Protein AF-A0A2V7F5B3-F1 (afdb_monomer_lite)

Sequence (467 aa):
MLRGHQITIKGLVNELYLDDLRDKTHRGLTGRALKGLSTGGRLFGYRTTRGDEGAQWIVFPSEAEIVRRIFSMYAEGLSVKAIAVRLNMEGVPFPAKVTRRGPMRRAWAISTIYTILMNEKYVGRWVWNKAMFVKDPETGKRTAVLRPKDDWVIEDRPDLTIVAGDLWKRVQEQLRIVRAAYGAAGKQKRPRGKAPELHSRHLLSGLIRCGICGARITIQASQRKKNGRVYRYGRYRCSFHMTKGSSVCWNSMSIRQQDLETKLVGKFRDALTPEMIDYLVTATNQTLSVLHGATPHEVEILAEERRHIEGELSNLVAFVAKGDVSSPRLREEIGIREQRLAELGLQLERLRGAATPAPLQINRTWVQEQVLQLNELLSKNPAGARREIQKHIEDLRIAPAPEMGERVIQVTGRAKVDGLLRGEEAVRLQLVAGAGFEPATFGLRLVLARRHSTILIQARLVLDARL

Foldseek 3Di:
DVVVVVVVVVVVVVVVVVVVVVVVLVVVLVVCLLVQADSDDDDFQWDWDADPVGTHIDGDVLRLVLLQVLLVCVLVPDQLLNSQQVCLVVVPDDDFDQDPVGTPDDGRFSVRSVCSLPDCVQQQKDKPQQWDWDQDPPPRDTDIDGDDPVRIRIDGGNNRHSYHPVSSVSSVVSVVVVCVVVVVPPDPPDDPPDPVQLVDLAQCRPAEAAPFQRAHFHWDWDWDDDPNDIDIWIWTFGPCCVRNHCSNPVGGDTATRCQCLVQVLVLVLVVCDLVNLVVLQVVVLVVLCVVVVPADVVLVVLVVVLVVLVVVLVVLVVVVVVPDDDDPVSVVVNVVSVVSNVVSVVVNVVSVVVDPDDPNGDDSVVSNVCSVCVSVVCSVCSSVSNVLCVQFKHDWHKYDDPVVDPQKIKTKIKTDQPHPDDDDDDPQQPDDDDDDDDDDDDDDDDDDDPPDDIHMHIDMRRGDDPD

pLDDT: mean 75.55, std 19.74, range [20.61, 98.31]

Radius of gyration: 34.98 Å; chains: 1; bounding box: 109×57×84 Å

Structure (mmCIF, N/CA/C/O backbone):
data_AF-A0A2V7F5B3-F1
#
_entry.id   AF-A0A2V7F5B3-F1
#
loop_
_atom_site.group_PDB
_atom_site.id
_atom_site.type_symbol
_atom_site.label_atom_id
_atom_site.label_alt_id
_atom_site.label_comp_id
_atom_site.label_asym_id
_atom_site.label_entity_id
_atom_site.label_seq_id
_atom_site.pdbx_PDB_ins_code
_atom_site.Cartn_x
_atom_site.Cartn_y
_atom_site.Cartn_z
_atom_site.occupancy
_atom_site.B_iso_or_equiv
_atom_site.auth_seq_id
_atom_site.auth_comp_id
_atom_site.auth_asym_id
_atom_site.auth_atom_id
_atom_site.pdbx_PDB_model_num
ATOM 1 N N . MET A 1 1 ? -41.658 21.835 -13.912 1.00 46.53 1 MET A N 1
ATOM 2 C CA . MET A 1 1 ? -41.175 20.740 -14.791 1.00 46.53 1 MET A CA 1
ATOM 3 C C . MET A 1 1 ? -40.021 21.137 -15.725 1.00 46.53 1 MET A C 1
ATOM 5 O O . MET A 1 1 ? -39.073 20.373 -15.825 1.00 46.53 1 MET A O 1
ATOM 9 N N . LEU A 1 2 ? -40.003 22.330 -16.340 1.00 49.59 2 LEU A N 1
ATOM 10 C CA . LEU A 1 2 ? -38.983 22.733 -17.338 1.00 49.59 2 LEU A CA 1
ATOM 11 C C . LEU A 1 2 ? -37.511 22.786 -16.853 1.00 49.59 2 LEU A C 1
ATOM 13 O O . LEU A 1 2 ? -36.603 22.518 -17.637 1.00 49.59 2 LEU A O 1
ATOM 17 N N . ARG A 1 3 ? -37.244 23.069 -15.566 1.00 44.12 3 ARG A N 1
ATOM 18 C CA . ARG A 1 3 ? -35.867 23.081 -15.017 1.00 44.12 3 ARG A CA 1
ATOM 19 C C . ARG A 1 3 ? -35.243 21.685 -14.881 1.00 44.12 3 ARG A C 1
ATOM 21 O O . ARG A 1 3 ? -34.030 21.567 -14.995 1.00 44.12 3 ARG A O 1
ATOM 28 N N . GLY A 1 4 ? -36.050 20.638 -14.679 1.00 51.28 4 GLY A N 1
ATOM 29 C CA . GLY A 1 4 ? -35.560 19.257 -14.582 1.00 51.28 4 GLY A CA 1
ATOM 30 C C . GLY A 1 4 ? -35.028 18.747 -15.922 1.00 51.28 4 GLY A C 1
ATOM 31 O O . GLY A 1 4 ? -33.898 18.275 -15.997 1.00 51.28 4 GLY A O 1
ATOM 32 N N . HIS A 1 5 ? -35.785 18.961 -17.003 1.00 55.41 5 HIS A N 1
ATOM 33 C CA . HIS A 1 5 ? -35.392 18.549 -18.356 1.00 55.41 5 HIS A CA 1
ATOM 34 C C . HIS A 1 5 ? -34.136 19.272 -18.871 1.00 55.41 5 HIS A C 1
ATOM 36 O O . HIS A 1 5 ? -33.297 18.650 -19.517 1.00 55.41 5 HIS A O 1
ATOM 42 N N . GLN A 1 6 ? -33.945 20.557 -18.537 1.00 54.38 6 GLN A N 1
ATOM 43 C CA . GLN A 1 6 ? -32.718 21.287 -18.894 1.00 54.38 6 GLN A CA 1
ATOM 44 C C . GLN A 1 6 ? -31.462 20.731 -18.203 1.00 54.38 6 GLN A C 1
ATOM 46 O O . GLN A 1 6 ? -30.387 20.736 -18.804 1.00 54.38 6 GLN A O 1
ATOM 51 N N . ILE A 1 7 ? -31.578 20.248 -16.961 1.00 62.59 7 ILE A N 1
ATOM 52 C CA . ILE A 1 7 ? -30.462 19.626 -16.234 1.00 62.59 7 ILE A CA 1
ATOM 53 C C . ILE A 1 7 ? -30.130 18.261 -16.849 1.00 62.59 7 ILE A C 1
ATOM 55 O O . ILE A 1 7 ? -28.957 17.968 -17.071 1.00 62.59 7 ILE A O 1
ATOM 59 N N . THR A 1 8 ? -31.143 17.466 -17.205 1.00 67.94 8 THR A N 1
ATOM 60 C CA . THR A 1 8 ? -30.959 16.158 -17.852 1.00 67.94 8 THR A CA 1
ATOM 61 C C . THR A 1 8 ? -30.300 16.278 -19.231 1.00 67.94 8 THR A C 1
ATOM 63 O O . THR A 1 8 ? -29.357 15.545 -19.518 1.00 67.94 8 THR A O 1
ATOM 66 N N . ILE A 1 9 ? -30.718 17.244 -20.059 1.00 72.81 9 ILE A N 1
ATOM 67 C CA . ILE A 1 9 ? -30.126 17.474 -21.390 1.00 72.81 9 ILE A CA 1
ATOM 68 C C . ILE A 1 9 ? -28.676 17.963 -21.273 1.00 72.81 9 ILE A C 1
ATOM 70 O O . ILE A 1 9 ? -27.800 17.454 -21.969 1.00 72.81 9 ILE A O 1
ATOM 74 N N . LYS A 1 10 ? -28.381 18.897 -20.356 1.00 69.62 10 LYS A N 1
ATOM 75 C CA . LYS A 1 10 ? -26.995 19.336 -20.096 1.00 69.62 10 LYS A CA 1
ATOM 76 C C . LYS A 1 10 ? -26.116 18.196 -19.577 1.00 69.62 10 LYS A C 1
ATOM 78 O O . LYS A 1 10 ? -24.942 18.131 -19.933 1.00 69.62 10 LYS A O 1
ATOM 83 N N . GLY A 1 11 ? -26.676 17.303 -18.760 1.00 73.44 11 GLY A N 1
ATOM 84 C CA . GLY A 1 11 ? -26.005 16.086 -18.304 1.00 73.44 11 GLY A CA 1
ATOM 85 C C . GLY A 1 11 ? -25.605 15.181 -19.469 1.00 73.44 11 GLY A C 1
ATOM 86 O O . GLY A 1 11 ? -24.431 14.846 -19.598 1.00 73.44 11 GLY A O 1
ATOM 87 N N . LEU A 1 12 ? -26.551 14.878 -20.362 1.00 76.00 12 LEU A N 1
ATOM 88 C CA . LEU A 1 12 ? -26.317 14.035 -21.537 1.00 76.00 12 LEU A CA 1
ATOM 89 C C . LEU A 1 12 ? -25.287 14.641 -22.503 1.00 76.00 12 LEU A C 1
ATOM 91 O O . LEU A 1 12 ? -24.373 13.952 -22.949 1.00 76.00 12 LEU A O 1
ATOM 95 N N . VAL A 1 13 ? -25.393 15.941 -22.798 1.00 77.69 13 VAL A N 1
ATOM 96 C CA . VAL A 1 13 ? -24.438 16.643 -23.676 1.00 77.69 13 VAL A CA 1
ATOM 97 C C . VAL A 1 13 ? -23.026 16.616 -23.086 1.00 77.69 13 VAL A C 1
ATOM 99 O O . VAL A 1 13 ? -22.060 16.395 -23.814 1.00 77.69 13 VAL A O 1
ATOM 102 N N . ASN A 1 14 ? -22.894 16.782 -21.767 1.00 76.25 14 ASN A N 1
ATOM 103 C CA . ASN A 1 14 ? -21.601 16.678 -21.098 1.00 76.25 14 ASN A CA 1
ATOM 104 C C . ASN A 1 14 ? -21.023 15.258 -21.165 1.00 76.25 14 ASN A C 1
ATOM 106 O O . ASN A 1 14 ? -19.820 15.117 -21.367 1.00 76.25 14 ASN A O 1
ATOM 110 N N . GLU A 1 15 ? -21.837 14.211 -21.012 1.00 78.38 15 GLU A N 1
ATOM 111 C CA . GLU A 1 15 ? -21.362 12.826 -21.141 1.00 78.38 15 GLU A CA 1
ATOM 112 C C . GLU A 1 15 ? -20.893 12.507 -22.564 1.00 78.38 15 GLU A C 1
ATOM 114 O O . GLU A 1 15 ? -19.776 12.016 -22.734 1.00 78.38 15 GLU A O 1
ATOM 119 N N . LEU A 1 16 ? -21.672 12.886 -23.582 1.00 80.38 16 LEU A N 1
ATOM 120 C CA . LEU A 1 16 ? -21.283 12.733 -24.989 1.00 80.38 16 LEU A CA 1
ATOM 121 C C . LEU A 1 16 ? -19.985 13.490 -25.307 1.00 80.38 16 LEU A C 1
ATOM 123 O O . LEU A 1 16 ? -19.106 12.965 -25.990 1.00 80.38 16 LEU A O 1
ATOM 127 N N . TYR A 1 17 ? -19.827 14.703 -24.768 1.00 82.75 17 TYR A N 1
ATOM 128 C CA . TYR A 1 17 ? -18.601 15.484 -24.926 1.00 82.75 17 TYR A CA 1
ATOM 129 C C . TYR A 1 17 ? -17.391 14.820 -24.252 1.00 82.75 17 TYR A C 1
ATOM 131 O O . TYR A 1 17 ? -16.288 14.829 -24.800 1.00 82.75 17 TYR A O 1
ATOM 139 N N . LEU A 1 18 ? -17.573 14.228 -23.067 1.00 82.38 18 LEU A N 1
ATOM 140 C CA . LEU A 1 18 ? -16.506 13.508 -22.370 1.00 82.38 18 LEU A CA 1
ATOM 141 C C . LEU A 1 18 ? -16.057 12.259 -23.135 1.00 82.38 18 LEU A C 1
ATOM 143 O O . LEU A 1 18 ? -14.855 11.977 -23.161 1.00 82.38 18 LEU A O 1
ATOM 147 N N . ASP A 1 19 ? -16.985 11.534 -23.759 1.00 82.12 19 ASP A N 1
ATOM 148 C CA . ASP A 1 19 ? -16.657 10.364 -24.574 1.00 82.12 19 ASP A CA 1
ATOM 149 C C . ASP A 1 19 ? -15.962 10.749 -25.888 1.00 82.12 19 ASP A C 1
ATOM 151 O O . ASP A 1 19 ? -14.902 10.198 -26.192 1.00 82.12 19 ASP A O 1
ATOM 155 N N . ASP A 1 20 ? -16.439 11.772 -26.603 1.00 86.25 20 ASP A N 1
ATOM 156 C CA . ASP A 1 20 ? -15.746 12.281 -27.796 1.00 86.25 20 ASP A CA 1
ATOM 157 C C . ASP A 1 20 ? -14.338 12.808 -27.461 1.00 86.25 20 ASP A C 1
ATOM 159 O O . ASP A 1 20 ? -13.359 12.506 -28.152 1.00 86.25 20 ASP A O 1
ATOM 163 N N . LEU A 1 21 ? -14.184 13.528 -26.343 1.00 85.50 21 LEU A N 1
ATOM 164 C CA . LEU A 1 21 ? -12.878 13.987 -25.870 1.00 85.50 21 LEU A CA 1
ATOM 165 C C . LEU A 1 21 ? -11.947 12.812 -25.546 1.00 85.50 21 LEU A C 1
ATOM 167 O O . LEU A 1 21 ? -10.749 12.863 -25.858 1.00 85.50 21 LEU A O 1
ATOM 171 N N . ARG A 1 22 ? -12.471 11.751 -24.922 1.00 85.19 22 ARG A N 1
ATOM 172 C CA . ARG A 1 22 ? -11.716 10.531 -24.618 1.00 85.19 22 ARG A CA 1
ATOM 173 C C . ARG A 1 22 ? -11.209 9.884 -25.900 1.00 85.19 22 ARG A C 1
ATOM 175 O O . ARG A 1 22 ? -10.025 9.546 -25.968 1.00 85.19 22 ARG A O 1
ATOM 182 N N . ASP A 1 23 ? -12.063 9.763 -26.906 1.00 86.56 23 ASP A N 1
ATOM 183 C CA . ASP A 1 23 ? -11.738 9.085 -28.157 1.00 86.56 23 ASP A CA 1
ATOM 184 C C . ASP A 1 23 ? -10.787 9.927 -29.020 1.00 86.56 23 ASP A C 1
ATOM 186 O O . ASP A 1 23 ? -9.811 9.404 -29.557 1.00 86.56 23 ASP A O 1
ATOM 190 N N . LYS A 1 24 ? -10.968 11.254 -29.080 1.00 89.69 24 LYS A N 1
ATOM 191 C CA . LYS A 1 24 ? -10.001 12.187 -29.693 1.00 89.69 24 LYS A CA 1
ATOM 192 C C . LYS A 1 24 ? -8.633 12.119 -29.016 1.00 89.69 24 LYS A C 1
ATOM 194 O O . LYS A 1 24 ? -7.609 12.028 -29.693 1.00 89.69 24 LYS A O 1
ATOM 199 N N . THR A 1 25 ? -8.604 12.110 -27.683 1.00 88.38 25 THR A N 1
ATOM 200 C CA . THR A 1 25 ? -7.354 11.999 -26.915 1.00 88.38 25 THR A CA 1
ATOM 201 C C . THR A 1 25 ? -6.675 10.655 -27.167 1.00 88.38 25 THR A C 1
ATOM 203 O O . THR A 1 25 ? -5.466 10.609 -27.393 1.00 88.38 25 THR A O 1
ATOM 206 N N . HIS A 1 26 ? -7.433 9.554 -27.154 1.00 88.81 26 HIS A N 1
ATOM 207 C CA . HIS A 1 26 ? -6.897 8.217 -27.411 1.00 88.81 26 HIS A CA 1
ATOM 208 C C . HIS A 1 26 ? -6.354 8.093 -28.837 1.00 88.81 26 HIS A C 1
ATOM 210 O O . HIS A 1 26 ? -5.228 7.626 -29.001 1.00 88.81 26 HIS A O 1
ATOM 216 N N . ARG A 1 27 ? -7.061 8.617 -29.847 1.00 90.81 27 ARG A N 1
ATOM 217 C CA . ARG A 1 27 ? -6.564 8.698 -31.231 1.00 90.81 27 ARG A CA 1
ATOM 218 C C . ARG A 1 27 ? -5.267 9.500 -31.335 1.00 90.81 27 ARG A C 1
ATOM 220 O O . ARG A 1 27 ? -4.306 9.021 -31.931 1.00 90.81 27 ARG A O 1
ATOM 227 N N . GLY A 1 28 ? -5.193 10.672 -30.700 1.00 91.31 28 GLY A N 1
ATOM 228 C CA . GLY A 1 28 ? -3.972 11.485 -30.678 1.00 91.31 28 GLY A CA 1
ATOM 229 C C . GLY A 1 28 ? -2.785 10.771 -30.016 1.00 91.31 28 GLY A C 1
ATOM 230 O O . GLY A 1 28 ? -1.664 10.813 -30.524 1.00 91.31 28 GLY A O 1
ATOM 231 N N . LEU A 1 29 ? -3.021 10.064 -28.906 1.00 91.44 29 LEU A N 1
ATOM 232 C CA . LEU A 1 29 ? -1.994 9.250 -28.247 1.00 91.44 29 LEU A CA 1
ATOM 233 C C . LEU A 1 29 ? -1.590 8.029 -29.082 1.00 91.44 29 LEU A C 1
ATOM 235 O O . LEU A 1 29 ? -0.411 7.688 -29.094 1.00 91.44 29 LEU A O 1
ATOM 239 N N . THR A 1 30 ? -2.534 7.419 -29.800 1.00 90.88 30 THR A N 1
ATOM 240 C CA . THR A 1 30 ? -2.273 6.310 -30.728 1.00 90.88 30 THR A CA 1
ATOM 241 C C . THR A 1 30 ? -1.368 6.772 -31.865 1.00 90.88 30 THR A C 1
ATOM 243 O O . THR A 1 30 ? -0.346 6.142 -32.113 1.00 90.88 30 THR A O 1
ATOM 246 N N . GLY A 1 31 ? -1.661 7.922 -32.484 1.00 90.75 31 GLY A N 1
ATOM 247 C CA . GLY A 1 31 ? -0.807 8.502 -33.525 1.00 90.75 31 GLY A CA 1
ATOM 248 C C . GLY A 1 31 ? 0.617 8.781 -33.035 1.00 90.75 31 GLY A C 1
ATOM 249 O O . GLY A 1 31 ? 1.580 8.494 -33.737 1.00 90.75 31 GLY A O 1
ATOM 250 N N . ARG A 1 32 ? 0.775 9.265 -31.795 1.00 91.56 32 ARG A N 1
ATOM 251 C CA . ARG A 1 32 ? 2.103 9.439 -31.177 1.00 91.56 32 ARG A CA 1
ATOM 252 C C . ARG A 1 32 ? 2.810 8.107 -30.932 1.00 91.56 32 ARG A C 1
ATOM 254 O O . ARG A 1 32 ? 4.006 8.029 -31.179 1.00 91.56 32 ARG A O 1
ATOM 261 N N . ALA A 1 33 ? 2.092 7.08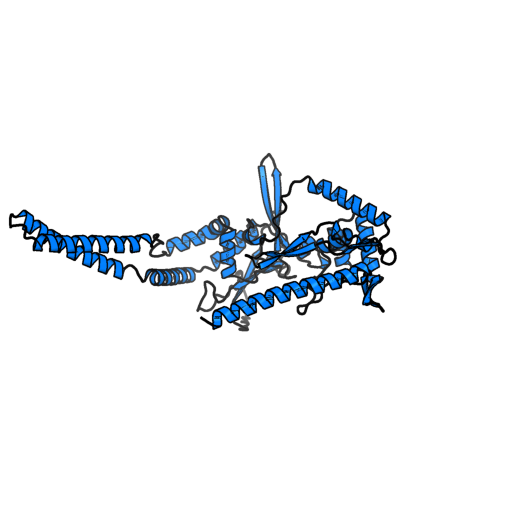7 -30.461 1.00 90.44 33 ALA A N 1
ATOM 262 C CA . ALA A 1 33 ? 2.652 5.757 -30.225 1.00 90.44 33 ALA A CA 1
ATOM 263 C C . ALA A 1 33 ? 3.134 5.099 -31.525 1.00 90.44 33 ALA A C 1
ATOM 265 O O . ALA A 1 33 ? 4.216 4.533 -31.537 1.00 90.44 33 ALA A O 1
ATOM 266 N N . LEU A 1 34 ? 2.364 5.216 -32.612 1.00 90.19 34 LEU A N 1
ATOM 267 C CA . LEU A 1 34 ? 2.727 4.670 -33.926 1.00 90.19 34 LEU A CA 1
ATOM 268 C C . LEU A 1 34 ? 3.961 5.350 -34.534 1.00 90.19 34 LEU A C 1
ATOM 270 O O . LEU A 1 34 ? 4.714 4.710 -35.254 1.00 90.19 34 LEU A O 1
ATOM 274 N N . LYS A 1 35 ? 4.186 6.632 -34.221 1.00 89.56 35 LYS A N 1
ATOM 275 C CA . LYS A 1 35 ? 5.401 7.376 -34.598 1.00 89.56 35 LYS A CA 1
ATOM 276 C C . LYS A 1 35 ? 6.571 7.180 -33.621 1.00 89.56 35 LYS A C 1
ATOM 278 O O . LYS A 1 35 ? 7.564 7.898 -33.705 1.00 89.56 35 LYS A O 1
ATOM 283 N N . GLY A 1 36 ? 6.423 6.321 -32.613 1.00 87.12 36 GLY A N 1
ATOM 284 C CA . GLY A 1 36 ? 7.440 6.114 -31.583 1.00 87.12 36 GLY A CA 1
ATOM 285 C C . GLY A 1 36 ? 7.754 7.330 -30.715 1.00 87.12 36 GLY A C 1
ATOM 286 O O . GLY A 1 36 ? 8.824 7.423 -30.102 1.00 87.12 36 GLY A O 1
ATOM 287 N N . LEU A 1 37 ? 6.818 8.277 -30.642 1.00 90.56 37 LEU A N 1
ATOM 288 C CA . LEU A 1 37 ? 6.902 9.459 -29.798 1.00 90.56 37 LEU A CA 1
ATOM 289 C C . LEU A 1 37 ? 6.382 9.150 -28.391 1.00 90.56 37 LEU A C 1
ATOM 291 O O . LEU A 1 37 ? 5.610 8.223 -28.133 1.00 90.56 37 LEU A O 1
ATOM 295 N N . 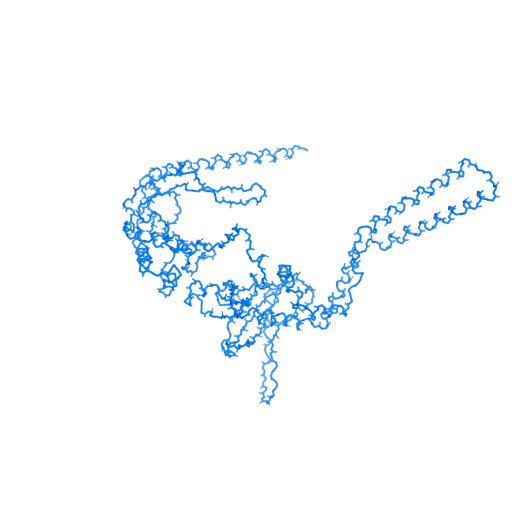SER A 1 38 ? 6.758 9.987 -27.431 1.00 90.19 38 SER A N 1
ATOM 296 C CA . SER A 1 38 ? 6.260 9.879 -26.069 1.00 90.19 38 SER A CA 1
ATOM 297 C C . SER A 1 38 ? 4.761 10.117 -26.007 1.00 90.19 38 SER A C 1
ATOM 299 O O . SER A 1 38 ? 4.273 11.192 -26.345 1.00 90.19 38 SER A O 1
ATOM 301 N N . THR A 1 39 ? 4.029 9.141 -25.476 1.00 88.56 39 THR A N 1
ATOM 302 C CA . THR A 1 39 ? 2.609 9.256 -25.117 1.00 88.56 39 THR A CA 1
ATOM 303 C C . THR A 1 39 ? 2.414 9.850 -23.714 1.00 88.56 39 THR A C 1
ATOM 305 O O . THR A 1 39 ? 1.361 9.676 -23.101 1.00 88.56 39 THR A O 1
ATOM 308 N N . GLY A 1 40 ? 3.448 10.490 -23.157 1.00 85.19 40 GLY A N 1
ATOM 309 C CA . GLY A 1 40 ? 3.476 11.012 -21.795 1.00 85.19 40 GLY A CA 1
ATOM 310 C C . GLY A 1 40 ? 3.862 9.973 -20.736 1.00 85.19 40 GLY A C 1
ATOM 311 O O . GLY A 1 40 ? 4.310 8.864 -21.027 1.00 85.19 40 GLY A O 1
ATOM 312 N N . GLY A 1 41 ? 3.688 10.349 -19.468 1.00 83.12 41 GLY A N 1
ATOM 313 C CA . GLY A 1 41 ? 4.129 9.549 -18.323 1.00 83.12 41 GLY A CA 1
ATOM 314 C C . GLY A 1 41 ? 5.626 9.693 -18.023 1.00 83.12 41 GLY A C 1
ATOM 315 O O . GLY A 1 41 ? 6.359 10.389 -18.714 1.00 83.12 41 GLY A O 1
ATOM 316 N N . ARG A 1 42 ? 6.079 9.057 -16.938 1.00 85.38 42 ARG A N 1
ATOM 317 C CA . ARG A 1 42 ? 7.496 9.007 -16.541 1.00 85.38 42 ARG A CA 1
ATOM 318 C C . ARG A 1 42 ? 7.912 7.552 -16.398 1.00 85.38 42 ARG A C 1
ATOM 320 O O . ARG A 1 42 ? 7.175 6.774 -15.791 1.00 85.38 42 ARG A O 1
ATOM 327 N N . LEU A 1 43 ? 9.090 7.215 -16.906 1.00 91.12 43 LEU A N 1
ATOM 328 C CA . LEU A 1 43 ? 9.694 5.897 -16.769 1.00 91.12 43 LEU A CA 1
ATOM 329 C C . LEU A 1 43 ? 11.118 6.067 -16.239 1.00 91.12 43 LEU A C 1
ATOM 331 O O . LEU A 1 43 ? 11.888 6.831 -16.801 1.00 91.12 43 LEU A O 1
ATOM 335 N N . PHE A 1 44 ? 11.445 5.390 -15.140 1.00 93.75 44 PHE A N 1
ATOM 336 C CA . PHE A 1 44 ? 12.773 5.478 -14.526 1.00 93.75 44 PHE A CA 1
ATOM 337 C C . PHE A 1 44 ? 13.838 4.937 -15.484 1.00 93.75 44 PHE A C 1
ATOM 339 O O . PHE A 1 44 ? 13.616 3.881 -16.073 1.00 93.75 44 PHE A O 1
ATOM 346 N N . GLY A 1 45 ? 14.955 5.637 -15.647 1.00 94.25 45 GLY A N 1
ATOM 347 C CA . GLY A 1 45 ? 15.972 5.322 -16.659 1.00 94.25 45 GLY A CA 1
ATOM 348 C C . GLY A 1 45 ? 15.777 6.056 -17.986 1.00 94.25 45 GLY A C 1
ATOM 349 O O . GLY A 1 45 ? 16.672 6.026 -18.825 1.00 94.25 45 GLY A O 1
ATOM 350 N N . TYR A 1 46 ? 14.650 6.753 -18.167 1.00 94.88 46 TYR A N 1
ATOM 351 C CA . TYR A 1 46 ? 14.326 7.478 -19.393 1.00 94.88 46 TYR A CA 1
ATOM 352 C C . TYR A 1 46 ? 13.811 8.886 -19.102 1.00 94.88 46 TYR A C 1
ATOM 354 O O . TYR A 1 46 ? 13.179 9.157 -18.077 1.00 94.88 46 TYR A O 1
ATOM 362 N N . ARG A 1 47 ? 14.019 9.793 -20.053 1.00 92.44 47 ARG A N 1
ATOM 363 C CA . ARG A 1 47 ? 13.422 11.132 -20.056 1.00 92.44 47 ARG A CA 1
ATOM 364 C C . ARG A 1 47 ? 12.793 11.433 -21.402 1.00 92.44 47 ARG A C 1
ATOM 366 O O . ARG A 1 47 ? 13.023 10.732 -22.379 1.00 92.44 47 ARG A O 1
ATOM 373 N N . THR A 1 48 ? 11.961 12.464 -21.419 1.00 92.38 48 THR A N 1
ATOM 374 C CA . THR A 1 48 ? 11.391 12.999 -22.650 1.00 92.38 48 THR A CA 1
ATOM 375 C C . THR A 1 48 ? 12.101 14.292 -23.010 1.00 92.38 48 THR A C 1
ATOM 377 O O . THR A 1 48 ? 12.174 15.183 -22.163 1.00 92.38 48 THR A O 1
ATOM 380 N N . THR A 1 49 ? 12.578 14.401 -24.243 1.00 91.94 49 THR A N 1
ATOM 381 C CA . THR A 1 49 ? 13.087 15.651 -24.820 1.00 91.94 49 THR A CA 1
ATOM 382 C C . THR A 1 49 ? 12.115 16.177 -25.875 1.00 91.94 49 THR A C 1
ATOM 384 O O . THR A 1 49 ? 11.263 15.427 -26.353 1.00 91.94 49 THR A O 1
ATOM 387 N N . ARG A 1 50 ? 12.199 17.463 -26.220 1.00 90.88 50 ARG A N 1
ATOM 388 C CA . ARG A 1 50 ? 11.428 18.042 -27.327 1.00 90.88 50 ARG A CA 1
ATOM 389 C C . ARG A 1 50 ? 12.153 17.712 -28.634 1.00 90.88 50 ARG A C 1
ATOM 391 O O . ARG A 1 50 ? 13.302 18.102 -28.780 1.00 90.88 50 ARG A O 1
ATOM 398 N N . GLY A 1 51 ? 11.490 16.989 -29.530 1.00 86.62 51 GLY A N 1
ATOM 399 C CA . GLY A 1 51 ? 11.919 16.793 -30.914 1.00 86.62 51 GLY A CA 1
ATOM 400 C C . GLY A 1 51 ? 10.988 17.518 -31.884 1.00 86.62 51 GLY A C 1
ATOM 401 O O . GLY A 1 51 ? 9.965 18.075 -31.466 1.00 86.62 51 GLY A O 1
ATOM 402 N N . ASP A 1 52 ? 11.332 17.475 -33.168 1.00 82.12 52 ASP A N 1
ATOM 403 C CA . ASP A 1 52 ? 10.653 18.226 -34.233 1.00 82.12 52 ASP A CA 1
ATOM 404 C C . ASP A 1 52 ? 9.194 17.791 -34.413 1.00 82.12 52 ASP A C 1
ATOM 406 O O . ASP A 1 52 ? 8.285 18.617 -34.464 1.00 82.12 52 ASP A O 1
ATOM 410 N N . GLU A 1 53 ? 8.943 16.480 -34.392 1.00 81.75 53 GLU A N 1
ATOM 411 C CA . GLU A 1 53 ? 7.591 15.915 -34.505 1.00 81.75 53 GLU A CA 1
ATOM 412 C C . GLU A 1 53 ? 6.856 15.782 -33.159 1.00 81.75 53 GLU A C 1
ATOM 414 O O . GLU A 1 53 ? 5.697 15.359 -33.099 1.00 81.75 53 GLU A O 1
ATOM 419 N N . GLY A 1 54 ? 7.519 16.120 -32.050 1.00 86.69 54 GLY A N 1
ATOM 420 C CA . GLY A 1 54 ? 6.968 16.014 -30.704 1.00 86.69 54 GLY A CA 1
ATOM 421 C C . GLY A 1 54 ? 7.957 15.468 -29.679 1.00 86.69 54 GLY A C 1
ATOM 422 O O . GLY A 1 54 ? 9.152 15.331 -29.918 1.00 86.69 54 GLY A O 1
ATOM 423 N N . ALA A 1 55 ? 7.460 15.172 -28.476 1.00 91.25 55 ALA A N 1
ATOM 424 C CA . ALA A 1 55 ? 8.324 14.716 -27.391 1.00 91.25 55 ALA A CA 1
ATOM 425 C C . ALA A 1 55 ? 8.857 13.298 -27.659 1.00 91.25 55 ALA A C 1
ATOM 427 O O . ALA A 1 55 ? 8.058 12.375 -27.798 1.00 91.25 55 ALA A O 1
ATOM 428 N N . GLN A 1 56 ? 10.174 13.116 -27.658 1.00 92.12 56 GLN A N 1
ATOM 429 C CA . GLN A 1 56 ? 10.859 11.841 -27.900 1.00 92.12 56 GLN A CA 1
ATOM 430 C C . GLN A 1 56 ? 11.437 11.270 -26.605 1.00 92.12 56 GLN A C 1
ATOM 432 O O . GLN A 1 56 ? 11.760 12.018 -25.680 1.00 92.12 56 GLN A O 1
ATOM 437 N N . TRP A 1 57 ? 11.557 9.945 -26.522 1.00 93.44 57 TRP A N 1
ATOM 438 C CA . TRP A 1 57 ? 12.222 9.281 -25.401 1.00 93.44 57 TRP A CA 1
ATOM 439 C C . TRP A 1 57 ? 13.734 9.279 -25.593 1.00 93.44 57 TRP A C 1
ATOM 441 O O . TRP A 1 57 ? 14.217 9.032 -26.688 1.00 93.44 57 TRP A O 1
ATOM 451 N N . ILE A 1 58 ? 14.466 9.507 -24.506 1.00 94.50 58 ILE A N 1
ATOM 452 C CA . ILE A 1 58 ? 15.921 9.372 -24.441 1.00 94.50 58 ILE A CA 1
ATOM 453 C C . ILE A 1 58 ? 16.306 8.578 -23.195 1.00 94.50 58 ILE A C 1
ATOM 455 O O . ILE A 1 58 ? 15.634 8.661 -22.158 1.00 94.50 58 ILE A O 1
ATOM 459 N N . VAL A 1 59 ? 17.392 7.813 -23.281 1.00 96.56 59 VAL A N 1
ATOM 460 C CA . VAL A 1 59 ? 17.990 7.147 -22.117 1.00 96.56 59 VAL A CA 1
ATOM 461 C C . VAL A 1 59 ? 18.597 8.209 -21.205 1.00 96.56 59 VAL A C 1
ATOM 463 O O . VAL A 1 59 ? 19.287 9.115 -21.663 1.00 96.56 59 VAL A O 1
ATOM 466 N N . PHE A 1 60 ? 18.342 8.109 -19.902 1.00 95.44 60 PHE A N 1
ATOM 467 C CA . PHE A 1 60 ? 18.949 8.984 -18.905 1.00 95.44 60 PHE A CA 1
ATOM 468 C C . PHE A 1 60 ? 20.050 8.217 -18.157 1.00 95.44 60 PHE A C 1
ATOM 470 O O . PHE A 1 60 ? 19.716 7.379 -17.315 1.00 95.44 60 PHE A O 1
ATOM 477 N N . PRO A 1 61 ? 21.345 8.472 -18.446 1.00 95.25 61 PRO A N 1
ATOM 478 C CA . PRO A 1 61 ? 22.436 7.567 -18.072 1.00 95.25 61 PRO A CA 1
ATOM 479 C C . PRO A 1 61 ? 22.510 7.214 -16.583 1.00 95.25 61 PRO A C 1
ATOM 481 O O . PRO A 1 61 ? 22.665 6.044 -16.242 1.00 95.25 61 PRO A O 1
ATOM 484 N N . SER A 1 62 ? 22.333 8.190 -15.689 1.00 94.06 62 SER A N 1
ATOM 485 C CA . SER A 1 62 ? 22.450 7.963 -14.242 1.00 94.06 62 SER A CA 1
ATOM 486 C C . SER A 1 62 ? 21.348 7.061 -13.676 1.00 94.06 62 SER A C 1
ATOM 488 O O . SER A 1 62 ? 21.619 6.204 -12.840 1.00 94.06 62 SER A O 1
ATOM 490 N N . GLU A 1 63 ? 20.104 7.198 -14.147 1.00 95.19 63 GLU A N 1
ATOM 491 C CA . GLU A 1 63 ? 19.022 6.283 -13.759 1.00 95.19 63 GLU A CA 1
ATOM 492 C C . GLU A 1 63 ? 19.124 4.940 -14.495 1.00 95.19 63 GLU A C 1
ATOM 494 O O . GLU A 1 63 ? 18.796 3.901 -13.920 1.00 95.19 63 GLU A O 1
ATOM 499 N N . ALA A 1 64 ? 19.591 4.942 -15.748 1.00 96.56 64 ALA A N 1
ATOM 500 C CA . ALA A 1 64 ? 19.798 3.731 -16.536 1.00 96.56 64 ALA A CA 1
ATOM 501 C C . ALA A 1 64 ? 20.822 2.798 -15.878 1.00 96.56 64 ALA A C 1
ATOM 503 O O . ALA A 1 64 ? 20.609 1.588 -15.839 1.00 96.56 64 ALA A O 1
ATOM 504 N N . GLU A 1 65 ? 21.875 3.353 -15.280 1.00 97.06 65 GLU A N 1
ATOM 505 C CA . GLU A 1 65 ? 22.868 2.564 -14.555 1.00 97.06 65 GLU A CA 1
ATOM 506 C C . GLU A 1 65 ? 22.278 1.882 -13.316 1.00 97.06 65 GLU A C 1
ATOM 508 O O . GLU A 1 65 ? 22.498 0.695 -13.075 1.00 97.06 65 GLU A O 1
ATOM 513 N N . ILE A 1 66 ? 21.407 2.580 -12.583 1.00 97.62 66 ILE A N 1
ATOM 514 C CA . ILE A 1 66 ? 20.670 1.985 -11.461 1.00 97.62 66 ILE A CA 1
ATOM 515 C C . ILE A 1 66 ? 19.773 0.840 -11.952 1.00 97.62 66 ILE A C 1
ATOM 517 O O . ILE A 1 66 ? 19.670 -0.192 -11.285 1.00 97.62 66 ILE A O 1
ATOM 521 N N . VAL A 1 67 ? 19.135 0.987 -13.118 1.00 97.75 67 VAL A N 1
ATOM 522 C CA . VAL A 1 67 ? 18.341 -0.090 -13.725 1.00 97.75 67 VAL A CA 1
ATOM 523 C C . VAL A 1 67 ? 19.223 -1.292 -14.058 1.00 97.75 67 VAL A C 1
ATOM 525 O O . VAL A 1 67 ? 18.892 -2.394 -13.625 1.00 97.75 67 VAL A O 1
ATOM 528 N N . ARG A 1 68 ? 20.354 -1.111 -14.752 1.00 97.88 68 ARG A N 1
ATOM 529 C CA . ARG A 1 68 ? 21.286 -2.215 -15.057 1.00 97.88 68 ARG A CA 1
ATOM 530 C C . ARG A 1 68 ? 21.717 -2.934 -13.790 1.00 97.88 68 ARG A C 1
ATOM 532 O O . ARG A 1 68 ? 21.587 -4.151 -13.701 1.00 97.88 68 ARG A O 1
ATOM 539 N N . ARG A 1 69 ? 22.102 -2.170 -12.770 1.00 97.69 69 ARG A N 1
ATOM 540 C CA . ARG A 1 69 ? 22.485 -2.690 -11.459 1.00 97.69 69 ARG A CA 1
ATOM 541 C C . ARG A 1 69 ? 21.370 -3.505 -10.795 1.00 97.69 69 ARG A C 1
ATOM 543 O O . ARG A 1 69 ? 21.649 -4.545 -10.208 1.00 97.69 69 ARG A O 1
ATOM 550 N N . ILE A 1 70 ? 20.107 -3.079 -10.899 1.00 98.06 70 ILE A N 1
ATOM 551 C CA . ILE A 1 70 ? 18.949 -3.848 -10.407 1.00 98.06 70 ILE A CA 1
ATOM 552 C C . ILE A 1 70 ? 18.838 -5.203 -11.116 1.00 98.06 70 ILE A C 1
ATOM 554 O O . ILE A 1 70 ? 18.615 -6.214 -10.446 1.00 98.06 70 ILE A O 1
ATOM 558 N N . PHE A 1 71 ? 18.989 -5.232 -12.443 1.00 98.31 71 PHE A N 1
ATOM 559 C CA . PHE A 1 71 ? 18.950 -6.474 -13.217 1.00 98.31 71 PHE A CA 1
ATOM 560 C C . PHE A 1 71 ? 20.120 -7.398 -12.864 1.00 98.31 71 PHE A C 1
ATOM 562 O O . PHE A 1 71 ? 19.884 -8.581 -12.622 1.00 98.31 71 PHE A O 1
ATOM 569 N N . SER A 1 72 ? 21.342 -6.868 -12.761 1.00 97.69 72 SER A N 1
ATOM 570 C CA . SER A 1 72 ? 22.532 -7.640 -12.376 1.00 97.69 72 SER A CA 1
ATOM 571 C C . SER A 1 72 ? 22.391 -8.246 -10.981 1.00 97.69 72 SER A C 1
ATOM 573 O O . SER A 1 72 ? 22.483 -9.462 -10.844 1.00 97.69 72 SER A O 1
ATOM 575 N N . MET A 1 73 ? 22.022 -7.449 -9.969 1.00 97.62 73 MET A N 1
ATOM 576 C CA . MET A 1 73 ? 21.813 -7.955 -8.605 1.00 97.62 73 MET A CA 1
ATOM 577 C C . MET A 1 73 ? 20.763 -9.073 -8.552 1.00 97.62 73 MET A C 1
ATOM 579 O O . MET A 1 73 ? 20.916 -10.036 -7.804 1.00 97.62 73 MET A O 1
ATOM 583 N N . TYR A 1 74 ? 19.677 -8.960 -9.325 1.00 96.69 74 TYR A N 1
ATOM 584 C CA . TYR A 1 74 ? 18.670 -10.020 -9.369 1.00 96.69 74 TYR A CA 1
ATOM 585 C C . TYR A 1 74 ? 19.195 -11.280 -10.066 1.00 96.69 74 TYR A C 1
ATOM 587 O O . TYR A 1 74 ? 18.947 -12.387 -9.592 1.00 96.69 74 TYR A O 1
ATOM 595 N N . ALA A 1 75 ? 19.946 -11.121 -11.159 1.00 94.06 75 ALA A N 1
ATOM 596 C CA . ALA A 1 75 ? 20.583 -12.228 -11.868 1.00 94.06 75 ALA A CA 1
ATOM 597 C C . ALA A 1 75 ? 21.658 -12.944 -11.026 1.00 94.06 75 ALA A C 1
ATOM 599 O O . ALA A 1 75 ? 21.870 -14.137 -11.212 1.00 94.06 75 ALA A O 1
ATOM 600 N N . GLU A 1 76 ? 22.284 -12.242 -10.079 1.00 94.00 76 GLU A N 1
ATOM 601 C CA . GLU A 1 76 ? 23.190 -12.789 -9.055 1.00 94.00 76 GLU A CA 1
ATOM 602 C C . GLU A 1 76 ? 22.452 -13.522 -7.914 1.00 94.00 76 GLU A C 1
ATOM 604 O O . GLU A 1 76 ? 23.077 -14.039 -6.991 1.00 94.00 76 GLU A O 1
ATOM 609 N N . GLY A 1 77 ? 21.116 -13.574 -7.946 1.00 91.00 77 GLY A N 1
ATOM 610 C CA . GLY A 1 77 ? 20.300 -14.322 -6.986 1.00 91.00 77 GLY A CA 1
ATOM 611 C C . GLY A 1 77 ? 19.756 -13.496 -5.818 1.00 91.00 77 GLY A C 1
ATOM 612 O O . GLY A 1 77 ? 19.096 -14.045 -4.929 1.00 91.00 77 GLY A O 1
ATOM 613 N N . LEU A 1 78 ? 19.957 -12.172 -5.791 1.00 93.31 78 LEU A N 1
ATOM 614 C CA . LEU A 1 78 ? 19.341 -11.351 -4.750 1.00 93.31 78 LEU A CA 1
ATOM 615 C C . LEU A 1 78 ? 17.825 -11.284 -4.934 1.00 93.31 78 LEU A C 1
ATOM 617 O O . LEU A 1 78 ? 17.300 -10.944 -5.992 1.00 93.31 78 LEU A O 1
ATOM 621 N N . SER A 1 79 ? 17.090 -11.494 -3.841 1.00 90.75 79 SER A N 1
ATOM 622 C CA . SER A 1 79 ? 15.642 -11.288 -3.854 1.00 90.75 79 SER A CA 1
ATOM 623 C C . SER A 1 79 ? 15.277 -9.820 -4.121 1.00 90.75 79 SER A C 1
ATOM 625 O O . SER A 1 79 ? 15.950 -8.894 -3.668 1.00 90.75 79 SER A O 1
ATOM 627 N N . VAL A 1 80 ? 14.114 -9.590 -4.738 1.00 92.62 80 VAL A N 1
ATOM 628 C CA . VAL A 1 80 ? 13.523 -8.252 -4.964 1.00 92.62 80 VAL A CA 1
ATOM 629 C C . VAL A 1 80 ? 13.488 -7.403 -3.680 1.00 92.62 80 VAL A C 1
ATOM 631 O O . VAL A 1 80 ? 13.665 -6.184 -3.715 1.00 92.62 80 VAL A O 1
ATOM 634 N N . LYS A 1 81 ? 13.275 -8.048 -2.522 1.00 91.94 81 LYS A N 1
ATOM 635 C CA . LYS A 1 81 ? 13.329 -7.394 -1.210 1.00 91.94 81 LYS A CA 1
ATOM 636 C C . LYS A 1 81 ? 14.754 -6.979 -0.845 1.00 91.94 81 LYS A C 1
ATOM 638 O O . LYS A 1 81 ? 14.940 -5.841 -0.427 1.00 91.94 81 LYS A O 1
ATOM 643 N N . ALA A 1 82 ? 15.722 -7.884 -0.975 1.00 92.12 82 ALA A N 1
ATOM 644 C CA . ALA A 1 82 ? 17.122 -7.603 -0.666 1.00 92.12 82 ALA A CA 1
ATOM 645 C C . ALA A 1 82 ? 17.651 -6.440 -1.514 1.00 92.12 82 ALA A C 1
ATOM 647 O O . ALA A 1 82 ? 18.259 -5.527 -0.967 1.00 92.12 82 ALA A O 1
ATOM 648 N N . ILE A 1 83 ? 17.308 -6.411 -2.806 1.00 96.38 83 ILE A N 1
ATOM 649 C CA . ILE A 1 83 ? 17.639 -5.307 -3.716 1.00 96.38 83 ILE A CA 1
ATOM 650 C C . ILE A 1 83 ? 17.063 -3.981 -3.206 1.00 96.38 83 ILE A C 1
ATOM 652 O O . ILE A 1 83 ? 17.793 -3.006 -3.063 1.00 96.38 83 ILE A O 1
ATOM 656 N N . ALA A 1 84 ? 15.765 -3.934 -2.880 1.00 94.88 84 ALA A N 1
ATOM 657 C CA . ALA A 1 84 ? 15.140 -2.709 -2.377 1.00 94.88 84 ALA A CA 1
ATOM 658 C C . ALA A 1 84 ? 15.787 -2.217 -1.070 1.00 94.88 84 ALA A C 1
ATOM 660 O O . ALA A 1 84 ? 15.999 -1.019 -0.909 1.00 94.88 84 ALA A O 1
ATOM 661 N N . VAL A 1 85 ? 16.098 -3.132 -0.146 1.00 93.56 85 VAL A N 1
ATOM 662 C CA . VAL A 1 85 ? 16.768 -2.808 1.123 1.00 93.56 85 VAL A CA 1
ATOM 663 C C . VAL A 1 85 ? 18.173 -2.267 0.872 1.00 93.56 85 VAL A C 1
ATOM 665 O O . VAL A 1 85 ? 18.505 -1.220 1.413 1.00 93.56 85 VAL A O 1
ATOM 668 N N . ARG A 1 86 ? 18.962 -2.928 0.019 1.00 96.56 86 ARG A N 1
ATOM 669 C CA . ARG A 1 86 ? 20.325 -2.506 -0.327 1.00 96.56 86 ARG A CA 1
ATOM 670 C C . ARG A 1 86 ? 20.341 -1.100 -0.930 1.00 96.56 86 ARG A C 1
ATOM 672 O O . ARG A 1 86 ? 21.027 -0.230 -0.411 1.00 96.56 86 ARG A O 1
ATOM 679 N N . LEU A 1 87 ? 19.497 -0.839 -1.930 1.00 96.25 87 LEU A N 1
ATOM 680 C CA . LEU A 1 87 ? 19.398 0.490 -2.547 1.00 96.25 87 LEU A CA 1
ATOM 681 C C . LEU A 1 87 ? 18.960 1.575 -1.551 1.00 96.25 87 LEU A C 1
ATOM 683 O O . LEU A 1 87 ? 19.416 2.711 -1.635 1.00 96.25 87 LEU A O 1
ATOM 687 N N . ASN A 1 88 ? 18.086 1.239 -0.596 1.00 94.88 88 ASN A N 1
ATOM 688 C CA . ASN A 1 88 ? 17.693 2.167 0.467 1.00 94.88 88 ASN A CA 1
ATOM 689 C C . ASN A 1 88 ? 18.794 2.394 1.505 1.00 94.88 88 ASN A C 1
ATOM 691 O O . ASN A 1 88 ? 18.810 3.447 2.132 1.00 94.88 88 ASN A O 1
ATOM 695 N N . MET A 1 89 ? 19.645 1.404 1.771 1.00 93.44 89 MET A N 1
ATOM 696 C CA . MET A 1 89 ? 20.786 1.555 2.680 1.00 93.44 89 MET A CA 1
ATOM 697 C C . MET A 1 89 ? 21.851 2.465 2.073 1.00 93.44 89 MET A C 1
ATOM 699 O O . MET A 1 89 ? 22.400 3.305 2.768 1.00 93.44 89 MET A O 1
ATOM 703 N N . GLU A 1 90 ? 22.072 2.347 0.768 1.00 94.81 90 GLU A N 1
ATOM 704 C CA . GLU A 1 90 ? 23.038 3.148 0.010 1.00 94.81 90 GLU A CA 1
ATOM 705 C C . GLU A 1 90 ? 22.524 4.547 -0.373 1.00 94.81 90 GLU A C 1
ATOM 707 O O . GLU A 1 90 ? 23.244 5.321 -0.993 1.00 94.81 90 GLU A O 1
ATOM 712 N N . GLY A 1 91 ? 21.265 4.879 -0.062 1.00 91.94 91 GLY A N 1
ATOM 713 C CA . GLY A 1 91 ? 20.685 6.185 -0.393 1.00 91.94 91 GLY A CA 1
ATOM 714 C C . GLY A 1 91 ? 20.454 6.420 -1.893 1.00 91.94 91 GLY A C 1
ATOM 715 O O . GLY A 1 91 ? 20.358 7.568 -2.323 1.00 91.94 91 GLY A O 1
ATOM 716 N N . VAL A 1 92 ? 20.337 5.359 -2.700 1.00 93.50 92 VAL A N 1
ATOM 717 C CA . VAL A 1 92 ? 20.193 5.471 -4.161 1.00 93.50 92 VAL A CA 1
ATOM 718 C C . VAL A 1 92 ? 18.884 6.190 -4.534 1.00 93.50 92 VAL A C 1
ATOM 720 O O . VAL A 1 92 ? 17.814 5.783 -4.055 1.00 93.50 92 VAL A O 1
ATOM 723 N N . PRO A 1 93 ? 18.912 7.194 -5.439 1.00 89.31 93 PRO A N 1
ATOM 724 C CA . PRO A 1 93 ? 17.710 7.881 -5.907 1.00 89.31 93 PRO A CA 1
ATOM 725 C C . PRO A 1 93 ? 16.654 6.908 -6.442 1.00 89.31 93 PRO A C 1
ATOM 727 O O . PRO A 1 93 ? 16.960 5.985 -7.191 1.00 89.31 93 PRO A O 1
ATOM 730 N N . PHE A 1 94 ? 15.392 7.114 -6.067 1.00 87.50 94 PHE A N 1
ATOM 731 C CA . PHE A 1 94 ? 14.276 6.240 -6.441 1.00 87.50 94 PHE A CA 1
ATOM 732 C C . PHE A 1 94 ? 13.235 6.979 -7.293 1.00 87.50 94 PHE A C 1
ATOM 734 O O . PHE A 1 94 ? 13.093 8.199 -7.179 1.00 87.50 94 PHE A O 1
ATOM 741 N N . PRO A 1 95 ? 12.426 6.262 -8.100 1.00 82.88 95 PRO A N 1
ATOM 742 C CA . PRO A 1 95 ? 11.368 6.871 -8.903 1.00 82.88 95 PRO A CA 1
ATOM 743 C C . PRO A 1 95 ? 10.236 7.415 -8.019 1.00 82.88 95 PRO A C 1
ATOM 745 O O . PRO A 1 95 ? 9.264 6.722 -7.690 1.00 82.88 95 PRO A O 1
ATOM 748 N N . ALA A 1 96 ? 10.363 8.678 -7.619 1.00 74.50 96 ALA A N 1
ATOM 749 C CA . ALA A 1 96 ? 9.374 9.404 -6.840 1.00 74.50 96 ALA A CA 1
ATOM 750 C C . ALA A 1 96 ? 8.529 10.309 -7.745 1.00 74.50 96 ALA A C 1
ATOM 752 O O . ALA A 1 96 ? 9.043 11.180 -8.447 1.00 74.50 96 ALA A O 1
ATOM 753 N N . LYS A 1 97 ? 7.201 10.164 -7.681 1.00 68.69 97 LYS A N 1
ATOM 754 C CA . LYS A 1 97 ? 6.303 11.223 -8.150 1.00 68.69 97 LYS A CA 1
ATOM 755 C C . LYS A 1 97 ? 6.243 12.289 -7.058 1.00 68.69 97 LYS A C 1
ATOM 757 O O . LYS A 1 97 ? 5.725 12.015 -5.972 1.00 68.69 97 LYS A O 1
ATOM 762 N N . VAL A 1 98 ? 6.778 13.472 -7.342 1.00 65.06 98 VAL A N 1
ATOM 763 C CA . VAL A 1 98 ? 6.597 14.646 -6.483 1.00 65.06 98 VAL A CA 1
ATOM 764 C C . VAL A 1 98 ? 5.151 15.106 -6.638 1.00 65.06 98 VAL A C 1
ATOM 766 O O . VAL A 1 98 ? 4.661 15.294 -7.751 1.00 65.06 98 VAL A O 1
ATOM 769 N N . THR A 1 99 ? 4.436 15.202 -5.525 1.00 68.06 99 THR A N 1
ATOM 770 C CA . THR A 1 99 ? 3.083 15.766 -5.465 1.00 68.06 99 THR A CA 1
ATOM 771 C C . THR A 1 99 ? 3.127 17.065 -4.663 1.00 68.06 99 THR A C 1
ATOM 773 O O . THR A 1 99 ? 4.102 17.301 -3.952 1.00 68.06 99 THR A O 1
ATOM 776 N N . ARG A 1 100 ? 2.058 17.877 -4.694 1.00 61.97 100 ARG A N 1
ATOM 777 C CA . ARG A 1 100 ? 1.937 19.067 -3.820 1.00 61.97 100 ARG A CA 1
ATOM 778 C C . ARG A 1 100 ? 2.109 18.750 -2.324 1.00 61.97 100 ARG A C 1
ATOM 780 O O . ARG A 1 100 ? 2.421 19.642 -1.554 1.00 61.97 100 ARG A O 1
ATOM 787 N N . ARG A 1 101 ? 1.923 17.489 -1.911 1.00 59.47 101 ARG A N 1
ATOM 788 C CA . ARG A 1 101 ? 2.098 17.008 -0.527 1.00 59.47 101 ARG A CA 1
ATOM 789 C C . ARG A 1 101 ? 3.459 16.327 -0.291 1.00 59.47 101 ARG A C 1
ATOM 791 O O . ARG A 1 101 ? 3.600 15.551 0.650 1.00 59.47 101 ARG A O 1
ATOM 798 N N . GLY A 1 102 ? 4.435 16.555 -1.172 1.00 57.50 102 GLY A N 1
ATOM 799 C CA . GLY A 1 102 ? 5.741 15.893 -1.160 1.00 57.50 102 GLY A CA 1
ATOM 800 C C . GLY A 1 102 ? 5.790 14.607 -2.000 1.00 57.50 102 GLY A C 1
ATOM 801 O O . GLY A 1 102 ? 4.846 14.293 -2.742 1.00 57.50 102 GLY A O 1
ATOM 802 N N . PRO A 1 103 ? 6.902 13.853 -1.948 1.00 60.66 103 PRO A N 1
ATOM 803 C CA . PRO A 1 103 ? 7.070 12.648 -2.746 1.00 60.66 103 PRO A CA 1
ATOM 804 C C . PRO A 1 103 ? 6.123 11.538 -2.269 1.00 60.66 103 PRO A C 1
ATOM 806 O O . PRO A 1 103 ? 6.095 11.158 -1.099 1.00 60.66 103 PRO A O 1
ATOM 809 N N . MET A 1 104 ? 5.351 10.971 -3.201 1.00 64.12 104 MET A N 1
ATOM 810 C CA . MET A 1 104 ? 4.374 9.908 -2.906 1.00 64.12 104 MET A CA 1
ATOM 811 C C . MET A 1 104 ? 5.038 8.611 -2.402 1.00 64.12 104 MET A C 1
ATOM 813 O O . MET A 1 104 ? 4.394 7.756 -1.794 1.00 64.12 104 MET A O 1
ATOM 817 N N . ARG A 1 105 ? 6.341 8.453 -2.661 1.00 71.12 105 ARG A N 1
ATOM 818 C CA . ARG A 1 105 ? 7.180 7.348 -2.190 1.00 71.12 105 ARG A CA 1
ATOM 819 C C . ARG A 1 105 ? 8.313 7.918 -1.349 1.00 71.12 105 ARG A C 1
ATOM 821 O O . ARG A 1 105 ? 8.815 8.988 -1.650 1.00 71.12 105 ARG A O 1
ATOM 828 N N . ARG A 1 106 ? 8.708 7.182 -0.311 1.00 79.75 106 ARG A N 1
ATOM 829 C CA . ARG A 1 106 ? 9.769 7.590 0.630 1.00 79.75 106 ARG A CA 1
ATOM 830 C C . ARG A 1 106 ? 11.064 6.775 0.506 1.00 79.75 106 ARG A C 1
ATOM 832 O O . ARG A 1 106 ? 11.987 7.024 1.255 1.00 79.75 106 ARG A O 1
ATOM 839 N N . ALA A 1 107 ? 11.066 5.738 -0.335 1.00 89.31 107 ALA A N 1
ATOM 840 C CA . ALA A 1 107 ? 12.167 4.784 -0.504 1.00 89.31 107 ALA A CA 1
ATOM 841 C C . ALA A 1 107 ? 11.824 3.772 -1.612 1.00 89.31 107 ALA A C 1
ATOM 843 O O . ALA A 1 107 ? 10.638 3.616 -1.956 1.00 89.31 107 ALA A O 1
ATOM 844 N N . TRP A 1 108 ? 12.824 3.028 -2.089 1.00 93.44 108 TRP A N 1
ATOM 845 C CA . TRP A 1 108 ? 12.642 1.831 -2.904 1.00 93.44 108 TRP A CA 1
ATOM 846 C C . TRP A 1 108 ? 11.696 0.850 -2.212 1.00 93.44 108 TRP A C 1
ATOM 848 O O . TRP A 1 108 ? 11.789 0.571 -1.014 1.00 93.44 108 TRP A O 1
ATOM 858 N N . ALA A 1 109 ? 10.738 0.342 -2.981 1.00 90.56 109 ALA A N 1
ATOM 859 C CA . ALA A 1 109 ? 9.760 -0.634 -2.522 1.00 90.56 109 ALA A CA 1
ATOM 860 C C . ALA A 1 109 ? 9.822 -1.881 -3.398 1.00 90.56 109 ALA A C 1
ATOM 862 O O . ALA A 1 109 ? 10.036 -1.762 -4.604 1.00 90.56 109 ALA A O 1
ATOM 863 N N . ILE A 1 110 ? 9.530 -3.041 -2.806 1.00 90.56 110 ILE A N 1
ATOM 864 C CA . ILE A 1 110 ? 9.524 -4.358 -3.467 1.00 90.56 110 ILE A CA 1
ATOM 865 C C . ILE A 1 110 ? 8.742 -4.322 -4.789 1.00 90.56 110 ILE A C 1
ATOM 867 O O . ILE A 1 110 ? 9.225 -4.787 -5.815 1.00 90.56 110 ILE A O 1
ATOM 871 N N . SER A 1 111 ? 7.557 -3.702 -4.796 1.00 89.00 111 SER A N 1
ATOM 872 C CA . SER A 1 111 ? 6.734 -3.574 -6.006 1.00 89.00 111 SER A CA 1
ATOM 873 C C . SER A 1 111 ? 7.404 -2.762 -7.115 1.00 89.00 111 SER A C 1
ATOM 875 O O . SER A 1 111 ? 7.187 -3.052 -8.280 1.00 89.00 111 SER A O 1
ATOM 877 N N . THR A 1 112 ? 8.226 -1.770 -6.768 1.00 91.56 112 THR A N 1
ATOM 878 C CA . THR A 1 112 ? 8.980 -0.947 -7.731 1.00 91.56 112 THR A CA 1
ATOM 879 C C . THR A 1 112 ? 10.018 -1.778 -8.453 1.00 91.56 112 THR A C 1
ATOM 881 O O . THR A 1 112 ? 10.054 -1.764 -9.675 1.00 91.56 112 THR A O 1
ATOM 884 N N . ILE A 1 113 ? 10.826 -2.515 -7.687 1.00 95.06 113 ILE A N 1
ATOM 885 C CA . ILE A 1 113 ? 11.871 -3.380 -8.231 1.00 95.06 113 ILE A CA 1
ATOM 886 C C . ILE A 1 113 ? 11.227 -4.441 -9.123 1.00 95.06 113 ILE A C 1
ATOM 888 O O . ILE A 1 113 ? 11.642 -4.618 -10.259 1.00 95.06 113 ILE A O 1
ATOM 892 N N . TYR A 1 114 ? 10.135 -5.060 -8.663 1.00 93.31 114 TYR A N 1
ATOM 893 C CA . TYR A 1 114 ? 9.391 -6.025 -9.471 1.00 93.31 114 TYR A CA 1
ATOM 894 C C . TYR A 1 114 ? 8.839 -5.418 -10.772 1.00 93.31 114 TYR A C 1
ATOM 896 O O . TYR A 1 114 ? 8.955 -6.026 -11.829 1.00 93.31 114 TYR A O 1
ATOM 904 N N . THR A 1 115 ? 8.262 -4.210 -10.728 1.00 92.81 115 THR A N 1
ATOM 905 C CA . THR A 1 115 ? 7.796 -3.517 -11.941 1.00 92.81 115 THR A CA 1
ATOM 906 C C . THR A 1 115 ? 8.940 -3.215 -12.905 1.00 92.81 115 THR A C 1
ATOM 908 O O . THR A 1 115 ? 8.732 -3.337 -14.106 1.00 92.81 115 THR A O 1
ATOM 911 N N . ILE A 1 116 ? 10.124 -2.844 -12.406 1.00 95.94 116 ILE A N 1
ATOM 912 C CA . ILE A 1 116 ? 11.302 -2.602 -13.250 1.00 95.94 116 ILE A CA 1
ATOM 913 C C . ILE A 1 116 ? 11.740 -3.894 -13.943 1.00 95.94 116 ILE A C 1
ATOM 915 O O . ILE A 1 116 ? 11.848 -3.911 -15.164 1.00 95.94 116 ILE A O 1
ATOM 919 N N . LEU A 1 117 ? 11.896 -4.985 -13.187 1.00 96.31 117 LEU A N 1
ATOM 920 C CA . LEU A 1 117 ? 12.330 -6.279 -13.726 1.00 96.31 117 LEU A CA 1
ATOM 921 C C . LEU A 1 117 ? 11.347 -6.864 -14.757 1.00 96.31 117 LEU A C 1
ATOM 923 O O . LEU A 1 117 ? 11.762 -7.607 -15.634 1.00 96.31 117 LEU A O 1
ATOM 927 N N . MET A 1 118 ? 10.053 -6.539 -14.672 1.00 94.38 118 MET A N 1
ATOM 928 C CA . MET A 1 118 ? 9.015 -7.026 -15.597 1.00 94.38 118 MET A CA 1
ATOM 929 C C . MET A 1 118 ? 8.796 -6.130 -16.827 1.00 94.38 118 MET A C 1
ATOM 931 O O . MET A 1 118 ? 7.980 -6.467 -17.685 1.00 94.38 118 MET A O 1
ATOM 935 N N . ASN A 1 119 ? 9.429 -4.958 -16.906 1.00 94.75 119 ASN A N 1
ATOM 936 C CA . ASN A 1 119 ? 9.120 -3.984 -17.949 1.00 94.75 119 ASN A CA 1
ATOM 937 C C . ASN A 1 119 ? 9.986 -4.181 -19.201 1.00 94.75 119 ASN A C 1
ATOM 939 O O . ASN A 1 119 ? 11.153 -3.802 -19.227 1.00 94.75 119 ASN A O 1
ATOM 943 N N . GLU A 1 120 ? 9.363 -4.706 -20.257 1.00 94.94 120 GLU A N 1
ATOM 944 C CA . GLU A 1 120 ? 9.981 -5.017 -21.557 1.00 94.94 120 GLU A CA 1
ATOM 945 C C . GLU A 1 120 ? 10.611 -3.797 -22.254 1.00 94.94 120 GLU A C 1
ATOM 947 O O . GLU A 1 120 ? 11.506 -3.951 -23.080 1.00 94.94 120 GLU A O 1
ATOM 952 N N . LYS A 1 121 ? 10.225 -2.573 -21.870 1.00 95.31 121 LYS A N 1
ATOM 953 C CA . LYS A 1 121 ? 10.831 -1.347 -22.412 1.00 95.31 121 LYS A CA 1
ATOM 954 C C . LYS A 1 121 ? 12.338 -1.270 -22.167 1.00 95.31 121 LYS A C 1
ATOM 956 O O . LYS A 1 121 ? 13.049 -0.706 -22.987 1.00 95.31 121 LYS A O 1
ATOM 961 N N . TYR A 1 122 ? 12.829 -1.867 -21.077 1.00 97.31 122 TYR A N 1
ATOM 962 C CA . TYR A 1 122 ? 14.257 -1.857 -20.747 1.00 97.31 122 TYR A CA 1
ATOM 963 C C . TYR A 1 122 ? 15.123 -2.687 -21.700 1.00 97.31 122 TYR A C 1
ATOM 965 O O . TYR A 1 122 ? 16.320 -2.419 -21.788 1.00 97.31 122 TYR A O 1
ATOM 973 N N . VAL A 1 123 ? 14.530 -3.640 -22.428 1.00 96.94 123 VAL A N 1
ATOM 974 C CA . VAL A 1 123 ? 15.194 -4.432 -23.479 1.00 96.94 123 VAL A CA 1
ATOM 975 C C . VAL A 1 123 ? 14.857 -3.907 -24.887 1.00 96.94 123 VAL A C 1
ATOM 977 O O . VAL A 1 123 ? 15.006 -4.615 -25.873 1.00 96.94 123 VAL A O 1
ATOM 980 N N . GLY A 1 124 ? 14.353 -2.672 -24.987 1.00 94.44 124 GLY A N 1
ATOM 981 C CA . GLY A 1 124 ? 14.035 -2.041 -26.268 1.00 94.44 124 GLY A CA 1
ATOM 982 C C . GLY A 1 124 ? 12.671 -2.418 -26.847 1.00 94.44 124 GLY A C 1
ATOM 983 O O . GLY A 1 124 ? 12.326 -1.923 -27.908 1.00 94.44 124 GLY A O 1
ATOM 984 N N . ARG A 1 125 ? 11.839 -3.216 -26.164 1.00 94.75 125 ARG A N 1
ATOM 985 C CA . ARG A 1 125 ? 10.496 -3.567 -26.659 1.00 94.75 125 ARG A CA 1
ATOM 986 C C . ARG A 1 125 ? 9.428 -2.638 -26.082 1.00 94.75 125 ARG A C 1
ATOM 988 O O . ARG A 1 125 ? 8.992 -2.782 -24.932 1.00 94.75 125 ARG A O 1
ATOM 995 N N . TRP A 1 126 ? 8.978 -1.673 -26.876 1.00 92.81 126 TRP A N 1
ATOM 996 C CA . TRP A 1 126 ? 8.039 -0.636 -26.460 1.00 92.81 126 TRP A CA 1
ATOM 997 C C . TRP A 1 126 ? 6.607 -1.022 -26.776 1.00 92.81 126 TRP A C 1
ATOM 999 O O . TRP A 1 126 ? 6.145 -0.945 -27.903 1.00 92.81 126 TRP A O 1
ATOM 1009 N N . VAL A 1 127 ? 5.878 -1.408 -25.731 1.00 91.31 127 VAL A N 1
ATOM 1010 C CA . VAL A 1 127 ? 4.467 -1.771 -25.858 1.00 91.31 127 VAL A CA 1
ATOM 1011 C C . VAL A 1 127 ? 3.574 -0.695 -25.240 1.00 91.31 127 VAL A C 1
ATOM 1013 O O . VAL A 1 127 ? 3.719 -0.350 -24.057 1.00 91.31 127 VAL A O 1
ATOM 1016 N N . TRP A 1 128 ? 2.631 -0.187 -26.029 1.00 92.38 128 TRP A N 1
ATOM 1017 C CA . TRP A 1 128 ? 1.593 0.764 -25.635 1.00 92.38 128 TRP A CA 1
ATOM 1018 C C . TRP A 1 128 ? 0.196 0.113 -25.700 1.00 92.38 128 TRP A C 1
ATOM 1020 O O . TRP A 1 128 ? 0.032 -0.996 -26.195 1.00 92.38 128 TRP A O 1
ATOM 1030 N N . ASN A 1 129 ? -0.813 0.773 -25.126 1.00 90.19 129 ASN A N 1
ATOM 1031 C CA . ASN A 1 129 ? -2.213 0.320 -25.114 1.00 90.19 129 ASN A CA 1
ATOM 1032 C C . ASN A 1 129 ? -2.500 -1.035 -24.422 1.00 90.19 129 ASN A C 1
ATOM 1034 O O . ASN A 1 129 ? -3.499 -1.677 -24.717 1.00 90.19 129 ASN A O 1
ATOM 1038 N N . LYS A 1 130 ? -1.690 -1.481 -23.447 1.00 88.19 130 LYS A N 1
ATOM 1039 C CA . LYS A 1 130 ? -1.939 -2.773 -22.757 1.00 88.19 130 LYS A CA 1
ATOM 1040 C C . LYS A 1 130 ? -3.247 -2.828 -21.952 1.00 88.19 130 LYS A C 1
ATOM 1042 O O . LYS A 1 130 ? -3.757 -3.914 -21.679 1.00 88.19 130 LYS A O 1
ATOM 1047 N N . ALA A 1 131 ? -3.751 -1.687 -21.482 1.00 88.44 131 ALA A N 1
ATOM 1048 C CA . ALA A 1 131 ? -4.908 -1.631 -20.593 1.00 88.44 131 ALA A CA 1
ATOM 1049 C C . ALA A 1 131 ? -5.733 -0.357 -20.791 1.00 88.44 131 ALA A C 1
ATOM 1051 O O . ALA A 1 131 ? -5.199 0.694 -21.146 1.00 88.44 131 ALA A O 1
ATOM 1052 N N . MET A 1 132 ? -7.021 -0.445 -20.471 1.00 86.94 132 MET A N 1
ATOM 1053 C CA . MET A 1 132 ? -7.948 0.681 -20.402 1.00 86.94 132 MET A CA 1
ATOM 1054 C C . MET A 1 132 ? -8.605 0.766 -19.027 1.00 86.94 132 MET A C 1
ATOM 1056 O O . MET A 1 132 ? -8.738 -0.233 -18.323 1.00 86.94 132 MET A O 1
ATOM 1060 N N . PHE A 1 133 ? -9.006 1.972 -18.629 1.00 86.12 133 PHE A N 1
ATOM 1061 C CA . PHE A 1 133 ? -9.751 2.173 -17.391 1.00 86.12 133 PHE A CA 1
ATOM 1062 C C . PHE A 1 133 ? -11.245 2.188 -17.676 1.00 86.12 133 PHE A C 1
ATOM 1064 O O . PHE A 1 133 ? -11.730 3.123 -18.307 1.00 86.12 133 PHE A O 1
ATOM 1071 N N . VAL A 1 134 ? -11.958 1.199 -17.149 1.00 85.50 134 VAL A N 1
ATOM 1072 C CA . VAL A 1 134 ? -13.418 1.121 -17.191 1.00 85.50 134 VAL A CA 1
ATOM 1073 C C . VAL A 1 134 ? -13.963 1.658 -15.873 1.00 85.50 134 VAL A C 1
ATOM 1075 O O . VAL A 1 134 ? -13.478 1.295 -14.796 1.00 85.50 134 VAL A O 1
ATOM 1078 N N . LYS A 1 135 ? -14.921 2.582 -15.950 1.00 82.50 135 LYS A N 1
ATOM 1079 C CA . LYS A 1 135 ? -15.634 3.098 -14.781 1.00 82.50 135 LYS A CA 1
ATOM 1080 C C . LYS A 1 135 ? -16.829 2.185 -14.522 1.00 82.50 135 LYS A C 1
ATOM 1082 O O . LYS A 1 135 ? -17.620 1.948 -15.423 1.00 82.50 135 LYS A O 1
ATOM 1087 N N . ASP A 1 136 ? -16.920 1.678 -13.305 1.00 79.38 136 ASP A N 1
ATOM 1088 C CA . ASP A 1 136 ? -18.090 0.959 -12.818 1.00 79.38 136 ASP A CA 1
ATOM 1089 C C . ASP A 1 136 ? -19.279 1.942 -12.717 1.00 79.38 136 ASP A C 1
ATOM 1091 O O . ASP A 1 136 ? -19.121 2.978 -12.055 1.00 79.38 136 ASP A O 1
ATOM 1095 N N . PRO A 1 137 ? -20.417 1.676 -13.387 1.00 77.25 137 PRO A N 1
ATOM 1096 C CA . PRO A 1 137 ? -21.576 2.569 -13.380 1.00 77.25 137 PRO A CA 1
ATOM 1097 C C . PRO A 1 137 ? -22.201 2.754 -11.994 1.00 77.25 137 PRO A C 1
ATOM 1099 O O . PRO A 1 137 ? -22.649 3.850 -11.672 1.00 77.25 137 PRO A O 1
ATOM 1102 N N . GLU A 1 138 ? -22.191 1.712 -11.163 1.00 76.12 138 GLU A N 1
ATOM 1103 C CA . GLU A 1 138 ? -22.873 1.683 -9.867 1.00 76.12 138 GLU A CA 1
ATOM 1104 C C . GLU A 1 138 ? -21.969 2.231 -8.757 1.00 76.12 138 GLU A C 1
ATOM 1106 O O . GLU A 1 138 ? -22.375 3.060 -7.944 1.00 76.12 138 GLU A O 1
ATOM 1111 N N . THR A 1 139 ? -20.696 1.822 -8.743 1.00 80.00 139 THR A N 1
ATOM 1112 C CA . THR A 1 139 ? -19.755 2.230 -7.684 1.00 80.00 139 THR A CA 1
ATOM 1113 C C . THR A 1 139 ? -18.927 3.466 -8.039 1.00 80.00 139 THR A C 1
ATOM 1115 O O . THR A 1 139 ? -18.177 3.982 -7.204 1.00 80.00 139 THR A O 1
ATOM 1118 N N . GLY A 1 140 ? -18.977 3.919 -9.297 1.00 80.25 140 GLY A N 1
ATOM 1119 C CA . GLY A 1 140 ? -18.142 4.998 -9.831 1.00 80.25 140 GLY A CA 1
ATOM 1120 C C . GLY A 1 140 ? -16.642 4.672 -9.873 1.00 80.25 140 GLY A C 1
ATOM 1121 O O . GLY A 1 140 ? -15.818 5.525 -10.224 1.00 80.25 140 GLY A O 1
ATOM 1122 N N . LYS A 1 141 ? -16.251 3.447 -9.502 1.00 80.06 141 LYS A N 1
ATOM 1123 C CA . LYS A 1 141 ? -14.858 3.039 -9.333 1.00 80.06 141 LYS A CA 1
ATOM 1124 C C . LYS A 1 141 ? -14.213 2.750 -10.681 1.00 80.06 141 LYS A C 1
ATOM 1126 O O . LYS A 1 141 ? -14.727 1.993 -11.493 1.00 80.06 141 LYS A O 1
ATOM 1131 N N . ARG A 1 142 ? -13.020 3.302 -10.907 1.00 84.19 142 ARG A N 1
ATOM 1132 C CA . ARG A 1 142 ? -12.235 3.027 -12.119 1.00 84.19 142 ARG A CA 1
ATOM 1133 C C . ARG A 1 142 ? -11.373 1.786 -11.921 1.00 84.19 142 ARG A C 1
ATOM 1135 O O . ARG A 1 142 ? -10.548 1.739 -11.006 1.00 84.19 142 ARG A O 1
ATOM 1142 N N . THR A 1 143 ? -11.537 0.801 -12.792 1.00 83.31 143 THR A N 1
ATOM 1143 C CA . THR A 1 143 ? -10.757 -0.439 -12.801 1.00 83.31 143 THR A CA 1
ATOM 1144 C C . THR A 1 143 ? -9.980 -0.562 -14.104 1.00 83.31 143 THR A C 1
ATOM 1146 O O . THR A 1 143 ? -10.447 -0.146 -15.158 1.00 83.31 143 THR A O 1
ATOM 1149 N N . ALA A 1 144 ? -8.749 -1.067 -14.027 1.00 86.88 144 ALA A N 1
ATOM 1150 C CA . ALA A 1 144 ? -7.935 -1.309 -15.211 1.00 86.88 144 ALA A CA 1
ATOM 1151 C C . ALA A 1 1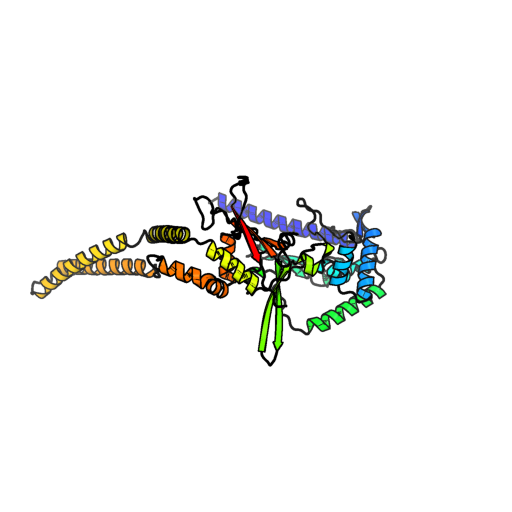44 ? -8.259 -2.698 -15.771 1.00 86.88 144 ALA A C 1
ATOM 1153 O O . ALA A 1 144 ? -8.080 -3.695 -15.069 1.00 86.88 144 ALA A O 1
ATOM 1154 N N . VAL A 1 145 ? -8.694 -2.745 -17.025 1.00 87.56 145 VAL A N 1
ATOM 1155 C CA . VAL A 1 145 ? -8.967 -3.963 -17.791 1.00 87.56 145 VAL A CA 1
ATOM 1156 C C . VAL A 1 145 ? -7.912 -4.081 -18.888 1.00 87.56 145 VAL A C 1
ATOM 1158 O O . VAL A 1 145 ? -7.536 -3.078 -19.496 1.00 87.56 145 VAL A O 1
ATOM 1161 N N . LEU A 1 146 ? -7.378 -5.286 -19.098 1.00 88.75 146 LEU A N 1
ATOM 1162 C CA . LEU A 1 146 ? -6.414 -5.540 -20.171 1.00 88.75 146 LEU A CA 1
ATOM 1163 C C . LEU A 1 146 ? -7.122 -5.472 -21.523 1.00 88.75 146 LEU A C 1
ATOM 1165 O O . LEU A 1 146 ? -8.208 -6.025 -21.668 1.00 88.75 146 LEU A O 1
ATOM 1169 N N . ARG A 1 147 ? -6.492 -4.817 -22.498 1.00 90.50 147 ARG A N 1
ATOM 1170 C CA . ARG A 1 147 ? -6.978 -4.822 -23.880 1.00 90.50 147 ARG A CA 1
ATOM 1171 C C . ARG A 1 147 ? -6.562 -6.112 -24.595 1.00 90.50 147 ARG A C 1
ATOM 1173 O O . ARG A 1 147 ? -5.521 -6.673 -24.220 1.00 90.50 147 ARG A O 1
ATOM 1180 N N . PRO A 1 148 ? -7.320 -6.556 -25.617 1.00 91.31 148 PRO A N 1
ATOM 1181 C CA . PRO A 1 148 ? -6.871 -7.591 -26.546 1.00 91.31 148 PRO A CA 1
ATOM 1182 C C . PRO A 1 148 ? -5.470 -7.280 -27.075 1.00 91.31 148 PRO A C 1
ATOM 1184 O O . PRO A 1 148 ? -5.097 -6.114 -27.186 1.00 91.31 148 PRO A O 1
ATOM 1187 N N . LYS A 1 149 ? -4.673 -8.311 -27.367 1.00 89.75 149 LYS A N 1
ATOM 1188 C CA . LYS A 1 149 ? -3.292 -8.109 -27.835 1.00 89.75 149 LYS A CA 1
ATOM 1189 C C . LYS A 1 149 ? -3.226 -7.416 -29.196 1.00 89.75 149 LYS A C 1
ATOM 1191 O O . LYS A 1 149 ? -2.252 -6.717 -29.438 1.00 89.75 149 LYS A O 1
ATOM 1196 N N . ASP A 1 150 ? -4.259 -7.560 -30.017 1.00 90.62 150 ASP A N 1
ATOM 1197 C CA . ASP A 1 150 ? -4.336 -6.948 -31.348 1.00 90.62 150 ASP A CA 1
ATOM 1198 C C . ASP A 1 150 ? -4.471 -5.416 -31.275 1.00 90.62 150 ASP A C 1
ATOM 1200 O O . ASP A 1 150 ? -4.039 -4.708 -32.176 1.00 90.62 150 ASP A O 1
ATOM 1204 N N . ASP A 1 151 ? -4.968 -4.886 -30.150 1.00 88.25 151 ASP A N 1
ATOM 1205 C CA . ASP A 1 151 ? -5.006 -3.443 -29.875 1.00 88.25 151 ASP A CA 1
ATOM 1206 C C . ASP A 1 151 ? -3.634 -2.882 -29.450 1.00 88.25 151 ASP A C 1
ATOM 1208 O O . ASP A 1 151 ? -3.491 -1.669 -29.237 1.00 88.25 151 ASP A O 1
ATOM 1212 N N . TRP A 1 152 ? -2.644 -3.743 -29.183 1.00 92.62 152 TRP A N 1
ATOM 1213 C CA . TRP A 1 152 ? -1.363 -3.312 -28.633 1.00 92.62 152 TRP A CA 1
ATOM 1214 C C . TRP A 1 152 ? -0.474 -2.783 -29.747 1.00 92.62 152 TRP A C 1
ATOM 1216 O O . TRP A 1 152 ? -0.142 -3.486 -30.693 1.00 92.62 152 TRP A O 1
ATOM 1226 N N . VAL A 1 153 ? 0.008 -1.557 -29.566 1.00 91.19 153 VAL A N 1
ATOM 1227 C CA . VAL A 1 153 ? 1.064 -1.013 -30.418 1.00 91.19 153 VAL A CA 1
ATOM 1228 C C . VAL A 1 153 ? 2.395 -1.483 -29.844 1.00 91.19 153 VAL A C 1
ATOM 1230 O O . VAL A 1 153 ? 2.735 -1.130 -28.709 1.00 91.19 153 VAL A O 1
ATOM 1233 N N . ILE A 1 154 ? 3.102 -2.326 -30.593 1.00 92.81 154 ILE A N 1
ATOM 1234 C CA . ILE A 1 154 ? 4.414 -2.874 -30.239 1.00 92.81 154 ILE A CA 1
ATOM 1235 C C . ILE A 1 154 ? 5.434 -2.308 -31.222 1.00 92.81 154 ILE A C 1
ATOM 1237 O O . ILE A 1 154 ? 5.277 -2.466 -32.426 1.00 92.81 154 ILE A O 1
ATOM 1241 N N . GLU A 1 155 ? 6.473 -1.678 -30.694 1.00 91.88 155 GLU A N 1
ATOM 1242 C CA . GLU A 1 155 ? 7.562 -1.086 -31.465 1.00 91.88 155 GLU A CA 1
ATOM 1243 C C . GLU A 1 155 ? 8.898 -1.537 -30.868 1.00 91.88 155 GLU A C 1
ATOM 1245 O O . GLU A 1 155 ? 9.105 -1.445 -29.653 1.00 91.88 155 GLU A O 1
ATOM 1250 N N . ASP A 1 156 ? 9.804 -2.026 -31.711 1.00 93.38 156 ASP A N 1
ATOM 1251 C CA . ASP A 1 156 ? 11.155 -2.392 -31.297 1.00 93.38 156 ASP A CA 1
ATOM 1252 C C . ASP A 1 156 ? 12.096 -1.192 -31.475 1.00 93.38 156 ASP A C 1
ATOM 1254 O O . ASP A 1 156 ? 12.219 -0.611 -32.550 1.00 93.38 156 ASP A O 1
ATOM 1258 N N . ARG A 1 157 ? 12.741 -0.802 -30.376 1.00 92.19 157 ARG A N 1
ATOM 1259 C CA . ARG A 1 157 ? 13.555 0.409 -30.213 1.00 92.19 157 ARG A CA 1
ATOM 1260 C C . ARG A 1 157 ? 14.911 0.065 -29.615 1.00 92.19 157 ARG A C 1
ATOM 1262 O O . ARG A 1 157 ? 15.129 0.275 -28.413 1.00 92.19 157 ARG A O 1
ATOM 1269 N N . PRO A 1 158 ? 15.826 -0.499 -30.424 1.00 92.69 158 PRO A N 1
ATOM 1270 C CA . PRO A 1 158 ? 17.162 -0.851 -29.961 1.00 92.69 158 PRO A CA 1
ATOM 1271 C C . PRO A 1 158 ? 17.934 0.375 -29.449 1.00 92.69 158 PRO A C 1
ATOM 1273 O O . PRO A 1 158 ? 18.671 0.244 -28.472 1.00 92.69 158 PRO A O 1
ATOM 1276 N N . ASP A 1 159 ? 17.676 1.564 -30.011 1.00 92.69 159 ASP A N 1
ATOM 1277 C CA . ASP A 1 159 ? 18.210 2.873 -29.597 1.00 92.69 159 ASP A CA 1
ATOM 1278 C C . ASP A 1 159 ? 17.917 3.226 -28.127 1.00 92.69 159 ASP A C 1
ATOM 1280 O O . ASP A 1 159 ? 18.666 3.969 -27.493 1.00 92.69 159 ASP A O 1
ATOM 1284 N N . LEU A 1 160 ? 16.850 2.662 -27.554 1.00 94.94 160 LEU A N 1
ATOM 1285 C CA . LEU A 1 160 ? 16.406 2.913 -26.180 1.00 94.94 160 LEU A CA 1
ATOM 1286 C C . LEU A 1 160 ? 16.691 1.740 -25.231 1.00 94.94 160 LEU A C 1
ATOM 1288 O O . LEU A 1 160 ? 16.134 1.673 -24.129 1.00 94.94 160 LEU A O 1
ATOM 1292 N N . THR A 1 161 ? 17.542 0.797 -25.626 1.00 97.12 161 THR A N 1
ATOM 1293 C CA . THR A 1 161 ? 17.862 -0.377 -24.806 1.00 97.12 161 THR A CA 1
ATOM 1294 C C . THR A 1 161 ? 18.756 -0.001 -23.624 1.00 97.12 161 THR A C 1
ATOM 1296 O O . THR A 1 161 ? 19.826 0.579 -23.788 1.00 97.12 161 THR A O 1
ATOM 1299 N N . ILE A 1 162 ? 18.340 -0.364 -22.407 1.00 97.69 162 ILE A N 1
ATOM 1300 C CA . ILE A 1 162 ? 19.147 -0.188 -21.186 1.00 97.69 162 ILE A CA 1
ATOM 1301 C C . ILE A 1 162 ? 19.778 -1.514 -20.750 1.00 97.69 162 ILE A C 1
ATOM 1303 O O . ILE A 1 162 ? 20.907 -1.524 -20.256 1.00 97.69 162 ILE A O 1
ATOM 1307 N N . VAL A 1 163 ? 19.058 -2.622 -20.930 1.00 97.25 163 VAL A N 1
ATOM 1308 C CA . VAL A 1 163 ? 19.422 -3.963 -20.463 1.00 97.25 163 VAL A CA 1
ATOM 1309 C C . VAL A 1 163 ? 19.655 -4.874 -21.662 1.00 97.25 163 VAL A C 1
ATOM 1311 O O . VAL A 1 163 ? 18.786 -5.004 -22.520 1.00 97.25 163 VAL A O 1
ATOM 1314 N N . ALA A 1 164 ? 20.808 -5.546 -21.692 1.00 96.00 164 ALA A N 1
ATOM 1315 C CA . ALA A 1 164 ? 21.137 -6.512 -22.735 1.00 96.00 164 ALA A CA 1
ATOM 1316 C C . ALA A 1 164 ? 20.148 -7.693 -22.761 1.00 96.00 164 ALA A C 1
ATOM 1318 O O . ALA A 1 164 ? 19.697 -8.167 -21.712 1.00 96.00 164 ALA A O 1
ATOM 1319 N N . GLY A 1 165 ? 19.864 -8.207 -23.961 1.00 94.56 165 GLY A N 1
ATOM 1320 C CA . GLY A 1 165 ? 18.896 -9.287 -24.177 1.00 94.56 165 GLY A CA 1
ATOM 1321 C C . GLY A 1 165 ? 19.170 -10.543 -23.344 1.00 94.56 165 GLY A C 1
ATOM 1322 O O . GLY A 1 165 ? 18.238 -11.122 -22.786 1.00 94.56 165 GLY A O 1
ATOM 1323 N N . ASP A 1 166 ? 20.434 -10.930 -23.174 1.00 96.25 166 ASP A N 1
ATOM 1324 C CA . ASP A 1 166 ? 20.791 -12.134 -22.411 1.00 96.25 166 ASP A CA 1
ATOM 1325 C C . ASP A 1 166 ? 20.599 -11.955 -20.904 1.00 96.25 166 ASP A C 1
ATOM 1327 O O . ASP A 1 166 ? 20.090 -12.849 -20.224 1.00 96.25 166 ASP A O 1
ATOM 1331 N N . LEU A 1 167 ? 20.932 -10.774 -20.368 1.00 96.56 167 LEU A N 1
ATOM 1332 C CA . LEU A 1 167 ? 20.646 -10.434 -18.973 1.00 96.56 167 LEU A CA 1
ATOM 1333 C C . LEU A 1 167 ? 19.132 -10.418 -18.723 1.00 96.56 167 LEU A C 1
ATOM 1335 O O . LEU A 1 167 ? 18.668 -10.984 -17.733 1.00 96.56 167 LEU A O 1
ATOM 1339 N N . TRP A 1 168 ? 18.356 -9.843 -19.645 1.00 97.06 168 TRP A N 1
ATOM 1340 C CA . TRP A 1 168 ? 16.896 -9.867 -19.585 1.00 97.06 168 TRP A CA 1
ATOM 1341 C C . TRP A 1 168 ? 16.350 -11.300 -19.553 1.00 97.06 168 TRP A C 1
ATOM 1343 O O . TRP A 1 168 ? 15.581 -11.634 -18.651 1.00 97.06 168 TRP A O 1
ATOM 1353 N N . LYS A 1 169 ? 16.777 -12.163 -20.486 1.00 96.38 169 LYS A N 1
ATOM 1354 C CA . LYS A 1 169 ? 16.345 -13.570 -20.558 1.00 96.38 169 LYS A CA 1
ATOM 1355 C C . LYS A 1 169 ? 16.635 -14.318 -19.256 1.00 96.38 169 LYS A C 1
ATOM 1357 O O . LYS A 1 169 ? 15.728 -14.946 -18.713 1.00 96.38 169 LYS A O 1
ATOM 1362 N N . ARG A 1 170 ? 17.852 -14.189 -18.707 1.00 95.31 170 ARG A N 1
ATOM 1363 C CA . ARG A 1 170 ? 18.223 -14.804 -17.416 1.00 95.31 170 ARG A CA 1
ATOM 1364 C C . ARG A 1 170 ? 17.310 -14.347 -16.278 1.00 95.31 170 ARG A C 1
ATOM 1366 O O . ARG A 1 170 ? 16.830 -15.173 -15.506 1.00 95.31 170 ARG A O 1
ATOM 1373 N N . VAL A 1 171 ? 17.034 -13.045 -16.191 1.00 96.12 171 VAL A N 1
ATOM 1374 C CA . VAL A 1 171 ? 16.144 -12.476 -15.168 1.00 96.12 171 VAL A CA 1
ATOM 1375 C C . VAL A 1 171 ? 14.706 -12.978 -15.318 1.00 96.12 171 VAL A C 1
ATOM 1377 O O . VAL A 1 171 ? 14.096 -13.360 -14.318 1.00 96.12 171 VAL A O 1
ATOM 1380 N N . GLN A 1 172 ? 14.158 -13.013 -16.538 1.00 96.00 172 GLN A N 1
ATOM 1381 C CA . GLN A 1 172 ? 12.798 -13.516 -16.764 1.00 96.00 172 GLN A CA 1
ATOM 1382 C C . GLN A 1 172 ? 12.676 -15.002 -16.422 1.00 96.00 172 GLN A C 1
ATOM 1384 O O . GLN A 1 172 ? 11.676 -15.409 -15.828 1.00 96.00 172 GLN A O 1
ATOM 1389 N N . GLU A 1 173 ? 13.698 -15.799 -16.734 1.00 93.62 173 GLU A N 1
ATOM 1390 C CA . GLU A 1 173 ? 13.718 -17.218 -16.388 1.00 93.62 173 GLU A CA 1
ATOM 1391 C C . GLU A 1 173 ? 13.762 -17.430 -14.870 1.00 93.62 173 GLU A C 1
ATOM 1393 O O . GLU A 1 173 ? 12.941 -18.164 -14.319 1.00 93.62 173 GLU A O 1
ATOM 1398 N N . GLN A 1 174 ? 14.622 -16.699 -14.157 1.00 89.94 174 GLN A N 1
ATOM 1399 C CA . GLN A 1 174 ? 14.649 -16.705 -12.690 1.00 89.94 174 GLN A CA 1
ATOM 1400 C C . GLN A 1 174 ? 13.290 -16.302 -12.090 1.00 89.94 174 GLN A C 1
ATOM 1402 O O . GLN A 1 174 ? 12.771 -16.976 -11.195 1.00 89.94 174 GLN A O 1
ATOM 1407 N N . LEU A 1 175 ? 12.651 -15.251 -12.618 1.00 90.44 175 LEU A N 1
ATOM 1408 C CA . LEU A 1 175 ? 11.307 -14.839 -12.198 1.00 90.44 175 LEU A CA 1
ATOM 1409 C C . LEU A 1 175 ? 10.264 -15.936 -12.446 1.00 90.44 175 LEU A C 1
ATOM 1411 O O . LEU A 1 175 ? 9.375 -16.127 -11.610 1.00 90.44 175 LEU A O 1
ATOM 1415 N N . ARG A 1 176 ? 10.358 -16.655 -13.571 1.00 90.50 176 ARG A N 1
ATOM 1416 C CA . ARG A 1 176 ? 9.473 -17.773 -13.919 1.00 90.50 176 ARG A CA 1
ATOM 1417 C C . ARG A 1 176 ? 9.638 -18.934 -12.942 1.00 90.50 176 ARG A C 1
ATOM 1419 O O . ARG A 1 176 ? 8.628 -19.400 -12.415 1.00 90.50 176 ARG A O 1
ATOM 1426 N N . ILE A 1 177 ? 10.874 -19.335 -12.643 1.00 87.38 177 ILE A N 1
ATOM 1427 C CA . ILE A 1 177 ? 11.202 -20.398 -11.677 1.00 87.38 177 ILE A CA 1
ATOM 1428 C C . ILE A 1 177 ? 10.653 -20.047 -10.291 1.00 87.38 177 ILE A C 1
ATOM 1430 O O . ILE A 1 177 ? 9.888 -20.813 -9.704 1.00 87.38 177 ILE A O 1
ATOM 1434 N N . VAL A 1 178 ? 10.965 -18.846 -9.792 1.00 83.94 178 VAL A N 1
ATOM 1435 C CA . VAL A 1 178 ? 10.466 -18.350 -8.500 1.00 83.94 178 VAL A CA 1
ATOM 1436 C C . VAL A 1 178 ? 8.936 -18.343 -8.492 1.00 83.94 178 VAL A C 1
ATOM 1438 O O . VAL A 1 178 ? 8.304 -18.815 -7.547 1.00 83.94 178 VAL A O 1
ATOM 1441 N N . ARG A 1 179 ? 8.300 -17.848 -9.558 1.00 82.94 179 ARG A N 1
ATOM 1442 C CA . ARG A 1 179 ? 6.838 -17.824 -9.659 1.00 82.94 179 ARG A CA 1
ATOM 1443 C C . ARG A 1 179 ? 6.231 -19.225 -9.686 1.00 82.94 179 ARG A C 1
ATOM 1445 O O . ARG A 1 179 ? 5.167 -19.387 -9.101 1.00 82.94 179 ARG A O 1
ATOM 1452 N N . ALA A 1 180 ? 6.862 -20.207 -10.322 1.00 83.19 180 ALA A N 1
ATOM 1453 C CA . ALA A 1 180 ? 6.398 -21.593 -10.311 1.00 83.19 180 ALA A CA 1
ATOM 1454 C C . ALA A 1 180 ? 6.499 -22.195 -8.898 1.00 83.19 180 ALA A C 1
ATOM 1456 O O . ALA A 1 180 ? 5.504 -22.699 -8.375 1.00 83.19 180 ALA A O 1
ATOM 1457 N N . ALA A 1 181 ? 7.645 -22.020 -8.232 1.00 77.50 181 ALA A N 1
ATOM 1458 C CA . ALA A 1 181 ? 7.885 -22.515 -6.876 1.00 77.50 181 ALA A CA 1
ATOM 1459 C C . ALA A 1 181 ? 6.910 -21.924 -5.839 1.00 77.50 181 ALA A C 1
ATOM 1461 O O . ALA A 1 181 ? 6.373 -22.639 -4.995 1.00 77.50 181 ALA A O 1
ATOM 1462 N N . TYR A 1 182 ? 6.630 -20.617 -5.912 1.00 66.19 182 TYR A N 1
ATOM 1463 C CA . TYR A 1 182 ? 5.706 -19.945 -4.986 1.00 66.19 182 TYR A CA 1
ATOM 1464 C C . TYR A 1 182 ? 4.242 -19.929 -5.456 1.00 66.19 182 TYR A C 1
ATOM 1466 O O . TYR A 1 182 ? 3.354 -19.642 -4.651 1.00 66.19 182 TYR A O 1
ATOM 1474 N N . GLY A 1 183 ? 3.979 -20.195 -6.738 1.00 55.34 183 GLY A N 1
ATOM 1475 C CA . GLY A 1 183 ? 2.654 -20.171 -7.365 1.00 55.34 183 GLY A CA 1
ATOM 1476 C C . GLY A 1 183 ? 1.894 -21.493 -7.272 1.00 55.34 183 GLY A C 1
ATOM 1477 O O . GLY A 1 183 ? 0.666 -21.460 -7.245 1.00 55.34 183 GLY A O 1
ATOM 1478 N N . ALA A 1 184 ? 2.596 -22.626 -7.144 1.00 46.53 184 ALA A N 1
ATOM 1479 C CA . ALA A 1 184 ? 1.993 -23.933 -6.858 1.00 46.53 184 ALA A CA 1
ATOM 1480 C C . ALA A 1 184 ? 1.387 -24.009 -5.440 1.00 46.53 184 ALA A C 1
ATOM 1482 O O . ALA A 1 184 ? 0.434 -24.744 -5.190 1.00 46.53 184 ALA A O 1
ATOM 1483 N N . ALA A 1 185 ? 1.876 -23.185 -4.507 1.00 43.75 185 ALA A N 1
ATOM 1484 C CA . ALA A 1 185 ? 1.255 -23.006 -3.203 1.00 43.75 185 ALA A CA 1
ATOM 1485 C C . ALA A 1 185 ? 0.039 -22.078 -3.343 1.00 43.75 185 ALA A C 1
ATOM 1487 O O . ALA A 1 185 ? 0.181 -20.860 -3.230 1.00 43.75 185 ALA A O 1
ATOM 1488 N N . GLY A 1 186 ? -1.141 -22.659 -3.592 1.00 39.69 186 GLY A N 1
ATOM 1489 C CA . GLY A 1 186 ? -2.451 -22.017 -3.766 1.00 39.69 186 GLY A CA 1
ATOM 1490 C C . GLY A 1 186 ? -2.861 -21.014 -2.680 1.00 39.69 186 GLY A C 1
ATOM 1491 O O . GLY A 1 186 ? -3.820 -21.207 -1.936 1.00 39.69 186 GLY A O 1
ATOM 1492 N N . LYS A 1 187 ? -2.175 -19.876 -2.598 1.00 43.69 187 LYS A N 1
ATOM 1493 C CA . LYS A 1 187 ? -2.649 -18.709 -1.869 1.00 43.69 187 LYS A CA 1
ATOM 1494 C C . LYS A 1 187 ? -3.692 -18.064 -2.758 1.00 43.69 187 LYS A C 1
ATOM 1496 O O . LYS A 1 187 ? -3.340 -17.428 -3.751 1.00 43.69 187 LYS A O 1
ATOM 1501 N N . GLN A 1 188 ? -4.962 -18.228 -2.383 1.00 39.81 188 GLN A N 1
ATOM 1502 C CA . GLN A 1 188 ? -6.067 -17.437 -2.920 1.00 39.81 188 GLN A CA 1
ATOM 1503 C C . GLN A 1 188 ? -5.577 -16.004 -3.153 1.00 39.81 188 GLN A C 1
ATOM 1505 O O . GLN A 1 188 ? -5.071 -15.352 -2.228 1.00 39.81 188 GLN A O 1
ATOM 1510 N N . LYS A 1 189 ? -5.674 -15.527 -4.401 1.00 39.97 189 LYS A N 1
ATOM 1511 C CA . LYS A 1 189 ? -5.429 -14.120 -4.722 1.00 39.97 189 LYS A CA 1
ATOM 1512 C C . LYS A 1 189 ? -6.336 -13.316 -3.795 1.00 39.97 189 LYS A C 1
ATOM 1514 O O . LYS A 1 189 ? -7.550 -13.330 -3.966 1.00 39.97 189 LYS A O 1
ATOM 1519 N N . ARG A 1 190 ? -5.757 -12.654 -2.785 1.00 43.25 190 ARG A N 1
ATOM 1520 C CA . ARG A 1 190 ? -6.520 -11.761 -1.903 1.00 43.25 190 ARG A CA 1
ATOM 1521 C C . ARG A 1 190 ? -7.290 -10.794 -2.808 1.00 43.25 190 ARG A C 1
ATOM 1523 O O . ARG A 1 190 ? -6.636 -10.181 -3.660 1.00 43.25 190 ARG A O 1
ATOM 1530 N N . PRO A 1 191 ? -8.620 -10.664 -2.663 1.00 36.69 191 PRO A N 1
ATOM 1531 C CA . PRO A 1 191 ? -9.413 -9.803 -3.526 1.00 36.69 191 PRO A CA 1
ATOM 1532 C C . PRO A 1 191 ? -8.795 -8.405 -3.578 1.00 36.69 191 PRO A C 1
ATOM 1534 O O . PRO A 1 191 ? -8.648 -7.734 -2.551 1.00 36.69 191 PRO A O 1
ATOM 1537 N N . ARG A 1 192 ? -8.367 -7.974 -4.768 1.00 37.94 192 ARG A N 1
ATOM 1538 C CA . ARG A 1 192 ? -7.874 -6.610 -4.967 1.00 37.94 192 ARG A CA 1
ATOM 1539 C C . ARG A 1 192 ? -9.066 -5.669 -4.825 1.00 37.94 192 ARG A C 1
ATOM 1541 O O . ARG A 1 192 ? -10.018 -5.769 -5.585 1.00 37.94 192 ARG A O 1
ATOM 1548 N N . GLY A 1 193 ? -9.004 -4.740 -3.872 1.00 37.91 193 GLY A N 1
ATOM 1549 C CA . GLY A 1 193 ? -9.950 -3.625 -3.796 1.00 37.91 193 GLY A CA 1
ATOM 1550 C C . GLY A 1 193 ? -10.936 -3.627 -2.629 1.00 37.91 193 GLY A C 1
ATOM 1551 O O . GLY A 1 193 ? -11.663 -2.645 -2.520 1.00 37.91 193 GLY A O 1
ATOM 1552 N N . LYS A 1 194 ? -10.930 -4.635 -1.747 1.00 40.16 194 LYS A N 1
ATOM 1553 C CA . LYS A 1 194 ? -11.505 -4.514 -0.394 1.00 40.16 194 LYS A CA 1
ATOM 1554 C C . LYS A 1 194 ? -10.393 -4.071 0.550 1.00 40.16 194 LYS A C 1
ATOM 1556 O O . LYS A 1 194 ? -9.278 -4.571 0.414 1.00 40.16 194 LYS A O 1
ATOM 1561 N N . ALA A 1 195 ? -10.654 -3.141 1.469 1.00 45.47 195 ALA A N 1
ATOM 1562 C CA . ALA A 1 195 ? -9.685 -2.771 2.499 1.00 45.47 195 ALA A CA 1
ATOM 1563 C C . ALA A 1 195 ? -9.381 -4.031 3.332 1.00 45.47 195 ALA A C 1
ATOM 1565 O O . ALA A 1 195 ? -10.225 -4.439 4.129 1.00 45.47 195 ALA A O 1
ATOM 1566 N N . PRO A 1 196 ? -8.219 -4.697 3.153 1.00 47.28 196 PRO A N 1
ATOM 1567 C CA . PRO A 1 196 ? -7.956 -5.998 3.781 1.00 47.28 196 PRO A CA 1
ATOM 1568 C C . PRO A 1 196 ? -7.960 -5.884 5.303 1.00 47.28 196 PRO A C 1
ATOM 1570 O O . PRO A 1 196 ? -8.224 -6.841 6.019 1.00 47.28 196 PRO A O 1
ATOM 1573 N N . GLU A 1 197 ? -7.680 -4.669 5.766 1.00 49.97 197 GLU A N 1
ATOM 1574 C CA . GLU A 1 197 ? -7.815 -4.218 7.130 1.00 49.97 197 GLU A CA 1
ATOM 1575 C C . GLU A 1 197 ? -9.256 -4.444 7.600 1.00 49.97 197 GLU A C 1
ATOM 1577 O O . GLU A 1 197 ? -9.417 -5.251 8.499 1.00 49.97 197 GLU A O 1
ATOM 1582 N N . LEU A 1 198 ? -10.310 -3.915 6.967 1.00 45.62 198 LEU A N 1
ATOM 1583 C CA . LEU A 1 198 ? -11.714 -4.119 7.391 1.00 45.62 198 LEU A CA 1
ATOM 1584 C C . LEU A 1 198 ? -12.153 -5.595 7.524 1.00 45.62 198 LEU A C 1
ATOM 1586 O O . LEU A 1 198 ? -13.009 -5.883 8.351 1.00 45.62 198 LEU A O 1
ATOM 1590 N N . HIS A 1 199 ? -11.506 -6.535 6.828 1.00 50.66 199 HIS A N 1
ATOM 1591 C CA . HIS A 1 199 ? -11.789 -7.981 6.919 1.00 50.66 199 HIS A CA 1
ATOM 1592 C C . HIS A 1 199 ? -10.725 -8.793 7.682 1.00 50.66 199 HIS A C 1
ATOM 1594 O O . HIS A 1 199 ? -10.752 -10.022 7.688 1.00 50.66 199 HIS A O 1
ATOM 1600 N N . SER A 1 200 ? -9.754 -8.127 8.307 1.00 64.50 200 SER A N 1
ATOM 1601 C CA . SER A 1 200 ? -8.741 -8.778 9.133 1.00 64.50 200 SER A CA 1
ATOM 1602 C C . SER A 1 200 ? -9.362 -9.354 10.408 1.00 64.50 200 SER A C 1
ATOM 1604 O O . SER A 1 200 ? -10.151 -8.692 11.080 1.00 64.50 200 SER A O 1
ATOM 1606 N N . ARG A 1 201 ? -8.939 -10.564 10.781 1.00 69.31 201 ARG A N 1
ATOM 1607 C CA . ARG A 1 201 ? -9.307 -11.239 12.041 1.00 69.31 201 ARG A CA 1
ATOM 1608 C C . ARG A 1 201 ? -8.633 -10.653 13.292 1.00 69.31 201 ARG A C 1
ATOM 1610 O O . ARG A 1 201 ? -8.729 -11.243 14.356 1.00 69.31 201 ARG A O 1
ATOM 1617 N N . HIS A 1 202 ? -7.875 -9.568 13.149 1.00 80.69 202 HIS A N 1
ATOM 1618 C CA . HIS A 1 202 ? -7.017 -9.020 14.201 1.00 80.69 202 HIS A CA 1
ATOM 1619 C C . HIS A 1 202 ? -7.500 -7.630 14.626 1.00 80.69 202 HIS A C 1
ATOM 1621 O O . HIS A 1 202 ? -7.717 -6.775 13.760 1.00 80.69 202 HIS A O 1
ATOM 1627 N N . LEU A 1 203 ? -7.622 -7.406 15.939 1.00 82.88 203 LEU A N 1
ATOM 1628 C CA . LEU A 1 203 ? -8.274 -6.241 16.550 1.00 82.88 203 LEU A CA 1
ATOM 1629 C C . LEU A 1 203 ? -7.576 -4.913 16.249 1.00 82.88 203 LEU A C 1
ATOM 1631 O O . LEU A 1 203 ? -8.234 -3.889 16.161 1.00 82.88 203 LEU A O 1
ATOM 1635 N N . LEU A 1 204 ? -6.261 -4.889 16.044 1.00 84.06 204 LEU A N 1
ATOM 1636 C CA . LEU A 1 204 ? -5.540 -3.623 15.834 1.00 84.06 204 LEU A CA 1
ATOM 1637 C C . LEU A 1 204 ? -5.089 -3.420 14.380 1.00 84.06 204 LEU A C 1
ATOM 1639 O O . LEU A 1 204 ? -4.407 -2.449 14.037 1.00 84.06 204 LEU A O 1
ATOM 1643 N N . SER A 1 205 ? -5.504 -4.323 13.487 1.00 83.19 205 SER A N 1
ATOM 1644 C CA . SER A 1 205 ? -5.165 -4.275 12.067 1.00 83.19 205 SER A CA 1
ATOM 1645 C C . SER A 1 205 ? -5.722 -3.018 11.397 1.00 83.19 205 SER A C 1
ATOM 1647 O O . SER A 1 205 ? -6.937 -2.844 11.289 1.00 83.19 205 SER A O 1
ATOM 1649 N N . GLY A 1 206 ? -4.818 -2.186 10.877 1.00 78.69 206 GLY A N 1
ATOM 1650 C CA . GLY A 1 206 ? -5.144 -0.939 10.179 1.00 78.69 206 GLY A CA 1
ATOM 1651 C C . GLY A 1 206 ? -5.387 0.266 11.091 1.00 78.69 206 GLY A C 1
ATOM 1652 O O . GLY A 1 206 ? -5.559 1.367 10.575 1.00 78.69 206 GLY A O 1
ATOM 1653 N N . LEU A 1 207 ? -5.360 0.080 12.416 1.00 83.94 207 LEU A N 1
ATOM 1654 C CA . LEU A 1 207 ? -5.483 1.164 13.398 1.00 83.94 207 LEU A CA 1
ATOM 1655 C C . LEU A 1 207 ? -4.125 1.751 13.769 1.00 83.94 207 LEU A C 1
ATOM 1657 O O . LEU A 1 207 ? -3.970 2.967 13.834 1.00 83.94 207 LEU A O 1
ATOM 1661 N N . ILE A 1 208 ? -3.134 0.882 13.974 1.00 89.00 208 ILE A N 1
ATOM 1662 C CA . ILE A 1 208 ? -1.848 1.291 14.529 1.00 89.00 208 ILE A CA 1
ATOM 1663 C C . ILE A 1 208 ? -0.878 1.792 13.454 1.00 89.00 208 ILE A C 1
ATOM 1665 O O . ILE A 1 208 ? -0.662 1.161 12.408 1.00 89.00 208 ILE A O 1
ATOM 1669 N N . ARG A 1 209 ? -0.190 2.887 13.772 1.00 91.88 209 ARG A N 1
ATOM 1670 C CA . ARG A 1 209 ? 0.929 3.459 13.021 1.00 91.88 209 ARG A CA 1
ATOM 1671 C C . ARG A 1 209 ? 2.231 3.395 13.816 1.00 91.88 209 ARG A C 1
ATOM 1673 O O . ARG A 1 209 ? 2.249 3.290 15.032 1.00 91.88 209 ARG A O 1
ATOM 1680 N N . CYS A 1 210 ? 3.350 3.431 13.115 1.00 90.94 210 CYS A N 1
ATOM 1681 C CA . CYS A 1 210 ? 4.673 3.537 13.708 1.00 90.94 210 CYS A CA 1
ATOM 1682 C C . CYS A 1 210 ? 4.911 4.992 14.125 1.00 90.94 210 CYS A C 1
ATOM 1684 O O . CYS A 1 210 ? 4.806 5.880 13.279 1.00 90.94 210 CYS A O 1
ATOM 1686 N N . GLY A 1 211 ? 5.268 5.232 15.387 1.00 87.56 211 GLY A N 1
ATOM 1687 C CA . GLY A 1 211 ? 5.561 6.573 15.904 1.00 87.56 211 GLY A CA 1
ATOM 1688 C C . GLY A 1 211 ? 6.814 7.219 15.298 1.00 87.56 211 GLY A C 1
ATOM 1689 O O . GLY A 1 211 ? 6.926 8.435 15.319 1.00 87.56 211 GLY A O 1
ATOM 1690 N N . ILE A 1 212 ? 7.705 6.426 14.686 1.00 89.31 212 ILE A N 1
ATOM 1691 C CA . ILE A 1 212 ? 8.957 6.906 14.073 1.00 89.31 212 ILE A CA 1
ATOM 1692 C C . ILE A 1 212 ? 8.752 7.303 12.605 1.00 89.31 212 ILE A C 1
ATOM 1694 O O . ILE A 1 212 ? 9.007 8.435 12.217 1.00 89.31 212 ILE A O 1
ATOM 1698 N N . CYS A 1 213 ? 8.284 6.381 11.754 1.00 88.69 213 CYS A N 1
ATOM 1699 C CA . CYS A 1 213 ? 8.165 6.645 10.308 1.00 88.69 213 CYS A CA 1
ATOM 1700 C C . CYS A 1 213 ? 6.739 6.978 9.835 1.00 88.69 213 CYS A C 1
ATOM 1702 O O . CYS A 1 213 ? 6.538 7.287 8.656 1.00 88.69 213 CYS A O 1
ATOM 1704 N N . GLY A 1 214 ? 5.728 6.854 10.702 1.00 88.88 214 GLY A N 1
ATOM 1705 C CA . GLY A 1 214 ? 4.310 7.054 10.370 1.00 88.88 214 GLY A CA 1
ATOM 1706 C C . GLY A 1 214 ? 3.678 5.955 9.501 1.00 88.88 214 GLY A C 1
ATOM 1707 O O . GLY A 1 214 ? 2.487 6.023 9.176 1.00 88.88 214 GLY A O 1
ATOM 1708 N N . ALA A 1 215 ? 4.448 4.937 9.098 1.00 88.88 215 ALA A N 1
ATOM 1709 C CA . ALA A 1 215 ? 3.933 3.797 8.344 1.00 88.88 215 ALA A CA 1
ATOM 1710 C C . ALA A 1 215 ? 2.994 2.943 9.205 1.00 88.88 215 ALA A C 1
ATOM 1712 O O . ALA A 1 215 ? 3.082 2.947 10.428 1.00 88.88 215 ALA A O 1
ATOM 1713 N N . ARG A 1 216 ? 2.117 2.158 8.574 1.00 89.56 216 ARG A N 1
ATOM 1714 C CA . ARG A 1 216 ? 1.251 1.221 9.305 1.00 89.56 216 ARG A CA 1
ATOM 1715 C C . ARG A 1 216 ? 2.085 0.163 10.033 1.00 89.56 216 ARG A C 1
ATOM 1717 O O . ARG A 1 216 ? 3.070 -0.337 9.472 1.00 89.56 216 ARG A O 1
ATOM 1724 N N . ILE A 1 217 ? 1.652 -0.225 11.228 1.00 90.19 217 ILE A N 1
ATOM 1725 C CA . ILE A 1 217 ? 2.103 -1.461 11.868 1.00 90.19 217 ILE A CA 1
ATOM 1726 C C . ILE A 1 217 ? 1.232 -2.600 11.337 1.00 90.19 217 ILE A C 1
ATOM 1728 O O . ILE A 1 217 ? 0.006 -2.548 11.377 1.00 90.19 217 ILE A O 1
ATOM 1732 N N . THR A 1 218 ? 1.875 -3.616 10.771 1.00 89.25 218 THR A N 1
ATOM 1733 C CA . THR A 1 218 ? 1.206 -4.764 10.152 1.00 89.25 218 THR A CA 1
ATOM 1734 C C . THR A 1 218 ? 1.402 -6.008 10.997 1.00 89.25 218 THR A C 1
ATOM 1736 O O . THR A 1 218 ? 2.467 -6.196 11.585 1.00 89.25 218 THR A O 1
ATOM 1739 N N . ILE A 1 219 ? 0.397 -6.879 11.013 1.00 87.31 219 ILE A N 1
ATOM 1740 C CA . ILE A 1 219 ? 0.482 -8.175 11.678 1.00 87.31 219 ILE A CA 1
ATOM 1741 C C . ILE A 1 219 ? 1.030 -9.245 10.731 1.00 87.31 219 ILE A C 1
ATOM 1743 O O . ILE A 1 219 ? 0.495 -9.485 9.646 1.00 87.31 219 ILE A O 1
ATOM 1747 N N . GLN A 1 220 ? 2.102 -9.907 11.153 1.00 83.19 220 GLN A N 1
ATOM 1748 C CA . GLN A 1 220 ? 2.607 -11.117 10.524 1.00 83.19 220 GLN A CA 1
ATOM 1749 C C . GLN A 1 220 ? 1.995 -12.315 11.248 1.00 83.19 220 GLN A C 1
ATOM 1751 O O . GLN A 1 220 ? 2.387 -12.641 12.368 1.00 83.19 220 GLN A O 1
ATOM 1756 N N . ALA A 1 221 ? 1.014 -12.954 10.613 1.00 80.38 221 ALA A N 1
ATOM 1757 C CA . ALA A 1 221 ? 0.479 -14.221 11.089 1.00 80.38 221 ALA A CA 1
ATOM 1758 C C . ALA A 1 221 ? 1.441 -15.351 10.705 1.00 80.38 221 ALA A C 1
ATOM 1760 O O . ALA A 1 221 ? 1.794 -15.499 9.534 1.00 80.38 221 ALA A O 1
ATOM 1761 N N . SER A 1 222 ? 1.836 -16.146 11.689 1.00 77.25 222 SER A N 1
ATOM 1762 C CA . SER A 1 222 ? 2.643 -17.346 11.521 1.00 77.25 222 SER A CA 1
ATOM 1763 C C . SER A 1 222 ? 1.896 -18.554 12.073 1.00 77.25 222 SER A C 1
ATOM 1765 O O . SER A 1 222 ? 1.003 -18.426 12.916 1.00 77.25 222 SER A O 1
ATOM 1767 N N . GLN A 1 223 ? 2.249 -19.731 11.569 1.00 78.38 223 GLN A N 1
ATOM 1768 C CA . GLN A 1 223 ? 1.704 -21.003 12.019 1.00 78.38 223 GLN A CA 1
ATOM 1769 C C . GLN A 1 223 ? 2.859 -21.970 12.259 1.00 78.38 223 GLN A C 1
ATOM 1771 O O . GLN A 1 223 ? 3.725 -22.118 11.400 1.00 78.38 223 GLN A O 1
ATOM 1776 N N . ARG A 1 224 ? 2.868 -22.624 13.419 1.00 78.50 224 ARG A N 1
ATOM 1777 C CA . ARG A 1 224 ? 3.813 -23.690 13.755 1.00 78.50 224 ARG A CA 1
ATOM 1778 C C . ARG A 1 224 ? 3.027 -24.965 14.015 1.00 78.50 224 ARG A C 1
ATOM 1780 O O . ARG A 1 224 ? 2.082 -24.949 14.798 1.00 78.50 224 ARG A O 1
ATOM 1787 N N . LYS A 1 225 ? 3.418 -26.060 13.369 1.00 83.12 225 LYS A N 1
ATOM 1788 C CA . LYS A 1 225 ? 2.906 -27.397 13.678 1.00 83.12 225 LYS A CA 1
ATOM 1789 C C . LYS A 1 225 ? 3.856 -28.058 14.676 1.00 83.12 225 LYS A C 1
ATOM 1791 O O . LYS A 1 225 ? 5.062 -28.061 14.443 1.00 83.12 225 LYS A O 1
ATOM 1796 N N . LYS A 1 226 ? 3.332 -28.568 15.788 1.00 83.50 226 LYS A N 1
ATOM 1797 C CA . LYS A 1 226 ? 4.079 -29.391 16.753 1.00 83.50 226 LYS A CA 1
ATOM 1798 C C . LYS A 1 226 ? 3.142 -30.485 17.255 1.00 83.50 226 LYS A C 1
ATOM 1800 O O . LYS A 1 226 ? 2.042 -30.165 17.695 1.00 83.50 226 LYS A O 1
ATOM 1805 N N . ASN A 1 227 ? 3.566 -31.745 17.161 1.00 81.12 227 ASN A N 1
ATOM 1806 C CA . ASN A 1 227 ? 2.810 -32.922 17.613 1.00 81.12 227 ASN A CA 1
ATOM 1807 C C . ASN A 1 227 ? 1.361 -32.942 17.081 1.00 81.12 227 ASN A C 1
ATOM 1809 O O . ASN A 1 227 ? 0.409 -33.017 17.850 1.00 81.12 227 ASN A O 1
ATOM 1813 N N . GLY A 1 228 ? 1.175 -32.731 15.772 1.00 82.56 228 GLY A N 1
ATOM 1814 C CA . GLY A 1 228 ? -0.153 -32.674 15.139 1.00 82.56 228 GLY A CA 1
ATOM 1815 C C . GLY A 1 228 ? -0.987 -31.416 15.440 1.00 82.56 228 GLY A C 1
ATOM 1816 O O . GLY A 1 228 ? -1.916 -31.111 14.697 1.00 82.56 228 GLY A O 1
ATOM 1817 N N . ARG A 1 229 ? -0.635 -30.616 16.458 1.00 80.44 229 ARG A N 1
ATOM 1818 C CA . ARG A 1 229 ? -1.336 -29.370 16.811 1.00 80.44 229 ARG A CA 1
ATOM 1819 C C . ARG A 1 229 ? -0.800 -28.172 16.026 1.00 80.44 229 ARG A C 1
ATOM 1821 O O . ARG A 1 229 ? 0.411 -27.987 15.874 1.00 80.44 229 ARG A O 1
ATOM 1828 N N . VAL A 1 230 ? -1.714 -27.331 15.533 1.00 78.56 230 VAL A N 1
ATOM 1829 C CA . VAL A 1 230 ? -1.403 -26.103 14.782 1.00 78.56 230 VAL A CA 1
ATOM 1830 C C . VAL A 1 230 ? -1.481 -24.891 15.708 1.00 78.56 230 VAL A C 1
ATOM 1832 O O . VAL A 1 230 ? -2.564 -24.423 16.049 1.00 78.56 230 VAL A O 1
ATOM 1835 N N . TYR A 1 231 ? -0.330 -24.324 16.050 1.00 76.00 231 TYR A N 1
ATOM 1836 C CA . TYR A 1 231 ? -0.220 -23.097 16.833 1.00 76.00 231 TYR A CA 1
ATOM 1837 C C . TYR A 1 231 ? -0.181 -21.893 15.900 1.00 76.00 231 TYR A C 1
ATOM 1839 O O . TYR A 1 231 ? 0.701 -21.790 15.045 1.00 76.00 231 TYR A O 1
ATOM 1847 N N . ARG A 1 232 ? -1.125 -20.964 16.056 1.00 77.75 232 ARG A N 1
ATOM 1848 C CA . ARG A 1 232 ? -1.169 -19.717 15.282 1.00 77.75 232 ARG A CA 1
ATOM 1849 C C . ARG A 1 232 ? -0.743 -18.566 16.178 1.00 77.75 232 ARG A C 1
ATOM 1851 O O . ARG A 1 232 ? -1.312 -18.390 17.245 1.00 77.75 232 ARG A O 1
ATOM 1858 N N . TYR A 1 233 ? 0.228 -17.777 15.736 1.00 78.81 233 TYR A N 1
ATOM 1859 C CA . TYR A 1 233 ? 0.676 -16.594 16.467 1.00 78.81 233 TYR A CA 1
ATOM 1860 C C . TYR A 1 233 ? 0.834 -15.410 15.519 1.00 78.81 233 TYR A C 1
ATOM 1862 O O . TYR A 1 233 ? 1.328 -15.542 14.397 1.00 78.81 233 TYR A O 1
ATOM 1870 N N . GLY A 1 234 ? 0.377 -14.246 15.969 1.00 84.69 234 GLY A N 1
ATOM 1871 C CA . GLY A 1 234 ? 0.524 -12.978 15.270 1.00 84.69 234 GLY A CA 1
ATOM 1872 C C . GLY A 1 234 ? 1.606 -12.129 15.920 1.00 84.69 234 GLY A C 1
ATOM 1873 O O . GLY A 1 234 ? 1.719 -12.104 17.147 1.00 84.69 234 GLY A O 1
ATOM 1874 N N . ARG A 1 235 ? 2.397 -11.421 15.110 1.00 88.31 235 ARG A N 1
ATOM 1875 C CA . ARG A 1 235 ? 3.304 -10.378 15.606 1.00 88.31 235 ARG A CA 1
ATOM 1876 C C . ARG A 1 235 ? 3.091 -9.056 14.885 1.00 88.31 235 ARG A C 1
ATOM 1878 O O . ARG A 1 235 ? 3.085 -9.028 13.656 1.00 88.31 235 ARG A O 1
ATOM 1885 N N . TYR A 1 236 ? 2.949 -7.976 15.643 1.00 89.56 236 TYR A N 1
ATOM 1886 C CA . TYR A 1 236 ? 2.862 -6.610 15.141 1.00 89.56 236 TYR A CA 1
ATOM 1887 C C . TYR A 1 236 ? 4.264 -6.050 14.887 1.00 89.56 236 TYR A C 1
ATOM 1889 O O . TYR A 1 236 ? 5.124 -6.081 15.769 1.00 89.56 236 TYR A O 1
ATOM 1897 N N . ARG A 1 237 ? 4.499 -5.572 13.659 1.00 90.88 237 ARG A N 1
ATOM 1898 C CA . ARG A 1 237 ? 5.794 -5.054 13.191 1.00 90.88 237 ARG A CA 1
ATOM 1899 C C . ARG A 1 237 ? 5.618 -3.832 12.294 1.00 90.88 237 ARG A C 1
ATOM 1901 O O . ARG A 1 237 ? 4.644 -3.740 11.540 1.00 90.88 237 ARG A O 1
ATOM 1908 N N . CYS A 1 238 ? 6.580 -2.910 12.326 1.00 92.06 238 CYS A N 1
ATOM 1909 C CA . CYS A 1 238 ? 6.616 -1.771 11.409 1.00 92.06 238 CYS A CA 1
ATOM 1910 C C . CYS A 1 238 ? 6.741 -2.251 9.950 1.00 92.06 238 CYS A C 1
ATOM 1912 O O . CYS A 1 238 ? 7.701 -2.933 9.582 1.00 92.06 238 CYS A O 1
ATOM 1914 N N . SER A 1 239 ? 5.785 -1.874 9.093 1.00 91.12 239 SER A N 1
ATOM 1915 C CA . SER A 1 239 ? 5.772 -2.315 7.689 1.00 91.12 239 SER A CA 1
ATOM 1916 C C . SER A 1 239 ? 6.965 -1.801 6.883 1.00 91.12 239 SER A C 1
ATOM 1918 O O . SER A 1 239 ? 7.492 -2.530 6.042 1.00 91.12 239 SER A O 1
ATOM 1920 N N . PHE A 1 240 ? 7.421 -0.569 7.133 1.00 91.56 240 PHE A N 1
ATOM 1921 C CA . PHE A 1 240 ? 8.569 0.002 6.425 1.00 91.56 240 PHE A CA 1
ATOM 1922 C C . PHE A 1 240 ? 9.875 -0.655 6.847 1.00 91.56 240 PHE A C 1
ATOM 1924 O O . PHE A 1 240 ? 10.607 -1.085 5.965 1.00 91.56 240 PHE A O 1
ATOM 1931 N N . HIS A 1 241 ? 10.114 -0.844 8.146 1.00 91.19 241 HIS A N 1
ATOM 1932 C CA . HIS A 1 241 ? 11.281 -1.595 8.613 1.00 91.19 241 HIS A CA 1
ATOM 1933 C C . HIS A 1 241 ? 11.332 -2.989 7.966 1.00 91.19 241 HIS A C 1
ATOM 1935 O O . HIS A 1 241 ? 12.331 -3.380 7.367 1.00 91.19 241 HIS A O 1
ATOM 1941 N N . MET A 1 242 ? 10.200 -3.706 7.972 1.00 90.25 242 MET A N 1
ATOM 1942 C CA . MET A 1 242 ? 10.120 -5.062 7.425 1.00 90.25 242 MET A CA 1
ATOM 1943 C C . MET A 1 242 ? 10.352 -5.130 5.908 1.00 90.25 242 MET A C 1
ATOM 1945 O O . MET A 1 242 ? 10.958 -6.090 5.431 1.00 90.25 242 MET A O 1
ATOM 1949 N N . THR A 1 243 ? 9.811 -4.182 5.136 1.00 87.94 243 THR A N 1
ATOM 1950 C CA . THR A 1 243 ? 9.797 -4.256 3.659 1.00 87.94 243 THR A CA 1
ATOM 1951 C C . THR A 1 243 ? 10.880 -3.433 2.979 1.00 87.94 243 THR A C 1
ATOM 1953 O O . THR A 1 243 ? 11.223 -3.742 1.841 1.00 87.94 243 THR A O 1
ATOM 1956 N N . LYS A 1 244 ? 11.396 -2.401 3.649 1.00 89.62 244 LYS A N 1
ATOM 1957 C CA . LYS A 1 244 ? 12.339 -1.424 3.097 1.00 89.62 244 LYS A CA 1
ATOM 1958 C C . LYS A 1 244 ? 13.670 -1.362 3.843 1.00 89.62 244 LYS A C 1
ATOM 1960 O O . LYS A 1 244 ? 14.611 -0.819 3.280 1.00 89.62 244 LYS A O 1
ATOM 1965 N N . GLY A 1 245 ? 13.756 -1.947 5.040 1.00 88.81 245 GLY A N 1
ATOM 1966 C CA . GLY A 1 245 ? 14.985 -2.047 5.827 1.00 88.81 245 GLY A CA 1
ATOM 1967 C C . GLY A 1 245 ? 15.085 -1.024 6.959 1.00 88.81 245 GLY A C 1
ATOM 1968 O O . GLY A 1 245 ? 14.268 -0.106 7.075 1.00 88.81 245 GLY A O 1
ATOM 1969 N N . SER A 1 246 ? 16.110 -1.204 7.796 1.00 90.62 246 SER A N 1
ATOM 1970 C CA . SER A 1 246 ? 16.410 -0.356 8.955 1.00 90.62 246 SER A CA 1
ATOM 1971 C C . SER A 1 246 ? 16.781 1.077 8.577 1.00 90.62 246 SER A C 1
ATOM 1973 O O . SER A 1 246 ? 16.410 1.987 9.311 1.00 90.62 246 SER A O 1
ATOM 1975 N N . SER A 1 247 ? 17.406 1.294 7.412 1.00 88.88 247 SER A N 1
ATOM 1976 C CA . SER A 1 247 ? 17.754 2.638 6.923 1.00 88.88 247 SER A CA 1
ATOM 1977 C C . SER A 1 247 ? 16.532 3.532 6.688 1.00 88.88 247 SER A C 1
ATOM 1979 O O . SER A 1 247 ? 16.619 4.747 6.803 1.00 88.88 247 SER A O 1
ATOM 1981 N N . VAL A 1 248 ? 15.363 2.944 6.404 1.00 90.56 248 VAL A N 1
ATOM 1982 C CA . VAL A 1 248 ? 14.106 3.692 6.222 1.00 90.56 248 VAL A CA 1
ATOM 1983 C C . VAL A 1 248 ? 13.354 3.875 7.539 1.00 90.56 248 VAL A C 1
ATOM 1985 O O . VAL A 1 248 ? 12.637 4.856 7.731 1.00 90.56 248 VAL A O 1
ATOM 1988 N N . CYS A 1 249 ? 13.445 2.898 8.436 1.00 91.75 249 CYS A N 1
ATOM 1989 C CA . CYS A 1 249 ? 12.895 2.998 9.778 1.00 91.75 249 CYS A CA 1
ATOM 1990 C C . CYS A 1 249 ? 13.624 2.017 10.687 1.00 91.75 249 CYS A C 1
ATOM 1992 O O . CYS A 1 249 ? 13.530 0.808 10.483 1.00 91.75 249 CYS A O 1
ATOM 1994 N N . TRP A 1 250 ? 14.272 2.521 11.732 1.00 90.00 250 TRP A N 1
ATOM 1995 C CA . TRP A 1 250 ? 14.990 1.705 12.710 1.00 90.00 250 TRP A CA 1
ATOM 1996 C C . TRP A 1 250 ? 14.065 0.955 13.681 1.00 90.00 250 TRP A C 1
ATOM 1998 O O . TRP A 1 250 ? 14.536 0.153 14.478 1.00 90.00 250 TRP A O 1
ATOM 2008 N N . ASN A 1 251 ? 12.743 1.154 13.587 1.00 89.19 251 ASN A N 1
ATOM 2009 C CA . ASN A 1 251 ? 11.768 0.448 14.410 1.00 89.19 251 ASN A CA 1
ATOM 2010 C C . ASN A 1 251 ? 11.711 -1.058 14.083 1.00 89.19 251 ASN A C 1
ATOM 2012 O O . ASN A 1 251 ? 10.891 -1.502 13.271 1.00 89.19 251 ASN A O 1
ATOM 2016 N N . SER A 1 252 ? 12.556 -1.828 14.760 1.00 87.56 252 SER A N 1
ATOM 2017 C CA . SER A 1 252 ? 12.677 -3.285 14.669 1.00 87.56 252 SER A CA 1
ATOM 2018 C C . SER A 1 252 ? 11.730 -4.043 15.602 1.00 87.56 252 SER A C 1
ATOM 2020 O O . SER A 1 252 ? 11.796 -5.271 15.694 1.00 87.56 252 SER A O 1
ATOM 2022 N N . MET A 1 253 ? 10.817 -3.334 16.277 1.00 86.12 253 MET A N 1
ATOM 2023 C CA . MET A 1 253 ? 9.928 -3.926 17.268 1.00 86.12 253 MET A CA 1
ATOM 2024 C C . MET A 1 253 ? 9.103 -5.080 16.689 1.00 86.12 253 MET A C 1
ATOM 2026 O O . MET A 1 253 ? 8.618 -5.045 15.552 1.00 86.12 253 MET A O 1
ATOM 2030 N N . SER A 1 254 ? 8.906 -6.103 17.514 1.00 87.81 254 SER A N 1
ATOM 2031 C CA . SER A 1 254 ? 8.199 -7.320 17.144 1.00 87.81 254 SER A CA 1
ATOM 2032 C C . SER A 1 254 ? 7.327 -7.798 18.298 1.00 87.81 254 SER A C 1
ATOM 2034 O O . SER A 1 254 ? 7.701 -8.714 19.027 1.00 87.81 254 SER A O 1
ATOM 2036 N N . ILE A 1 255 ? 6.149 -7.196 18.436 1.00 85.56 255 ILE A N 1
ATOM 2037 C CA . ILE A 1 255 ? 5.269 -7.421 19.587 1.00 85.56 255 ILE A CA 1
ATOM 2038 C C . ILE A 1 255 ? 4.334 -8.596 19.314 1.00 85.56 255 ILE A C 1
ATOM 2040 O O . ILE A 1 255 ? 3.780 -8.687 18.217 1.00 85.56 255 ILE A O 1
ATOM 2044 N N . ARG A 1 256 ? 4.127 -9.494 20.283 1.00 85.38 256 ARG A N 1
ATOM 2045 C CA . ARG A 1 256 ? 3.108 -10.548 20.158 1.00 85.38 256 ARG A CA 1
ATOM 2046 C C . ARG A 1 256 ? 1.717 -9.918 20.156 1.00 85.38 256 ARG A C 1
ATOM 2048 O O . ARG A 1 256 ? 1.463 -8.948 20.859 1.00 85.38 256 ARG A O 1
ATOM 2055 N N . GLN A 1 257 ? 0.822 -10.471 19.342 1.00 86.56 257 GLN A N 1
ATOM 2056 C CA . GLN A 1 257 ? -0.536 -9.950 19.200 1.00 86.56 257 GLN A CA 1
ATOM 2057 C C . GLN A 1 257 ? -1.260 -9.875 20.552 1.00 86.56 257 GLN A C 1
ATOM 2059 O O . GLN A 1 257 ? -1.782 -8.818 20.884 1.00 86.56 257 GLN A O 1
ATOM 2064 N N . GLN A 1 258 ? -1.256 -10.980 21.306 1.00 82.81 258 GLN A N 1
ATOM 2065 C CA . GLN A 1 258 ? -1.945 -11.091 22.595 1.00 82.81 258 GLN A CA 1
ATOM 2066 C C . GLN A 1 258 ? -1.412 -10.069 23.601 1.00 82.81 258 GLN A C 1
ATOM 2068 O O . GLN A 1 258 ? -2.199 -9.317 24.155 1.00 82.81 258 GLN A O 1
ATOM 2073 N N . ASP A 1 259 ? -0.090 -9.967 23.763 1.00 83.94 259 ASP A N 1
ATOM 2074 C CA . ASP A 1 259 ? 0.513 -9.028 24.716 1.00 83.94 259 ASP A CA 1
ATOM 2075 C C . ASP A 1 259 ? 0.105 -7.579 24.428 1.00 83.94 259 ASP A C 1
ATOM 2077 O O . ASP A 1 259 ? -0.231 -6.840 25.349 1.00 83.94 259 ASP A O 1
ATOM 2081 N N . LEU A 1 260 ? 0.109 -7.170 23.151 1.00 84.06 260 LEU A N 1
ATOM 2082 C CA . LEU A 1 260 ? -0.286 -5.813 22.780 1.00 84.06 260 LEU A CA 1
ATOM 2083 C C . LEU A 1 260 ? -1.783 -5.579 22.987 1.00 84.06 260 LEU A C 1
ATOM 2085 O O . LEU A 1 260 ? -2.157 -4.557 23.550 1.00 84.06 260 LEU A O 1
ATOM 2089 N N . GLU A 1 261 ? -2.627 -6.494 22.509 1.00 85.94 261 GLU A N 1
ATOM 2090 C CA . GLU A 1 261 ? -4.085 -6.354 22.580 1.00 85.94 261 GLU A CA 1
ATOM 2091 C C . GLU A 1 261 ? -4.561 -6.356 24.035 1.00 85.94 261 GLU A C 1
ATOM 2093 O O . GLU A 1 261 ? -5.233 -5.412 24.442 1.00 85.94 261 GLU A O 1
ATOM 2098 N N . THR A 1 262 ? -4.124 -7.323 24.844 1.00 83.00 262 THR A N 1
ATOM 2099 C CA . THR A 1 262 ? -4.495 -7.419 26.261 1.00 83.00 262 THR A CA 1
ATOM 2100 C C . THR A 1 262 ? -4.037 -6.200 27.052 1.00 83.00 262 THR A C 1
ATOM 2102 O O . THR A 1 262 ? -4.824 -5.643 27.813 1.00 83.00 262 THR A O 1
ATOM 2105 N N . LYS A 1 263 ? -2.785 -5.750 26.874 1.00 82.06 263 LYS A N 1
ATOM 2106 C CA . LYS A 1 263 ? -2.266 -4.589 27.614 1.00 82.06 263 LYS A CA 1
ATOM 2107 C C . LYS A 1 263 ? -2.943 -3.292 27.179 1.00 82.06 263 LYS A C 1
ATOM 2109 O O . LYS A 1 263 ? -3.264 -2.464 28.024 1.00 82.06 263 LYS A O 1
ATOM 2114 N N . LEU A 1 264 ? -3.202 -3.120 25.883 1.00 79.44 264 LEU A N 1
ATOM 2115 C CA . LEU A 1 264 ? -3.866 -1.926 25.368 1.00 79.44 264 LEU A CA 1
ATOM 2116 C C . LEU A 1 264 ? -5.338 -1.856 25.800 1.00 79.44 264 LEU A C 1
ATOM 2118 O O . LEU A 1 264 ? -5.783 -0.811 26.263 1.00 79.44 264 LEU A O 1
ATOM 2122 N N . VAL A 1 265 ? -6.086 -2.957 25.689 1.00 79.94 265 VAL A N 1
ATOM 2123 C CA . VAL A 1 265 ? -7.481 -3.019 26.153 1.00 79.94 265 VAL A CA 1
ATOM 2124 C C . VAL A 1 265 ? -7.561 -2.921 27.673 1.00 79.94 265 VAL A C 1
ATOM 2126 O O . VAL A 1 265 ? -8.457 -2.252 28.175 1.00 79.94 265 VAL A O 1
ATOM 2129 N N . GLY A 1 266 ? -6.605 -3.501 28.405 1.00 77.06 266 GLY A N 1
ATOM 2130 C CA . GLY A 1 266 ? -6.465 -3.288 29.846 1.00 77.06 266 GLY A CA 1
ATOM 2131 C C . GLY A 1 266 ? -6.355 -1.801 30.184 1.00 77.06 266 GLY A C 1
ATOM 2132 O O . GLY A 1 266 ? -7.120 -1.307 30.996 1.00 77.06 266 GLY A O 1
ATOM 2133 N N . LYS A 1 267 ? -5.520 -1.043 29.462 1.00 75.44 267 LYS A N 1
ATOM 2134 C CA . LYS A 1 267 ? -5.449 0.416 29.643 1.00 75.44 267 LYS A CA 1
ATOM 2135 C C . LYS A 1 267 ? -6.737 1.156 29.291 1.00 75.44 267 LYS A C 1
ATOM 2137 O O . LYS A 1 267 ? -7.038 2.148 29.943 1.00 75.44 267 LYS A O 1
ATOM 2142 N N . PHE A 1 268 ? -7.505 0.695 28.305 1.00 73.19 268 PHE A N 1
ATOM 2143 C CA . PHE A 1 268 ? -8.832 1.264 28.044 1.00 73.19 268 PHE A CA 1
ATOM 2144 C C . PHE A 1 268 ? -9.834 0.944 29.152 1.00 73.19 268 PHE A C 1
ATOM 2146 O O . PHE A 1 268 ? -10.635 1.804 29.490 1.00 73.19 268 PHE A O 1
ATOM 2153 N N . ARG A 1 269 ? -9.770 -0.256 29.737 1.00 74.69 269 ARG A N 1
ATOM 2154 C CA . ARG A 1 269 ? -10.572 -0.627 30.905 1.00 74.69 269 ARG A CA 1
ATOM 2155 C C . ARG A 1 269 ? -10.229 0.244 32.109 1.00 74.69 269 ARG A C 1
ATOM 2157 O O . ARG A 1 269 ? -11.140 0.786 32.712 1.00 74.69 269 ARG A O 1
ATOM 2164 N N . ASP A 1 270 ? -8.943 0.412 32.409 1.00 72.25 270 ASP A N 1
ATOM 2165 C CA . ASP A 1 270 ? -8.476 1.248 33.524 1.00 72.25 270 ASP A CA 1
ATOM 2166 C C . ASP A 1 270 ? -8.920 2.715 33.361 1.00 72.25 270 ASP A C 1
ATOM 2168 O O . ASP A 1 270 ? -9.102 3.427 34.342 1.00 72.25 270 ASP A O 1
ATOM 2172 N N . ALA A 1 271 ? -9.100 3.173 32.117 1.00 69.19 271 ALA A N 1
ATOM 2173 C CA . ALA A 1 271 ? -9.582 4.516 31.804 1.00 69.19 271 ALA A CA 1
ATOM 2174 C C . ALA A 1 271 ? -11.098 4.695 32.013 1.00 69.19 271 ALA A C 1
ATOM 2176 O O . ALA A 1 271 ? -11.567 5.829 32.093 1.00 69.19 271 ALA A O 1
ATOM 2177 N N . LEU A 1 272 ? -11.869 3.603 32.072 1.00 71.12 272 LEU A N 1
ATOM 2178 C CA . LEU A 1 272 ? -13.299 3.628 32.378 1.00 71.12 272 LEU A CA 1
ATOM 2179 C C . LEU A 1 272 ? -13.475 3.649 33.897 1.00 71.12 272 LEU A C 1
ATOM 2181 O O . LEU A 1 272 ? -13.745 2.620 34.518 1.00 71.12 272 LEU A O 1
ATOM 2185 N N . THR A 1 273 ? -13.282 4.825 34.494 1.00 75.81 273 THR A N 1
ATOM 2186 C CA . THR A 1 273 ? -13.469 4.999 35.937 1.00 75.81 273 THR A CA 1
ATOM 2187 C C . THR A 1 273 ? -14.928 4.740 36.334 1.00 75.81 273 THR A C 1
ATOM 2189 O O . THR A 1 273 ? -15.827 4.837 35.489 1.00 75.81 273 THR A O 1
ATOM 2192 N N . PRO A 1 274 ? -15.201 4.401 37.606 1.00 76.56 274 PRO A N 1
ATOM 2193 C CA . PRO A 1 274 ? -16.565 4.220 38.096 1.00 76.56 274 PRO A CA 1
ATOM 2194 C C . PRO A 1 274 ? -17.492 5.398 37.756 1.00 76.56 274 PRO A C 1
ATOM 2196 O O . PRO A 1 274 ? -18.625 5.166 37.343 1.00 76.56 274 PRO A O 1
ATOM 2199 N N . GLU A 1 275 ? -16.989 6.628 37.845 1.00 72.88 275 GLU A N 1
ATOM 2200 C CA . GLU A 1 275 ? -17.717 7.868 37.549 1.00 72.88 275 GLU A CA 1
ATOM 2201 C C . GLU A 1 275 ? -18.031 7.988 36.052 1.00 72.88 275 GLU A C 1
ATOM 2203 O O . GLU A 1 275 ? -19.137 8.359 35.664 1.00 72.88 275 GLU A O 1
ATOM 2208 N N . MET A 1 276 ? -17.082 7.604 35.191 1.00 69.75 276 MET A N 1
ATOM 2209 C CA . MET A 1 276 ? -17.299 7.548 33.744 1.00 69.75 276 MET A CA 1
ATOM 2210 C C . MET A 1 276 ? -18.360 6.504 33.384 1.00 69.75 276 MET A C 1
ATOM 2212 O O . MET A 1 276 ? -19.188 6.737 32.508 1.00 69.75 276 MET A O 1
ATOM 2216 N N . ILE A 1 277 ? -18.361 5.350 34.058 1.00 76.00 277 ILE A N 1
ATOM 2217 C CA . ILE A 1 277 ? -19.388 4.321 33.855 1.00 76.00 277 ILE A CA 1
ATOM 2218 C C . ILE A 1 277 ? -20.768 4.871 34.231 1.00 76.00 277 ILE A C 1
ATOM 2220 O O . ILE A 1 277 ? -21.710 4.691 33.461 1.00 76.00 277 ILE A O 1
ATOM 2224 N N . ASP A 1 278 ? -20.885 5.576 35.355 1.00 76.44 278 ASP A N 1
ATOM 2225 C CA . ASP A 1 278 ? -22.149 6.184 35.789 1.00 76.44 278 ASP A CA 1
ATOM 2226 C C . ASP A 1 278 ? -22.658 7.237 34.813 1.00 76.44 278 ASP A C 1
ATOM 2228 O O . ASP A 1 278 ? -23.841 7.246 34.456 1.00 76.44 278 ASP A O 1
ATOM 2232 N N . TYR A 1 279 ? -21.754 8.083 34.326 1.00 74.75 279 TYR A N 1
ATOM 2233 C CA . TYR A 1 279 ? -22.064 9.046 33.283 1.00 74.75 279 TYR A CA 1
ATOM 2234 C C . TYR A 1 279 ? -22.576 8.348 32.017 1.00 74.75 279 TYR A C 1
ATOM 2236 O O . TYR A 1 279 ? -23.638 8.699 31.505 1.00 74.75 279 TYR A O 1
ATOM 2244 N N . LEU A 1 280 ? -21.871 7.320 31.531 1.00 73.00 280 LEU A N 1
ATOM 2245 C CA . LEU A 1 280 ? -22.256 6.593 30.320 1.00 73.00 280 LEU A CA 1
ATOM 2246 C C . LEU A 1 280 ? -23.599 5.883 30.471 1.00 73.00 280 LEU A C 1
ATOM 2248 O O . LEU A 1 280 ? -24.401 5.911 29.538 1.00 73.00 280 LEU A O 1
ATOM 2252 N N . VAL A 1 281 ? -23.864 5.276 31.628 1.00 80.19 281 VAL A N 1
ATOM 2253 C CA . VAL A 1 281 ? -25.161 4.665 31.943 1.00 80.19 281 VAL A CA 1
ATOM 2254 C C . VAL A 1 281 ? -26.261 5.723 31.895 1.00 80.19 281 VAL A C 1
ATOM 2256 O O . VAL A 1 281 ? -27.262 5.534 31.205 1.00 80.19 281 VAL A O 1
ATOM 2259 N N . THR A 1 282 ? -26.050 6.863 32.553 1.00 77.06 282 THR A N 1
ATOM 2260 C CA . THR A 1 282 ? -27.025 7.959 32.613 1.00 77.06 282 THR A CA 1
ATOM 2261 C C . THR A 1 282 ? -27.301 8.539 31.228 1.00 77.06 282 THR A C 1
ATOM 2263 O O . THR A 1 282 ? -28.452 8.590 30.799 1.00 77.06 282 THR A O 1
ATOM 2266 N N . ALA A 1 283 ? -26.256 8.906 30.485 1.00 72.75 283 ALA A N 1
ATOM 2267 C CA . ALA A 1 283 ? -26.366 9.480 29.147 1.00 72.75 283 ALA A CA 1
ATOM 2268 C C . ALA A 1 283 ? -26.994 8.499 28.144 1.00 72.75 283 ALA A C 1
ATOM 2270 O O . ALA A 1 283 ? -27.807 8.891 27.301 1.00 72.75 283 ALA A O 1
ATOM 2271 N N . THR A 1 284 ? -26.660 7.207 28.244 1.00 73.12 284 THR A N 1
ATOM 2272 C CA . THR A 1 284 ? -27.261 6.185 27.379 1.00 73.12 284 THR A CA 1
ATOM 2273 C C . THR A 1 284 ? -28.731 5.987 27.719 1.00 73.12 284 THR A C 1
ATOM 2275 O O . THR A 1 284 ? -29.546 5.964 26.806 1.00 73.12 284 THR A O 1
ATOM 2278 N N . ASN A 1 285 ? -29.098 5.929 29.002 1.00 78.38 285 ASN A N 1
ATOM 2279 C CA . ASN A 1 285 ? -30.497 5.813 29.420 1.00 78.38 285 ASN A CA 1
ATOM 2280 C C . ASN A 1 285 ? -31.325 7.051 29.050 1.00 78.38 285 ASN A C 1
ATOM 2282 O O . ASN A 1 285 ? -32.472 6.896 28.646 1.00 78.38 285 ASN A O 1
ATOM 2286 N N . GLN A 1 286 ? -30.749 8.256 29.098 1.00 72.25 286 GLN A N 1
ATOM 2287 C CA . GLN A 1 286 ? -31.387 9.475 28.583 1.00 72.25 286 GLN A CA 1
ATOM 2288 C C . GLN A 1 286 ? -31.570 9.430 27.061 1.00 72.25 286 GLN A C 1
ATOM 2290 O O . GLN A 1 286 ? -32.608 9.813 26.533 1.00 72.25 286 GLN A O 1
ATOM 2295 N N . THR A 1 287 ? -30.575 8.936 26.326 1.00 69.19 287 THR A N 1
ATOM 2296 C CA . THR A 1 287 ? -30.694 8.793 24.868 1.00 69.19 287 THR A CA 1
ATOM 2297 C C . THR A 1 287 ? -31.737 7.734 24.510 1.00 69.19 287 THR A C 1
ATOM 2299 O O . THR A 1 287 ? -32.540 7.945 23.606 1.00 69.19 287 THR A O 1
ATOM 2302 N N . LEU A 1 288 ? -31.760 6.614 25.238 1.00 66.88 288 LEU A N 1
ATOM 2303 C CA . LEU A 1 288 ? -32.779 5.578 25.101 1.00 66.88 288 LEU A CA 1
ATOM 2304 C C . LEU A 1 288 ? -34.165 6.124 25.448 1.00 66.88 288 LEU A C 1
ATOM 2306 O O . LEU A 1 288 ? -35.100 5.834 24.716 1.00 66.88 288 LEU A O 1
ATOM 2310 N N . SER A 1 289 ? -34.320 6.943 26.491 1.00 65.81 289 SER A N 1
ATOM 2311 C CA . SER A 1 289 ? -35.625 7.521 26.833 1.00 65.81 289 SER A CA 1
ATOM 2312 C C . SER A 1 289 ? -36.130 8.501 25.772 1.00 65.81 289 SER A C 1
ATOM 2314 O O . SER A 1 289 ? -37.315 8.481 25.462 1.00 65.81 289 SER A O 1
ATOM 2316 N N . VAL A 1 290 ? -35.246 9.293 25.152 1.00 64.31 290 VAL A N 1
ATOM 2317 C CA . VAL A 1 290 ? -35.594 10.179 24.025 1.00 64.31 290 VAL A CA 1
ATOM 2318 C C . VAL A 1 290 ? -35.945 9.381 22.767 1.00 64.31 290 VAL A C 1
ATOM 2320 O O . VAL A 1 290 ? -36.945 9.675 22.118 1.00 64.31 290 VAL A O 1
ATOM 2323 N N . LEU A 1 291 ? -35.164 8.348 22.428 1.00 60.34 291 LEU A N 1
ATOM 2324 C CA . LEU A 1 291 ? -35.447 7.468 21.285 1.00 60.34 291 LEU A CA 1
ATOM 2325 C C . LEU A 1 291 ? -36.742 6.663 21.476 1.00 60.34 291 LEU A C 1
ATOM 2327 O O . LEU A 1 291 ? -37.436 6.389 20.501 1.00 60.34 291 LEU A O 1
ATOM 2331 N N . HIS A 1 292 ? -37.080 6.316 22.718 1.00 58.38 292 HIS A N 1
ATOM 2332 C CA . HIS A 1 292 ? -38.334 5.657 23.086 1.00 58.38 292 HIS A CA 1
ATOM 2333 C C . HIS A 1 292 ? -39.474 6.643 23.406 1.00 58.38 292 HIS A C 1
ATOM 2335 O O . HIS A 1 292 ? -40.585 6.210 23.712 1.00 58.38 292 HIS A O 1
ATOM 2341 N N . GLY A 1 293 ? -39.247 7.958 23.302 1.00 49.09 293 GLY A N 1
ATOM 2342 C CA . GLY A 1 293 ? -40.171 9.017 23.727 1.00 49.09 293 GLY A CA 1
ATOM 2343 C C . GLY A 1 293 ? -41.490 9.127 22.950 1.00 49.09 293 GLY A C 1
ATOM 2344 O O . GLY A 1 293 ? -42.284 10.006 23.260 1.00 49.09 293 GLY A O 1
ATOM 2345 N N . ALA A 1 294 ? -41.752 8.249 21.979 1.00 48.56 294 ALA A N 1
ATOM 2346 C CA . ALA A 1 294 ? -42.986 8.224 21.188 1.00 48.56 294 ALA A CA 1
ATOM 2347 C C . ALA A 1 294 ? -43.807 6.929 21.353 1.00 48.56 294 ALA A C 1
ATOM 2349 O O . ALA A 1 294 ? -44.478 6.516 20.420 1.00 48.56 294 ALA A O 1
ATOM 2350 N N . THR A 1 295 ? -43.739 6.225 22.492 1.00 57.22 295 THR A N 1
ATOM 2351 C CA . THR A 1 295 ? -44.532 4.981 22.656 1.00 57.22 295 THR A CA 1
ATOM 2352 C C . THR A 1 295 ? -45.232 4.770 24.004 1.00 57.22 295 THR A C 1
ATOM 2354 O O . THR A 1 295 ? -46.358 4.289 23.955 1.00 57.22 295 THR A O 1
ATOM 2357 N N . PRO A 1 296 ? -44.711 5.133 25.197 1.00 59.47 296 PRO A N 1
ATOM 2358 C CA . PRO A 1 296 ? -45.411 4.785 26.442 1.00 59.47 296 PRO A CA 1
ATOM 2359 C C . PRO A 1 2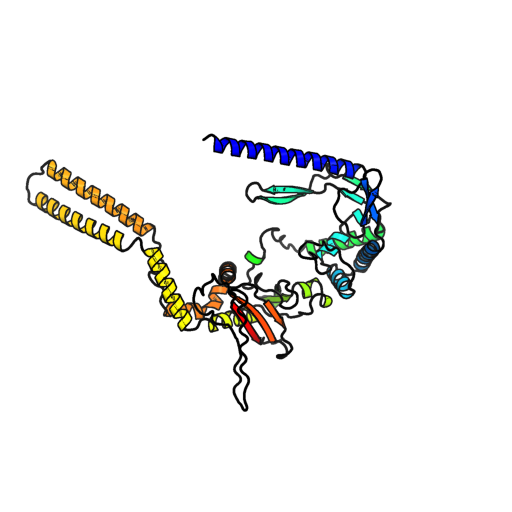96 ? -46.744 5.522 26.627 1.00 59.47 296 PRO A C 1
ATOM 2361 O O . PRO A 1 296 ? -47.753 4.888 26.908 1.00 59.47 296 PRO A O 1
ATOM 2364 N N . HIS A 1 297 ? -46.760 6.840 26.406 1.00 63.16 297 HIS A N 1
ATOM 2365 C CA . HIS A 1 297 ? -47.952 7.663 26.628 1.00 63.16 297 HIS A CA 1
ATOM 2366 C C . HIS A 1 297 ? -49.046 7.408 25.581 1.00 63.16 297 HIS A C 1
ATOM 2368 O O . HIS A 1 297 ? -50.210 7.268 25.932 1.00 63.16 297 HIS A O 1
ATOM 2374 N N . GLU A 1 298 ? -48.682 7.270 24.302 1.00 66.31 298 GLU A N 1
ATOM 2375 C CA . GLU A 1 298 ? -49.641 6.948 23.233 1.00 66.31 298 GLU A CA 1
ATOM 2376 C C . GLU A 1 298 ? -50.216 5.532 23.384 1.00 66.31 298 GLU A C 1
ATOM 2378 O O . GLU A 1 298 ? -51.414 5.335 23.200 1.00 66.31 298 GLU A O 1
ATOM 2383 N N . VAL A 1 299 ? -49.399 4.547 23.786 1.00 71.94 299 VAL A N 1
ATOM 2384 C CA . VAL A 1 299 ? -49.888 3.191 24.089 1.00 71.94 299 VAL A CA 1
ATOM 2385 C C . VAL A 1 299 ? -50.821 3.199 25.297 1.00 71.94 299 VAL A C 1
ATOM 2387 O O . VAL A 1 299 ? -51.814 2.477 25.286 1.00 71.94 299 VAL A O 1
ATOM 2390 N N . GLU A 1 300 ? -50.531 3.999 26.323 1.00 75.12 300 GLU A N 1
ATOM 2391 C CA . GLU A 1 300 ? -51.371 4.118 27.517 1.00 75.12 300 GLU A CA 1
ATOM 2392 C C . GLU A 1 300 ? -52.715 4.798 27.211 1.00 75.12 300 GLU A C 1
ATOM 2394 O O . GLU A 1 300 ? -53.753 4.276 27.613 1.00 75.12 300 GLU A O 1
ATOM 2399 N N . ILE A 1 301 ? -52.718 5.874 26.414 1.00 80.56 301 ILE A N 1
ATOM 2400 C CA . ILE A 1 301 ? -53.943 6.544 25.944 1.00 80.56 301 ILE A CA 1
ATOM 2401 C C . ILE A 1 301 ? -54.811 5.583 25.122 1.00 80.56 301 ILE A C 1
ATOM 2403 O O . ILE A 1 301 ? -55.998 5.429 25.406 1.00 80.56 301 ILE A O 1
ATOM 2407 N N . LEU A 1 302 ? -54.226 4.897 24.133 1.00 83.25 302 LEU A N 1
ATOM 2408 C CA . LEU A 1 302 ? -54.965 3.965 23.273 1.00 83.25 302 LEU A CA 1
ATOM 2409 C C . LEU A 1 302 ? -55.452 2.726 24.042 1.00 83.25 302 LEU A C 1
ATOM 2411 O O . LEU A 1 302 ? -56.511 2.179 23.735 1.00 83.25 302 LEU A O 1
ATOM 2415 N N . ALA A 1 303 ? -54.699 2.270 25.049 1.00 82.62 303 ALA A N 1
ATOM 2416 C CA . ALA A 1 303 ? -55.119 1.179 25.923 1.00 82.62 303 ALA A CA 1
ATOM 2417 C C . ALA A 1 303 ? -56.275 1.588 26.847 1.00 82.62 303 ALA A C 1
ATOM 2419 O O . ALA A 1 303 ? -57.166 0.774 27.088 1.00 82.62 303 ALA A O 1
ATOM 2420 N N . GLU A 1 304 ? -56.284 2.827 27.341 1.00 87.12 304 GLU A N 1
ATOM 2421 C CA . GLU A 1 304 ? -57.381 3.355 28.153 1.00 87.12 304 GLU A CA 1
ATOM 2422 C C . GLU A 1 304 ? -58.658 3.543 27.328 1.00 87.12 304 GLU A C 1
ATOM 2424 O O . GLU A 1 304 ? -59.725 3.087 27.738 1.00 87.12 304 GLU A O 1
ATOM 2429 N N . GLU A 1 305 ? -58.547 4.105 26.120 1.00 89.50 305 GLU A N 1
ATOM 2430 C CA . GLU A 1 305 ? -59.675 4.227 25.187 1.00 89.50 305 GLU A CA 1
ATOM 2431 C C . GLU A 1 305 ? -60.271 2.850 24.853 1.00 89.50 305 GLU A C 1
ATOM 2433 O O . GLU A 1 305 ? -61.488 2.660 24.869 1.00 89.50 305 GLU A O 1
ATOM 2438 N N . ARG A 1 306 ? -59.412 1.848 24.630 1.00 90.56 306 ARG A N 1
ATOM 2439 C CA . ARG A 1 306 ? -59.844 0.469 24.396 1.00 90.56 306 ARG A CA 1
ATOM 2440 C C . ARG A 1 306 ? -60.597 -0.110 25.600 1.00 90.56 306 ARG A C 1
ATOM 2442 O O . ARG A 1 306 ? -61.658 -0.697 25.403 1.00 90.56 306 ARG A O 1
ATOM 2449 N N . ARG A 1 307 ? -60.089 0.068 26.829 1.00 91.44 307 ARG A N 1
ATOM 2450 C CA . ARG A 1 307 ? -60.766 -0.391 28.060 1.00 91.44 307 ARG A CA 1
ATOM 2451 C C . ARG A 1 307 ? -62.140 0.252 28.230 1.00 91.44 307 ARG A C 1
ATOM 2453 O O . ARG A 1 307 ? -63.092 -0.432 28.600 1.00 91.44 307 ARG A O 1
ATOM 2460 N N . HIS A 1 308 ? -62.247 1.547 27.939 1.00 92.31 308 HIS A N 1
ATOM 2461 C CA . HIS A 1 308 ? -63.510 2.273 28.007 1.00 92.31 308 HIS A CA 1
ATOM 2462 C C . HIS A 1 308 ? -64.552 1.674 27.049 1.00 92.31 308 HIS A C 1
ATOM 2464 O O . HIS A 1 308 ? -65.662 1.344 27.464 1.00 92.31 308 HIS A O 1
ATOM 2470 N N . ILE A 1 309 ? -64.175 1.449 25.786 1.00 90.00 309 ILE A N 1
ATOM 2471 C CA . ILE A 1 309 ? -65.074 0.889 24.765 1.00 90.00 309 ILE A CA 1
ATOM 2472 C C . ILE A 1 309 ? -65.426 -0.581 25.057 1.00 90.00 309 ILE A C 1
ATOM 2474 O O . ILE A 1 309 ? -66.574 -0.978 24.859 1.00 90.00 309 ILE A O 1
ATOM 2478 N N . GLU A 1 310 ? -64.490 -1.386 25.574 1.00 90.69 310 GLU A N 1
ATOM 2479 C CA . GLU A 1 310 ? -64.770 -2.756 26.045 1.00 90.69 310 GLU A CA 1
ATOM 2480 C C . GLU A 1 310 ? -65.821 -2.756 27.172 1.00 90.69 310 GLU A C 1
ATOM 2482 O O . GLU A 1 310 ? -66.722 -3.600 27.183 1.00 90.69 310 GLU A O 1
ATOM 2487 N N . GLY A 1 311 ? -65.754 -1.782 28.087 1.00 90.06 311 GLY A N 1
ATOM 2488 C CA . GLY A 1 311 ? -66.746 -1.588 29.146 1.00 90.06 311 GLY A CA 1
ATOM 2489 C C . GLY A 1 311 ? -68.132 -1.217 28.611 1.00 90.06 311 GLY A C 1
ATOM 2490 O O . GLY A 1 311 ? -69.130 -1.822 29.008 1.00 90.06 311 GLY A O 1
ATOM 2491 N N . GLU A 1 312 ? -68.206 -0.270 27.671 1.00 88.81 312 GLU A N 1
ATOM 2492 C CA . GLU A 1 312 ? -69.464 0.093 27.005 1.00 88.81 312 GLU A CA 1
ATOM 2493 C C . GLU A 1 312 ? -70.082 -1.100 26.265 1.00 88.81 312 GLU A C 1
ATOM 2495 O O . GLU A 1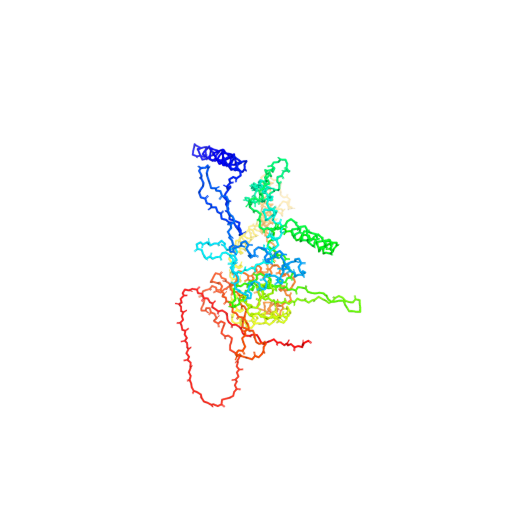 312 ? -71.278 -1.360 26.400 1.00 88.81 312 GLU A O 1
ATOM 2500 N N . LEU A 1 313 ? -69.266 -1.859 25.527 1.00 88.00 313 LEU A N 1
ATOM 2501 C CA . LEU A 1 313 ? -69.714 -3.033 24.784 1.00 88.00 313 LEU A CA 1
ATOM 2502 C C . LEU A 1 313 ? -70.239 -4.124 25.724 1.00 88.00 313 LEU A C 1
ATOM 2504 O O . LEU A 1 313 ? -71.303 -4.685 25.475 1.00 88.00 313 LEU A O 1
ATOM 2508 N N . SER A 1 314 ? -69.546 -4.380 26.836 1.00 87.12 314 SER A N 1
ATOM 2509 C CA . SER A 1 314 ? -69.983 -5.337 27.860 1.00 87.12 314 SER A CA 1
ATOM 2510 C C . SER A 1 314 ? -71.350 -4.966 28.446 1.00 87.12 314 SER A C 1
ATOM 2512 O O . SER A 1 314 ? -72.232 -5.820 28.563 1.00 87.12 314 SER A O 1
ATOM 2514 N N . ASN A 1 315 ? -71.576 -3.679 28.730 1.00 86.38 315 ASN A N 1
ATOM 2515 C CA . ASN A 1 315 ? -72.864 -3.186 29.223 1.00 86.38 315 ASN A CA 1
ATOM 2516 C C . ASN A 1 315 ? -73.987 -3.353 28.186 1.00 86.38 315 ASN A C 1
ATOM 2518 O O . ASN A 1 315 ? -75.084 -3.793 28.536 1.00 86.38 315 ASN A O 1
ATOM 2522 N N . LEU A 1 316 ? -73.713 -3.050 26.912 1.00 82.69 316 LEU A N 1
ATOM 2523 C CA . LEU A 1 316 ? -74.672 -3.229 25.816 1.00 82.69 316 LEU A CA 1
ATOM 2524 C C . LEU A 1 316 ? -75.005 -4.712 25.588 1.00 82.69 316 LEU A C 1
ATOM 2526 O O . LEU A 1 316 ? -76.172 -5.064 25.420 1.00 82.69 316 LEU A O 1
ATOM 2530 N N . VAL A 1 317 ? -74.009 -5.598 25.646 1.00 81.50 317 VAL A N 1
ATOM 2531 C CA . VAL A 1 317 ? -74.204 -7.052 25.526 1.00 81.50 317 VAL A CA 1
ATOM 2532 C C . VAL A 1 317 ? -75.006 -7.598 26.709 1.00 81.50 317 VAL A C 1
ATOM 2534 O O . VAL A 1 317 ? -75.935 -8.381 26.510 1.00 81.50 317 VAL A O 1
ATOM 2537 N N . ALA A 1 318 ? -74.715 -7.155 27.935 1.00 81.62 318 ALA A N 1
ATOM 2538 C CA . ALA A 1 318 ? -75.469 -7.546 29.125 1.00 81.62 318 ALA A CA 1
ATOM 2539 C C . ALA A 1 318 ? -76.934 -7.076 29.073 1.00 81.62 318 ALA A C 1
ATOM 2541 O O . ALA A 1 318 ? -77.820 -7.773 29.571 1.00 81.62 318 ALA A O 1
ATOM 2542 N N . PHE A 1 319 ? -77.194 -5.917 28.463 1.00 78.00 319 PHE A N 1
ATOM 2543 C CA . PHE A 1 319 ? -78.544 -5.411 28.218 1.00 78.00 319 PHE A CA 1
ATOM 2544 C C . PHE A 1 319 ? -79.309 -6.299 27.221 1.00 78.00 319 PHE A C 1
ATOM 2546 O O . PHE A 1 319 ? -80.424 -6.723 27.519 1.00 78.00 319 PHE A O 1
ATOM 2553 N N . VAL A 1 320 ? -78.684 -6.687 26.102 1.00 77.56 320 VAL A N 1
ATOM 2554 C CA . VAL A 1 320 ? -79.276 -7.624 25.124 1.00 77.56 320 VAL A CA 1
ATOM 2555 C C . VAL A 1 320 ? -79.529 -9.007 25.739 1.00 77.56 320 VAL A C 1
ATOM 2557 O O . VAL A 1 320 ? -80.574 -9.612 25.506 1.00 77.56 320 VAL A O 1
ATOM 2560 N N . ALA A 1 321 ? -78.609 -9.506 26.567 1.00 72.25 321 ALA A N 1
ATOM 2561 C CA . ALA A 1 321 ? -78.728 -10.817 27.209 1.00 72.25 321 ALA A CA 1
ATOM 2562 C C . ALA A 1 321 ? -79.889 -10.911 28.221 1.00 72.25 321 ALA A C 1
ATOM 2564 O O . ALA A 1 321 ? -80.358 -12.010 28.510 1.00 72.25 321 ALA A O 1
ATOM 2565 N N . LYS A 1 322 ? -80.370 -9.775 28.749 1.00 75.12 322 LYS A N 1
ATOM 2566 C CA . LYS A 1 322 ? -81.494 -9.703 29.700 1.00 75.12 322 LYS A CA 1
ATOM 2567 C C . LYS A 1 322 ? -82.879 -9.685 29.038 1.00 75.12 322 LYS A C 1
ATOM 2569 O O . LYS A 1 322 ? -83.875 -9.639 29.753 1.00 75.12 322 LYS A O 1
ATOM 2574 N N . GLY A 1 323 ? -82.947 -9.806 27.710 1.00 59.12 323 GLY A N 1
ATOM 2575 C CA . GLY A 1 323 ? -84.183 -10.115 26.986 1.00 59.12 323 GLY A CA 1
ATOM 2576 C C . GLY A 1 323 ? -84.906 -8.927 26.350 1.00 59.12 323 GLY A C 1
ATOM 2577 O O . GLY A 1 323 ? -86.002 -9.126 25.831 1.00 59.12 323 GLY A O 1
ATOM 2578 N N . ASP A 1 324 ? -84.315 -7.729 26.336 1.00 57.81 324 ASP A N 1
ATOM 2579 C CA . ASP A 1 324 ? -84.914 -6.575 25.660 1.00 57.81 324 ASP A CA 1
ATOM 2580 C C . ASP A 1 324 ? -84.582 -6.540 24.157 1.00 57.81 324 ASP A C 1
ATOM 2582 O O . ASP A 1 324 ? -83.467 -6.818 23.710 1.00 57.81 324 ASP A O 1
ATOM 2586 N N . VAL A 1 325 ? -85.611 -6.227 23.369 1.00 59.66 325 VAL A N 1
ATOM 2587 C CA . VAL A 1 325 ? -85.696 -6.363 21.907 1.00 59.66 325 VAL A CA 1
ATOM 2588 C C . VAL A 1 325 ? -84.475 -5.787 21.171 1.00 59.66 325 VAL A C 1
ATOM 2590 O O . VAL A 1 325 ? -84.105 -4.626 21.345 1.00 59.66 325 VAL A O 1
ATOM 2593 N N . SER A 1 326 ? -83.898 -6.582 20.258 1.00 61.06 326 SER A N 1
ATOM 2594 C CA . SER A 1 326 ? -82.797 -6.181 19.366 1.00 61.06 326 SER A CA 1
ATOM 2595 C C . SER A 1 326 ? -83.243 -5.114 18.353 1.00 61.06 326 SER A C 1
ATOM 2597 O O . SER A 1 326 ? -83.579 -5.399 17.199 1.00 61.06 326 SER A O 1
ATOM 2599 N N . SER A 1 327 ? -83.243 -3.855 18.790 1.00 72.56 327 SER A N 1
ATOM 2600 C CA . SER A 1 327 ? -83.401 -2.685 17.926 1.00 72.56 327 SER A CA 1
ATOM 2601 C C . SER A 1 327 ? -82.314 -2.679 16.836 1.00 72.56 327 SER A C 1
ATOM 2603 O O . SER A 1 327 ? -81.140 -2.897 17.151 1.00 72.56 327 SER A O 1
ATOM 2605 N N . PRO A 1 328 ? -82.647 -2.399 15.560 1.00 74.31 328 PRO A N 1
ATOM 2606 C CA . PRO A 1 328 ? -81.652 -2.211 14.499 1.00 74.31 328 PRO A CA 1
ATOM 26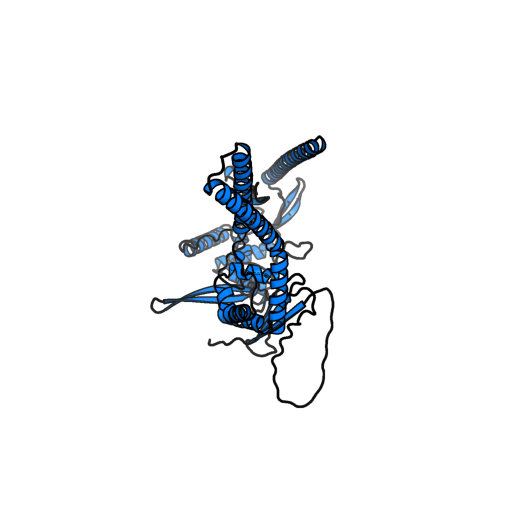07 C C . PRO A 1 328 ? -80.554 -1.205 14.876 1.00 74.31 328 PRO A C 1
ATOM 2609 O O . PRO A 1 328 ? -79.386 -1.435 14.583 1.00 74.31 328 PRO A O 1
ATOM 2612 N N . ARG A 1 329 ? -80.916 -0.155 15.624 1.00 76.69 329 ARG A N 1
ATOM 2613 C CA . ARG A 1 329 ? -79.987 0.868 16.119 1.00 76.69 329 ARG A CA 1
ATOM 2614 C C . ARG A 1 329 ? -79.008 0.325 17.164 1.00 76.69 329 ARG A C 1
ATOM 2616 O O . ARG A 1 329 ? -77.863 0.747 17.215 1.00 76.69 329 ARG A O 1
ATOM 2623 N N . LEU A 1 330 ? -79.436 -0.633 17.985 1.00 79.38 330 LEU A N 1
ATOM 2624 C CA . LEU A 1 330 ? -78.570 -1.259 18.988 1.00 79.38 330 LEU A CA 1
ATOM 2625 C C . LEU A 1 330 ? -77.514 -2.159 18.332 1.00 79.38 330 LEU A C 1
ATOM 2627 O O . LEU A 1 330 ? -76.363 -2.167 18.755 1.00 79.38 330 LEU A O 1
ATOM 2631 N N . ARG A 1 331 ? -77.889 -2.874 17.262 1.00 77.12 331 ARG A N 1
ATOM 2632 C CA . ARG A 1 331 ? -76.939 -3.653 16.451 1.00 77.12 331 ARG A CA 1
ATOM 2633 C C . ARG A 1 331 ? -75.903 -2.765 15.764 1.00 77.12 331 ARG A C 1
ATOM 2635 O O . ARG A 1 331 ? -74.736 -3.135 15.713 1.00 77.12 331 ARG A O 1
ATOM 2642 N N . GLU A 1 332 ? -76.317 -1.599 15.279 1.00 82.44 332 GLU A N 1
ATOM 2643 C CA . GLU A 1 332 ? -75.418 -0.608 14.683 1.00 82.44 332 GLU A CA 1
ATOM 2644 C C . GLU A 1 332 ? -74.405 -0.059 15.706 1.00 82.44 332 GLU A C 1
ATOM 2646 O O . GLU A 1 332 ? -73.203 -0.080 15.453 1.00 82.44 332 GLU A O 1
ATOM 2651 N N . GLU A 1 333 ? -74.858 0.328 16.903 1.00 83.19 333 GLU A N 1
ATOM 2652 C CA . GLU A 1 333 ? -73.994 0.846 17.980 1.00 83.19 333 GLU A CA 1
ATOM 2653 C C . GLU A 1 333 ? -72.988 -0.184 18.525 1.00 83.19 333 GLU A C 1
ATOM 2655 O O . GLU A 1 333 ? -71.875 0.182 18.918 1.00 83.19 333 GLU A O 1
ATOM 2660 N N . ILE A 1 334 ? -73.363 -1.469 18.545 1.00 85.25 334 ILE A N 1
ATOM 2661 C CA . ILE A 1 334 ? -72.459 -2.585 18.865 1.00 85.25 334 ILE A CA 1
ATOM 2662 C C . ILE A 1 334 ? -71.397 -2.723 17.766 1.00 85.25 334 ILE A C 1
ATOM 2664 O O . ILE A 1 334 ? -70.206 -2.739 18.072 1.00 85.25 334 ILE A O 1
ATOM 2668 N N . GLY A 1 335 ? -71.809 -2.723 16.493 1.00 85.31 335 GLY A N 1
ATOM 2669 C CA . GLY A 1 335 ? -70.893 -2.839 15.355 1.00 85.31 335 GLY A CA 1
ATOM 2670 C C . GLY A 1 335 ? -69.867 -1.701 15.273 1.00 85.31 335 GLY A C 1
ATOM 2671 O O . GLY A 1 335 ? -68.691 -1.954 15.017 1.00 85.31 335 GLY A O 1
ATOM 2672 N N . ILE A 1 336 ? -70.273 -0.458 15.565 1.00 89.44 336 ILE A N 1
ATOM 2673 C CA . ILE A 1 336 ? -69.365 0.704 15.613 1.00 89.44 336 ILE A CA 1
ATOM 2674 C C . ILE A 1 336 ? -68.266 0.501 16.669 1.00 89.44 336 ILE A C 1
ATOM 2676 O O . ILE A 1 336 ? -67.086 0.751 16.406 1.00 89.44 336 ILE A O 1
ATOM 2680 N N . ARG A 1 337 ? -68.632 0.016 17.861 1.00 90.38 337 ARG A N 1
ATOM 2681 C CA . ARG A 1 337 ? -67.685 -0.224 18.963 1.00 90.38 337 ARG A CA 1
ATOM 2682 C C . ARG A 1 337 ? -66.757 -1.398 18.681 1.00 90.38 337 ARG A C 1
ATOM 2684 O O . ARG A 1 337 ? -65.557 -1.281 18.918 1.00 90.38 337 ARG A O 1
ATOM 2691 N N . GLU A 1 338 ? -67.272 -2.490 18.121 1.00 89.69 338 GLU A N 1
ATOM 2692 C CA . GLU A 1 338 ? -66.454 -3.628 17.683 1.00 89.69 338 GLU A CA 1
ATOM 2693 C C . GLU A 1 338 ? -65.431 -3.213 16.616 1.00 89.69 338 GLU A C 1
ATOM 2695 O O . GLU A 1 338 ? -64.256 -3.581 16.699 1.00 89.69 338 GLU A O 1
ATOM 2700 N N . GLN A 1 339 ? -65.837 -2.376 15.655 1.00 90.12 339 GLN A N 1
ATOM 2701 C CA . GLN A 1 339 ? -64.940 -1.848 14.629 1.00 90.12 339 GLN A CA 1
ATOM 2702 C C . GLN A 1 339 ? -63.849 -0.948 15.227 1.00 90.12 339 GLN A C 1
ATOM 2704 O O . GLN A 1 339 ? -62.679 -1.069 14.852 1.00 90.12 339 GLN A O 1
ATOM 2709 N N . ARG A 1 340 ? -64.195 -0.086 16.193 1.00 91.38 340 ARG A N 1
ATOM 2710 C CA . ARG A 1 340 ? -63.218 0.763 16.889 1.00 91.38 340 ARG A CA 1
ATOM 2711 C C . ARG A 1 340 ? -62.241 -0.059 17.735 1.00 91.38 340 ARG A C 1
ATOM 2713 O O . ARG A 1 340 ? -61.049 0.240 17.736 1.00 91.38 340 ARG A O 1
ATOM 2720 N N . LEU A 1 341 ? -62.700 -1.130 18.388 1.00 90.94 341 LEU A N 1
ATOM 2721 C CA . LEU A 1 341 ? -61.825 -2.062 19.112 1.00 90.94 341 LEU A CA 1
ATOM 2722 C C . LEU A 1 341 ? -60.844 -2.778 18.179 1.00 90.94 341 LEU A C 1
ATOM 2724 O O . LEU A 1 341 ? -59.664 -2.904 18.516 1.00 90.94 341 LEU A O 1
ATOM 2728 N N . ALA A 1 342 ? -61.300 -3.202 16.999 1.00 88.25 342 ALA A N 1
ATOM 2729 C CA . ALA A 1 342 ? -60.434 -3.808 15.990 1.00 88.25 342 ALA A CA 1
ATOM 2730 C C . ALA A 1 342 ? -59.366 -2.819 15.480 1.00 88.25 342 ALA A C 1
ATOM 2732 O O . ALA A 1 342 ? -58.196 -3.185 15.333 1.00 88.25 342 ALA A O 1
ATOM 2733 N N . GLU A 1 343 ? -59.739 -1.554 15.262 1.00 89.62 343 GLU A N 1
ATOM 2734 C CA . GLU A 1 343 ? -58.811 -0.493 14.859 1.00 89.62 343 GLU A CA 1
ATOM 2735 C C . GLU A 1 343 ? -57.754 -0.208 15.939 1.00 89.62 343 GLU A C 1
ATOM 2737 O O . GLU A 1 343 ? -56.553 -0.232 15.650 1.00 89.62 343 GLU A O 1
ATOM 2742 N N . LEU A 1 344 ? -58.183 -0.002 17.189 1.00 89.50 344 LEU A N 1
ATOM 2743 C CA . LEU A 1 344 ? -57.292 0.222 18.334 1.00 89.50 344 LEU A CA 1
ATOM 2744 C C . LEU A 1 344 ? -56.353 -0.975 18.559 1.00 89.50 344 LEU A C 1
ATOM 2746 O O . LEU A 1 344 ? -55.174 -0.795 18.868 1.00 89.50 344 LEU A O 1
ATOM 2750 N N . GLY A 1 345 ? -56.840 -2.202 18.344 1.00 83.12 345 GLY A N 1
ATOM 2751 C CA . GLY A 1 345 ? -56.034 -3.423 18.389 1.00 83.12 345 GLY A CA 1
ATOM 2752 C C . GLY A 1 345 ? -54.880 -3.412 17.384 1.00 83.12 345 GLY A C 1
ATOM 2753 O O . GLY A 1 345 ? -53.729 -3.622 17.768 1.00 83.12 345 GLY A O 1
ATOM 2754 N N . LEU A 1 346 ? -55.159 -3.086 16.119 1.00 83.06 346 LEU A N 1
ATOM 2755 C CA . LEU A 1 346 ? -54.141 -2.992 15.064 1.00 83.06 346 LEU A CA 1
ATOM 2756 C C . LEU A 1 346 ? -53.137 -1.857 15.308 1.00 83.06 346 LEU A C 1
ATOM 2758 O O . LEU A 1 346 ? -51.950 -2.007 15.010 1.00 83.06 346 LEU A O 1
ATOM 2762 N N . GLN A 1 347 ? -53.588 -0.719 15.842 1.00 82.56 347 GLN A N 1
ATOM 2763 C CA . GLN A 1 347 ? -52.706 0.395 16.206 1.00 82.56 347 GLN A CA 1
ATOM 2764 C C . GLN A 1 347 ? -51.737 -0.013 17.325 1.00 82.56 347 GLN A C 1
ATOM 2766 O O . GLN A 1 347 ? -50.527 0.187 17.194 1.00 82.56 347 GLN A O 1
ATOM 2771 N N . LEU A 1 348 ? -52.238 -0.678 18.370 1.00 80.50 348 LEU A N 1
ATOM 2772 C CA . LEU A 1 348 ? -51.417 -1.207 19.461 1.00 80.50 348 LEU A CA 1
ATOM 2773 C C . LEU A 1 348 ? -50.443 -2.296 18.987 1.00 80.50 348 LEU A C 1
ATOM 2775 O O . LEU A 1 348 ? -49.291 -2.310 19.418 1.00 80.50 348 LEU A O 1
ATOM 2779 N N . GLU A 1 349 ? -50.856 -3.188 18.085 1.00 74.88 349 GLU A N 1
ATOM 2780 C CA . GLU A 1 349 ? -49.969 -4.207 17.509 1.00 74.88 349 GLU A CA 1
ATOM 2781 C C . GLU A 1 349 ? -48.862 -3.608 16.641 1.00 74.88 349 GLU A C 1
ATOM 2783 O O . GLU A 1 349 ? -47.719 -4.049 16.731 1.00 74.88 349 GLU A O 1
ATOM 2788 N N . ARG A 1 350 ? -49.151 -2.572 15.844 1.00 73.12 350 ARG A N 1
ATOM 2789 C CA . ARG A 1 350 ? -48.126 -1.860 15.061 1.00 73.12 350 ARG A CA 1
ATOM 2790 C C . ARG A 1 350 ? -47.105 -1.168 15.959 1.00 73.12 350 ARG A C 1
ATOM 2792 O O . ARG A 1 350 ? -45.906 -1.279 15.703 1.00 73.12 350 ARG A O 1
ATOM 2799 N N . LEU A 1 351 ? -47.568 -0.505 17.020 1.00 69.56 351 LEU A N 1
ATOM 2800 C CA . LEU A 1 351 ? -46.698 0.139 18.008 1.00 69.56 351 LEU A CA 1
ATOM 2801 C C . LEU A 1 351 ? -45.841 -0.891 18.765 1.00 69.56 351 LEU A C 1
ATOM 2803 O O . LEU A 1 351 ? -44.661 -0.647 19.007 1.00 69.56 351 LEU A O 1
ATOM 2807 N N . ARG A 1 352 ? -46.390 -2.076 19.068 1.00 63.03 352 ARG A N 1
ATOM 2808 C CA . ARG A 1 352 ? -45.649 -3.188 19.695 1.00 63.03 352 ARG A CA 1
ATOM 2809 C C . ARG A 1 352 ? -44.687 -3.892 18.730 1.00 63.03 352 ARG A C 1
ATOM 2811 O O . ARG A 1 352 ? -43.588 -4.252 19.134 1.00 63.03 352 ARG A O 1
ATOM 2818 N N . GLY A 1 353 ? -45.061 -4.070 17.463 1.00 53.19 353 GLY A N 1
ATOM 2819 C CA . GLY A 1 353 ? -44.274 -4.773 16.441 1.00 53.19 353 GLY A CA 1
ATOM 2820 C C . GLY A 1 353 ? -43.060 -3.994 15.924 1.00 53.19 353 GLY A C 1
ATOM 2821 O O . GLY A 1 353 ? -42.090 -4.600 15.472 1.00 53.19 353 GLY A O 1
ATOM 2822 N N . ALA A 1 354 ? -43.069 -2.661 16.033 1.00 53.03 354 ALA A N 1
ATOM 2823 C CA . ALA A 1 354 ? -41.907 -1.813 15.751 1.00 53.03 354 ALA A CA 1
ATOM 2824 C C . ALA A 1 354 ? -40.846 -1.838 16.874 1.00 53.03 354 ALA A C 1
ATOM 2826 O O . ALA A 1 354 ? -39.704 -1.428 16.658 1.00 53.03 354 ALA A O 1
ATOM 2827 N N . ALA A 1 355 ? -41.195 -2.351 18.057 1.00 45.34 355 ALA A N 1
ATOM 2828 C CA . ALA A 1 355 ? -40.315 -2.454 19.209 1.00 45.34 355 ALA A CA 1
ATOM 2829 C C . ALA A 1 355 ? -39.796 -3.893 19.351 1.00 45.34 355 ALA A C 1
ATOM 2831 O O . ALA A 1 355 ? -40.397 -4.743 20.002 1.00 45.34 355 ALA A O 1
ATOM 2832 N N . THR A 1 356 ? -38.615 -4.178 18.797 1.00 42.19 356 THR A N 1
ATOM 2833 C CA . THR A 1 356 ? -37.805 -5.241 19.417 1.00 42.19 356 THR A CA 1
ATOM 2834 C C . THR A 1 356 ? -37.421 -4.698 20.796 1.00 42.19 356 THR A C 1
ATOM 2836 O O . THR A 1 356 ? -36.925 -3.569 20.828 1.00 42.19 356 THR A O 1
ATOM 2839 N N . PRO A 1 357 ? -37.642 -5.399 21.923 1.00 47.50 357 PRO A N 1
ATOM 2840 C CA . PRO A 1 357 ? -37.357 -4.828 23.231 1.00 47.50 357 PRO A CA 1
ATOM 2841 C C . PRO A 1 357 ? -35.839 -4.770 23.419 1.00 47.50 357 PRO A C 1
ATOM 2843 O O . PRO A 1 357 ? -35.209 -5.695 23.928 1.00 47.50 357 PRO A O 1
ATOM 2846 N N . ALA A 1 358 ? -35.225 -3.678 22.969 1.00 46.12 358 ALA A N 1
ATOM 2847 C CA . ALA A 1 358 ? -33.971 -3.238 23.544 1.00 46.12 358 ALA A CA 1
ATOM 2848 C C . ALA A 1 358 ? -34.239 -2.960 25.035 1.00 46.12 358 ALA A C 1
ATOM 2850 O O . ALA A 1 358 ? -35.315 -2.458 25.367 1.00 46.12 358 ALA A O 1
ATOM 2851 N N . PRO A 1 359 ? -33.320 -3.322 25.946 1.00 49.38 359 PRO A N 1
ATOM 2852 C CA . PRO A 1 359 ? -33.541 -3.144 27.375 1.00 49.38 359 PRO A CA 1
ATOM 2853 C C . PRO A 1 359 ? -33.935 -1.691 27.673 1.00 49.38 359 PRO A C 1
ATOM 2855 O O . PRO A 1 359 ? -33.223 -0.761 27.296 1.00 49.38 359 PRO A O 1
ATOM 2858 N N . LEU A 1 360 ? -35.088 -1.525 28.335 1.00 55.81 360 LEU A N 1
ATOM 2859 C CA . LEU A 1 360 ? -35.702 -0.233 28.672 1.00 55.81 360 LEU A CA 1
ATOM 2860 C C . LEU A 1 360 ? -34.744 0.685 29.441 1.00 55.81 360 LEU A C 1
ATOM 2862 O O . LEU A 1 360 ? -34.835 1.903 29.315 1.00 55.81 360 LEU A O 1
ATOM 2866 N N . GLN A 1 361 ? -33.808 0.099 30.191 1.00 62.69 361 GLN A N 1
ATOM 2867 C CA . GLN A 1 361 ? -32.659 0.776 30.775 1.00 62.69 361 GLN A CA 1
ATOM 2868 C C . GLN A 1 361 ? -31.456 -0.165 30.835 1.00 62.69 361 GLN A C 1
ATOM 2870 O O . GLN A 1 361 ? -31.585 -1.368 31.069 1.00 62.69 361 GLN A O 1
ATOM 2875 N N . ILE A 1 362 ? -30.269 0.402 30.663 1.00 73.12 362 ILE A N 1
ATOM 2876 C CA . ILE A 1 362 ? -28.998 -0.250 30.951 1.00 73.12 362 ILE A CA 1
ATOM 2877 C C . ILE A 1 362 ? -28.688 -0.011 32.431 1.00 73.12 362 ILE A C 1
ATOM 2879 O O . ILE A 1 362 ? -28.715 1.131 32.890 1.00 73.12 362 ILE A O 1
ATOM 2883 N N . ASN A 1 363 ? -28.389 -1.070 33.186 1.00 79.25 363 ASN A N 1
ATOM 2884 C CA . ASN A 1 363 ? -27.997 -0.947 34.590 1.00 79.25 363 ASN A CA 1
ATOM 2885 C C . ASN A 1 363 ? -26.464 -0.915 34.748 1.00 79.25 363 ASN A C 1
ATOM 2887 O O . ASN A 1 363 ? -25.703 -1.406 33.908 1.00 79.25 363 ASN A O 1
ATOM 2891 N N . ARG A 1 364 ? -26.003 -0.320 35.853 1.00 79.62 364 ARG A N 1
ATOM 2892 C CA . ARG A 1 364 ? -24.573 -0.170 36.157 1.00 79.62 364 ARG A CA 1
ATOM 2893 C C . ARG A 1 364 ? -23.852 -1.515 36.252 1.00 79.62 364 ARG A C 1
ATOM 2895 O O . ARG A 1 364 ? -22.755 -1.658 35.716 1.00 79.62 364 ARG A O 1
ATOM 2902 N N . THR A 1 365 ? -24.465 -2.484 36.924 1.00 81.94 365 THR A N 1
ATOM 2903 C CA . THR A 1 365 ? -23.893 -3.816 37.162 1.00 81.94 365 THR A CA 1
ATOM 2904 C C . THR A 1 365 ? -23.611 -4.549 35.856 1.00 81.94 365 THR A C 1
ATOM 2906 O O . THR A 1 365 ? -22.501 -5.041 35.665 1.00 81.94 365 THR A O 1
ATOM 2909 N N . TRP A 1 366 ? -24.542 -4.521 34.900 1.00 80.75 366 TRP A N 1
ATOM 2910 C CA . TRP A 1 366 ? -24.325 -5.106 33.581 1.00 80.75 366 TRP A CA 1
ATOM 2911 C C . TRP A 1 366 ? -23.179 -4.418 32.835 1.00 80.75 366 TRP A C 1
ATOM 2913 O O . TRP A 1 366 ? -22.322 -5.104 32.283 1.00 80.75 366 TRP A O 1
ATOM 2923 N N . VAL A 1 367 ? -23.094 -3.078 32.848 1.00 78.81 367 VAL A N 1
ATOM 2924 C CA . VAL A 1 367 ? -21.976 -2.367 32.191 1.00 78.81 367 VAL A CA 1
ATOM 2925 C C . VAL A 1 367 ? -20.639 -2.758 32.812 1.00 78.81 367 VAL A C 1
ATOM 2927 O O . VAL A 1 367 ? -19.686 -3.023 32.081 1.00 78.81 367 VAL A O 1
ATOM 2930 N N . GLN A 1 368 ? -20.562 -2.852 34.140 1.00 80.25 368 GLN A N 1
ATOM 2931 C CA . GLN A 1 368 ? -19.350 -3.287 34.835 1.00 80.25 368 GLN A CA 1
ATOM 2932 C C . GLN A 1 368 ? -18.942 -4.711 34.434 1.00 80.25 368 GLN A C 1
ATOM 2934 O O . GLN A 1 368 ? -17.774 -4.944 34.111 1.00 80.25 368 GLN A O 1
ATOM 2939 N N . GLU A 1 369 ? -19.890 -5.646 34.354 1.00 81.31 369 GLU A N 1
ATOM 2940 C CA . GLU A 1 369 ? -19.636 -7.003 33.857 1.00 81.31 369 GLU A CA 1
ATOM 2941 C C . GLU A 1 369 ? -19.128 -7.000 32.407 1.00 81.31 369 GLU A C 1
ATOM 2943 O O . GLU A 1 369 ? -18.134 -7.665 32.092 1.00 81.31 369 GLU A O 1
ATOM 2948 N N . GLN A 1 370 ? -19.737 -6.202 31.523 1.00 78.44 370 GLN A N 1
ATOM 2949 C CA . GLN A 1 370 ? -19.282 -6.082 30.134 1.00 78.44 370 GLN A CA 1
ATOM 2950 C C . GLN A 1 370 ? -17.873 -5.473 30.038 1.00 78.44 370 GLN A C 1
ATOM 2952 O O . GLN A 1 370 ? -17.055 -5.923 29.232 1.00 78.44 370 GLN A O 1
ATOM 2957 N N . VAL A 1 371 ? -17.538 -4.491 30.880 1.00 78.19 371 VAL A N 1
ATOM 2958 C CA . VAL A 1 371 ? -16.197 -3.883 30.952 1.00 78.19 371 VAL A CA 1
ATOM 2959 C C . VAL A 1 371 ? -15.147 -4.907 31.414 1.00 78.19 371 VAL A C 1
ATOM 2961 O O . VAL A 1 371 ? -14.043 -4.978 30.850 1.00 78.19 371 VAL A O 1
ATOM 2964 N N . LEU A 1 372 ? -15.494 -5.776 32.368 1.00 79.88 372 LEU A N 1
ATOM 2965 C CA . LEU A 1 372 ? -14.645 -6.894 32.798 1.00 79.88 372 LEU A CA 1
ATOM 2966 C C . LEU A 1 372 ? -14.448 -7.942 31.693 1.00 79.88 372 LEU A C 1
ATOM 2968 O O . LEU A 1 372 ? -13.360 -8.516 31.575 1.00 79.88 372 LEU A O 1
ATOM 2972 N N . GLN A 1 373 ? -15.437 -8.126 30.821 1.00 79.44 373 GLN A N 1
ATOM 2973 C CA . GLN A 1 373 ? -15.376 -9.036 29.671 1.00 79.44 373 GLN A CA 1
ATOM 2974 C C . GLN A 1 373 ? -14.916 -8.361 28.365 1.00 79.44 373 GLN A C 1
ATOM 2976 O O . GLN A 1 373 ? -14.840 -9.012 27.321 1.00 79.44 373 GLN A O 1
ATOM 2981 N N . LEU A 1 374 ? -14.531 -7.079 28.406 1.00 76.88 374 LEU A N 1
ATOM 2982 C CA . LEU A 1 374 ? -14.246 -6.267 27.215 1.00 76.88 374 LEU A CA 1
ATOM 2983 C C . LEU A 1 374 ? -13.243 -6.918 26.246 1.00 76.88 374 LEU A C 1
ATOM 2985 O O . LEU A 1 374 ? -13.444 -6.897 25.034 1.00 76.88 374 LEU A O 1
ATOM 2989 N N . ASN A 1 375 ? -12.189 -7.552 26.768 1.00 74.62 375 ASN A N 1
ATOM 2990 C CA . ASN A 1 375 ? -11.205 -8.281 25.958 1.00 74.62 375 ASN A CA 1
ATOM 2991 C C . ASN A 1 375 ? -11.841 -9.393 25.111 1.00 74.62 375 ASN A C 1
ATOM 2993 O O . ASN A 1 375 ? -11.515 -9.549 23.930 1.00 74.62 375 ASN A O 1
ATOM 2997 N N . GLU A 1 376 ? -12.745 -10.167 25.705 1.00 78.94 376 GLU A N 1
ATOM 2998 C CA . GLU A 1 376 ? -13.415 -11.279 25.040 1.00 78.94 376 GLU A CA 1
ATOM 2999 C C . GLU A 1 376 ? -14.431 -10.766 24.014 1.00 78.94 376 GLU A C 1
ATOM 3001 O O . GLU A 1 376 ? -14.447 -11.230 22.872 1.00 78.94 376 GLU A O 1
ATOM 3006 N N . LEU A 1 377 ? -15.210 -9.742 24.376 1.00 77.19 377 LEU A N 1
ATOM 3007 C CA . LEU A 1 377 ? -16.200 -9.112 23.497 1.00 77.19 377 LEU A CA 1
ATOM 3008 C C . LEU A 1 377 ? -15.556 -8.530 22.232 1.00 77.19 377 LEU A C 1
ATOM 3010 O O . LEU A 1 377 ? -16.003 -8.810 21.115 1.00 77.19 377 LEU A O 1
ATOM 3014 N N . LEU A 1 378 ? -14.454 -7.786 22.386 1.00 79.12 378 LEU A N 1
ATOM 3015 C CA . LEU A 1 378 ? -13.709 -7.223 21.254 1.00 79.12 378 LEU A CA 1
ATOM 3016 C C . LEU A 1 378 ? -13.076 -8.318 20.376 1.00 79.12 378 LEU A C 1
ATOM 3018 O O . LEU A 1 378 ? -12.907 -8.126 19.168 1.00 79.12 378 LEU A O 1
ATOM 3022 N N . SER A 1 379 ? -12.759 -9.475 20.964 1.00 74.75 379 SER A N 1
ATOM 3023 C CA . SER A 1 379 ? -12.175 -10.622 20.261 1.00 74.75 379 SER A CA 1
ATOM 3024 C C . SER A 1 379 ? -13.209 -11.471 19.511 1.00 74.75 379 SER A C 1
ATOM 3026 O O . SER A 1 379 ? -12.867 -12.040 18.473 1.00 74.75 379 SER A O 1
ATOM 3028 N N . LYS A 1 380 ? -14.467 -11.540 19.979 1.00 80.94 380 LYS A N 1
ATOM 3029 C CA . LYS A 1 380 ? -15.565 -12.280 19.318 1.00 80.94 380 LYS A CA 1
ATOM 3030 C C . LYS A 1 380 ? -15.929 -11.685 17.957 1.00 80.94 380 LYS A C 1
ATOM 3032 O O . LYS A 1 380 ? -16.146 -12.425 16.999 1.00 80.94 380 LYS A O 1
ATOM 3037 N N . ASN A 1 381 ? -15.937 -10.353 17.838 1.00 78.88 381 ASN A N 1
ATOM 3038 C CA . ASN A 1 381 ? -16.181 -9.655 16.571 1.00 78.88 381 ASN A CA 1
ATOM 3039 C C . ASN A 1 381 ? -15.119 -8.574 16.283 1.00 78.88 381 ASN A C 1
ATOM 3041 O O . ASN A 1 381 ? -15.404 -7.377 16.390 1.00 78.88 381 ASN A O 1
ATOM 3045 N N . PRO A 1 382 ? -13.908 -8.956 15.826 1.00 77.56 382 PRO A N 1
ATOM 3046 C CA . PRO A 1 382 ? -12.815 -8.008 15.602 1.00 77.56 382 PRO A CA 1
ATOM 3047 C C . PRO A 1 382 ? -13.114 -6.960 14.526 1.00 77.56 382 PRO A C 1
ATOM 3049 O O . PRO A 1 382 ? -12.517 -5.886 14.519 1.00 77.56 382 PRO A O 1
ATOM 3052 N N . ALA A 1 383 ? -13.991 -7.258 13.563 1.00 74.06 383 ALA A N 1
ATOM 3053 C CA . ALA A 1 383 ? -14.369 -6.303 12.523 1.00 74.06 383 ALA A CA 1
ATOM 3054 C C . ALA A 1 383 ? -15.322 -5.228 13.068 1.00 74.06 383 ALA A C 1
ATOM 3056 O O . ALA A 1 383 ? -15.102 -4.042 12.819 1.00 74.06 383 ALA A O 1
ATOM 3057 N N . GLY A 1 384 ? -16.341 -5.635 13.833 1.00 74.56 384 GLY A N 1
ATOM 3058 C CA . GLY A 1 384 ? -17.251 -4.724 14.528 1.00 74.56 384 GLY A CA 1
ATOM 3059 C C . GLY A 1 384 ? -16.519 -3.862 15.553 1.00 74.56 384 GLY A C 1
ATOM 3060 O O . GLY A 1 384 ? -16.579 -2.638 15.466 1.00 74.56 384 GLY A O 1
ATOM 3061 N N . ALA A 1 385 ? -15.728 -4.499 16.420 1.00 77.00 385 ALA A N 1
ATOM 3062 C CA . ALA A 1 385 ? -14.910 -3.842 17.436 1.00 77.00 385 ALA A CA 1
ATOM 3063 C C . ALA A 1 385 ? -14.023 -2.735 16.851 1.00 77.00 385 ALA A C 1
ATOM 3065 O O . ALA A 1 385 ? -13.971 -1.625 17.367 1.00 77.00 385 ALA A O 1
ATOM 3066 N N . ARG A 1 386 ? -13.363 -2.995 15.718 1.00 79.75 386 ARG A N 1
ATOM 3067 C CA . ARG A 1 386 ? -12.510 -1.993 15.066 1.00 79.75 386 ARG A CA 1
ATOM 3068 C C . ARG A 1 386 ? -13.268 -0.810 14.509 1.00 79.75 386 ARG A C 1
ATOM 3070 O O . ARG A 1 386 ? -12.770 0.306 14.618 1.00 79.75 386 ARG A O 1
ATOM 3077 N N . ARG A 1 387 ? -14.426 -1.045 13.887 1.00 74.00 387 ARG A N 1
ATOM 3078 C CA . ARG A 1 387 ? -15.273 0.054 13.408 1.00 74.00 387 ARG A CA 1
ATOM 3079 C C . ARG A 1 387 ? -15.674 0.950 14.568 1.00 74.00 387 ARG A C 1
ATOM 3081 O O . ARG A 1 387 ? -15.646 2.161 14.405 1.00 74.00 387 ARG A O 1
ATOM 3088 N N . GLU A 1 388 ? -15.968 0.359 15.721 1.00 75.50 388 GLU A N 1
ATOM 3089 C CA . GLU A 1 388 ? -16.313 1.117 16.917 1.00 75.50 388 GLU A CA 1
ATOM 3090 C C . GLU A 1 388 ? -15.111 1.887 17.475 1.00 75.50 388 GLU A C 1
ATOM 3092 O O . GLU A 1 388 ? -15.183 3.100 17.633 1.00 75.50 388 GLU A O 1
ATOM 3097 N N . ILE A 1 389 ? -13.952 1.240 17.636 1.00 77.00 389 ILE A N 1
ATOM 3098 C CA . ILE A 1 389 ? -12.719 1.909 18.088 1.00 77.00 389 ILE A CA 1
ATOM 3099 C C . ILE A 1 389 ? -12.353 3.094 17.173 1.00 77.00 389 ILE A C 1
ATOM 3101 O O . ILE A 1 389 ? -11.939 4.143 17.660 1.00 77.00 389 ILE A O 1
ATOM 3105 N N . GLN A 1 390 ? -12.544 2.978 15.852 1.00 75.31 390 GLN A N 1
ATOM 3106 C CA . GLN A 1 390 ? -12.278 4.064 14.892 1.00 75.31 390 GLN A CA 1
ATOM 3107 C C . GLN A 1 390 ? -13.192 5.285 15.048 1.00 75.31 390 GLN A C 1
ATOM 3109 O O . GLN A 1 390 ? -12.829 6.368 14.573 1.00 75.31 390 GLN A O 1
ATOM 3114 N N . LYS A 1 391 ? -14.371 5.139 15.661 1.00 71.50 391 LYS A N 1
ATOM 3115 C CA . LYS A 1 391 ? -15.256 6.277 15.953 1.00 71.50 391 LYS A CA 1
ATOM 3116 C C . LYS A 1 391 ? -14.718 7.131 17.094 1.00 71.50 391 LYS A C 1
ATOM 3118 O O . LYS A 1 391 ? -14.936 8.333 17.080 1.00 71.50 391 LYS A O 1
ATOM 3123 N N . HIS A 1 392 ? -13.970 6.530 18.015 1.00 72.12 392 HIS A N 1
ATOM 3124 C CA . HIS A 1 392 ? -13.543 7.194 19.249 1.00 72.12 392 HIS A CA 1
ATOM 3125 C C . HIS A 1 392 ? -12.053 7.530 19.268 1.00 72.12 392 HIS A C 1
ATOM 3127 O O . HIS A 1 392 ? -11.657 8.498 19.909 1.00 72.12 392 HIS A O 1
ATOM 3133 N N . ILE A 1 393 ? -11.221 6.777 18.541 1.00 74.19 393 ILE A N 1
ATOM 3134 C CA . ILE A 1 393 ? -9.760 6.910 18.570 1.00 74.19 393 ILE A CA 1
ATOM 3135 C C . ILE A 1 393 ? -9.210 7.135 17.167 1.00 74.19 393 ILE A C 1
ATOM 3137 O O . ILE A 1 393 ? -9.525 6.421 16.211 1.00 74.19 393 ILE A O 1
ATOM 3141 N N . GLU A 1 394 ? -8.312 8.103 17.055 1.00 75.38 394 GLU A N 1
ATOM 3142 C CA . GLU A 1 394 ? -7.520 8.366 15.869 1.00 75.38 394 GLU A CA 1
ATOM 3143 C C . GLU A 1 394 ? -6.022 8.430 16.182 1.00 75.38 394 GLU A C 1
ATOM 3145 O O . GLU A 1 394 ? -5.591 8.581 17.322 1.00 75.38 394 GLU A O 1
ATOM 3150 N N . ASP A 1 395 ? -5.216 8.279 15.132 1.00 79.44 395 ASP A N 1
ATOM 3151 C CA . ASP A 1 395 ? -3.756 8.408 15.185 1.00 79.44 395 ASP A CA 1
ATOM 3152 C C . ASP A 1 395 ? -3.058 7.567 16.273 1.00 79.44 395 ASP A C 1
ATOM 3154 O O . ASP A 1 395 ? -2.092 8.003 16.891 1.00 79.44 395 ASP A O 1
ATOM 3158 N N . LEU A 1 396 ? -3.532 6.334 16.486 1.00 84.56 396 LEU A N 1
ATOM 3159 C CA . LEU A 1 396 ? -2.902 5.381 17.396 1.00 84.56 396 LEU A CA 1
ATOM 3160 C C . LEU A 1 396 ? -1.508 4.995 16.871 1.00 84.56 396 LEU A C 1
ATOM 3162 O O . LEU A 1 396 ? -1.373 4.295 15.865 1.00 84.56 396 LEU A O 1
ATOM 3166 N N . ARG A 1 397 ? -0.456 5.451 17.541 1.00 86.38 397 ARG A N 1
ATOM 3167 C CA . ARG A 1 397 ? 0.951 5.259 17.199 1.00 86.38 397 ARG A CA 1
ATOM 3168 C C . ARG A 1 397 ? 1.660 4.419 18.249 1.00 86.38 397 ARG A C 1
ATOM 3170 O O . ARG A 1 397 ? 1.378 4.525 19.433 1.00 86.38 397 ARG A O 1
ATOM 3177 N N . ILE A 1 398 ? 2.620 3.610 17.809 1.00 85.69 398 ILE A N 1
ATOM 3178 C CA . ILE A 1 398 ? 3.511 2.864 18.699 1.00 85.69 398 ILE A CA 1
ATOM 3179 C C . ILE A 1 398 ? 4.965 3.066 18.278 1.00 85.69 398 ILE A C 1
ATOM 3181 O O . ILE A 1 398 ? 5.295 2.959 17.090 1.00 85.69 398 ILE A O 1
ATOM 3185 N N . ALA A 1 399 ? 5.832 3.336 19.250 1.00 85.88 399 ALA A N 1
ATOM 3186 C CA . ALA A 1 399 ? 7.276 3.439 19.083 1.00 85.88 399 ALA A CA 1
ATOM 3187 C C . ALA A 1 399 ? 8.022 2.689 20.207 1.00 85.88 399 ALA A C 1
ATOM 3189 O O . ALA A 1 399 ? 7.484 2.555 21.307 1.00 85.88 399 ALA A O 1
ATOM 3190 N N . PRO A 1 400 ? 9.241 2.183 19.948 1.00 83.00 400 PRO A N 1
ATOM 3191 C CA . PRO A 1 400 ? 10.178 1.809 21.006 1.00 83.00 400 PRO A CA 1
ATOM 3192 C C . PRO A 1 400 ? 10.489 3.016 21.903 1.00 83.00 400 PRO A C 1
ATOM 3194 O O . PRO A 1 400 ? 10.610 4.122 21.381 1.00 83.00 400 PRO A O 1
ATOM 3197 N N . ALA A 1 401 ? 10.644 2.788 23.208 1.00 77.56 401 ALA A N 1
ATOM 3198 C CA . ALA A 1 401 ? 11.072 3.792 24.189 1.00 77.56 401 ALA A CA 1
ATOM 3199 C C . ALA A 1 401 ? 12.341 3.305 24.920 1.00 77.56 401 ALA A C 1
ATOM 3201 O O . ALA A 1 401 ? 12.255 2.890 26.078 1.00 77.56 401 ALA A O 1
ATOM 3202 N N . PRO A 1 402 ? 13.496 3.245 24.225 1.00 68.50 402 PRO A N 1
ATOM 3203 C CA . PRO A 1 402 ? 14.729 2.664 24.763 1.00 68.50 402 PRO A CA 1
ATOM 3204 C C . PRO A 1 402 ? 15.250 3.401 26.003 1.00 68.50 402 PRO A C 1
ATOM 3206 O O . PRO A 1 402 ? 15.823 2.770 26.885 1.00 68.50 402 PRO A O 1
ATOM 3209 N N . GLU A 1 403 ? 14.999 4.707 26.113 1.00 69.12 403 GLU A N 1
ATOM 3210 C CA . GLU A 1 403 ? 15.368 5.531 27.267 1.00 69.12 403 GLU A CA 1
ATOM 3211 C C . GLU A 1 403 ? 14.686 5.118 28.585 1.00 69.12 403 GLU A C 1
ATOM 3213 O O . GLU A 1 403 ? 15.124 5.533 29.652 1.00 69.12 403 GLU A O 1
ATOM 3218 N N . MET A 1 404 ? 13.634 4.293 28.535 1.00 53.78 404 MET A N 1
ATOM 3219 C CA . MET A 1 404 ? 12.893 3.825 29.715 1.00 53.78 404 MET A CA 1
ATOM 3220 C C . MET A 1 404 ? 13.097 2.332 30.013 1.00 53.78 404 MET A C 1
ATOM 3222 O O . MET A 1 404 ? 12.322 1.743 30.765 1.00 53.78 404 MET A O 1
ATOM 3226 N N . GLY A 1 405 ? 14.130 1.724 29.424 1.00 53.62 405 GLY A N 1
ATOM 3227 C CA . GLY A 1 405 ? 14.495 0.323 29.615 1.00 53.62 405 GLY A CA 1
ATOM 3228 C C . GLY A 1 405 ? 14.333 -0.518 28.351 1.00 53.62 405 GLY A C 1
ATOM 3229 O O . GLY A 1 405 ? 13.583 -0.192 27.423 1.00 53.62 405 GLY A O 1
ATOM 3230 N N . GLU A 1 406 ? 15.042 -1.647 28.308 1.00 54.69 406 GLU A N 1
ATOM 3231 C CA . GLU A 1 406 ? 14.892 -2.591 27.209 1.00 54.69 406 GLU A CA 1
ATOM 3232 C C . GLU A 1 406 ? 13.438 -3.086 27.126 1.00 54.69 406 GLU A C 1
ATOM 3234 O O . GLU A 1 406 ? 12.853 -3.526 28.112 1.00 54.69 406 GLU A O 1
ATOM 3239 N N . ARG A 1 407 ? 12.864 -3.081 25.912 1.00 66.12 407 ARG A N 1
ATOM 3240 C CA . ARG A 1 407 ? 11.543 -3.673 25.590 1.00 66.12 407 ARG A CA 1
ATOM 3241 C C . ARG A 1 407 ? 10.325 -2.898 26.108 1.00 66.12 407 ARG A C 1
ATOM 3243 O O . ARG A 1 407 ? 9.222 -3.451 26.147 1.00 66.12 407 ARG A O 1
ATOM 3250 N N . VAL A 1 408 ? 10.480 -1.610 26.398 1.00 72.12 408 VAL A N 1
ATOM 3251 C CA . VAL A 1 408 ? 9.345 -0.707 26.619 1.00 72.12 408 VAL A CA 1
ATOM 3252 C C . VAL A 1 408 ? 8.850 -0.148 25.288 1.00 72.12 408 VAL A C 1
ATOM 3254 O O . VAL A 1 408 ? 9.629 0.261 24.420 1.00 72.12 408 VAL A O 1
ATOM 3257 N N . ILE A 1 409 ? 7.527 -0.134 25.119 1.00 78.19 409 ILE A N 1
ATOM 3258 C CA . ILE A 1 409 ? 6.881 0.556 24.005 1.00 78.19 409 ILE A CA 1
ATOM 3259 C C . ILE A 1 409 ? 6.058 1.725 24.532 1.00 78.19 409 ILE A C 1
ATOM 3261 O O . ILE A 1 409 ? 5.350 1.630 25.539 1.00 78.19 409 ILE A O 1
ATOM 3265 N N . GLN A 1 410 ? 6.128 2.828 23.803 1.00 81.38 410 GLN A N 1
ATOM 3266 C CA . GLN A 1 410 ? 5.246 3.959 23.990 1.00 81.38 410 GLN A CA 1
ATOM 3267 C C . GLN A 1 410 ? 4.107 3.853 22.982 1.00 81.38 410 GLN A C 1
ATOM 3269 O O . GLN A 1 410 ? 4.339 3.711 21.779 1.00 81.38 410 GLN A O 1
ATOM 3274 N N . VAL A 1 411 ? 2.878 3.924 23.482 1.00 82.56 411 VAL A N 1
ATOM 3275 C CA . VAL A 1 411 ? 1.664 4.012 22.679 1.00 82.56 411 VAL A CA 1
ATOM 3276 C C . VAL A 1 411 ? 1.104 5.419 22.837 1.00 82.56 411 VAL A C 1
ATOM 3278 O O . VAL A 1 411 ? 0.878 5.880 23.951 1.00 82.56 411 VAL A O 1
ATOM 3281 N N . THR A 1 412 ? 0.883 6.113 21.731 1.00 79.50 412 THR A N 1
ATOM 3282 C CA . THR A 1 412 ? 0.239 7.429 21.710 1.00 79.50 412 THR A CA 1
ATOM 3283 C C . THR A 1 412 ? -0.997 7.379 20.826 1.00 79.50 412 THR A C 1
ATOM 3285 O O . THR A 1 412 ? -1.074 6.564 19.917 1.00 79.50 412 THR A O 1
ATOM 3288 N N . GLY A 1 413 ? -2.001 8.200 21.090 1.00 77.06 413 GLY A N 1
ATOM 3289 C CA . GLY A 1 413 ? -3.232 8.263 20.308 1.00 77.06 413 GLY A CA 1
ATOM 3290 C C . GLY A 1 413 ? -3.963 9.570 20.557 1.00 77.06 413 GLY A C 1
ATOM 3291 O O . GLY A 1 413 ? -3.553 10.363 21.404 1.00 77.06 413 GLY A O 1
ATOM 3292 N N . ARG A 1 414 ? -5.042 9.818 19.821 1.00 69.88 414 ARG A N 1
ATOM 3293 C CA . ARG A 1 414 ? -5.920 10.966 20.054 1.00 69.88 414 ARG A CA 1
ATOM 3294 C C . ARG A 1 414 ? -7.363 10.497 20.134 1.00 69.88 414 ARG A C 1
ATOM 3296 O O . ARG A 1 414 ? -7.793 9.715 19.288 1.00 69.88 414 ARG A O 1
ATOM 3303 N N . ALA A 1 415 ? -8.094 10.948 21.146 1.00 66.75 415 ALA A N 1
ATOM 3304 C CA . ALA A 1 415 ? -9.535 10.726 21.202 1.00 66.75 415 ALA A CA 1
ATOM 3305 C C . ALA A 1 415 ? -10.248 11.771 20.335 1.00 66.75 415 ALA A C 1
ATOM 3307 O O . ALA A 1 415 ? -9.848 12.939 20.295 1.00 66.75 415 ALA A O 1
ATOM 3308 N N . LYS A 1 416 ? -11.284 11.338 19.613 1.00 64.44 416 LYS A N 1
ATOM 3309 C CA . LYS A 1 416 ? -12.107 12.222 18.784 1.00 64.44 416 LYS A CA 1
ATOM 3310 C C . LYS A 1 416 ? -13.101 12.992 19.649 1.00 64.44 416 LYS A C 1
ATOM 3312 O O . LYS A 1 416 ? -13.720 12.418 20.537 1.00 64.44 416 LYS A O 1
ATOM 3317 N N . VAL A 1 417 ? -13.276 14.272 19.327 1.00 51.56 417 VAL A N 1
ATOM 3318 C CA . VAL A 1 417 ? -14.146 15.218 20.054 1.00 51.56 417 VAL A CA 1
ATOM 3319 C C . VAL A 1 417 ? -15.623 14.830 19.974 1.00 51.56 417 VAL A C 1
ATOM 3321 O O . VAL A 1 417 ? -16.340 14.953 20.956 1.00 51.56 417 VAL A O 1
ATOM 3324 N N . ASP A 1 418 ? -16.057 14.297 18.830 1.00 50.78 418 ASP A N 1
ATOM 3325 C CA . ASP A 1 418 ? -17.433 13.825 18.618 1.00 50.78 418 ASP A CA 1
ATOM 3326 C C . ASP A 1 418 ? -17.670 12.384 19.110 1.00 50.78 418 ASP A C 1
ATOM 3328 O O . ASP A 1 418 ? -18.724 11.808 18.835 1.00 50.78 418 ASP A O 1
ATOM 3332 N N . GLY A 1 419 ? -16.680 11.778 19.775 1.00 50.91 419 GLY A N 1
ATOM 3333 C CA . GLY A 1 419 ? -16.777 10.436 20.348 1.00 50.91 419 GLY A CA 1
ATOM 3334 C C . GLY A 1 419 ? -17.596 10.399 21.641 1.00 50.91 419 GLY A C 1
ATOM 3335 O O . GLY A 1 419 ? -18.236 11.374 22.019 1.00 50.91 419 GLY A O 1
ATOM 3336 N N . LEU A 1 420 ? -17.534 9.268 22.348 1.00 47.94 420 LEU A N 1
ATOM 3337 C CA . LEU A 1 420 ? -18.267 8.981 23.595 1.00 47.94 420 LEU A CA 1
ATOM 3338 C C . LEU A 1 420 ? -18.130 10.054 24.710 1.00 47.94 420 LEU A C 1
ATOM 3340 O O . LEU A 1 420 ? -18.893 10.036 25.665 1.00 47.94 420 LEU A O 1
ATOM 3344 N N . LEU A 1 421 ? -17.157 10.966 24.602 1.00 47.91 421 LEU A N 1
ATOM 3345 C CA . LEU A 1 421 ? -16.726 11.920 25.631 1.00 47.91 421 LEU A CA 1
ATOM 3346 C C . LEU A 1 421 ? -17.163 13.368 25.333 1.00 47.91 421 LEU A C 1
ATOM 3348 O O . LEU A 1 421 ? -16.388 14.307 25.525 1.00 47.91 421 LEU A O 1
ATOM 3352 N N . ARG A 1 422 ? -18.374 13.576 24.805 1.00 42.59 422 ARG A N 1
ATOM 3353 C CA . ARG A 1 422 ? -18.884 14.935 24.568 1.00 42.59 422 ARG A CA 1
ATOM 3354 C C . ARG A 1 422 ? -19.029 15.698 25.892 1.00 42.59 422 ARG A C 1
ATOM 3356 O O . ARG A 1 422 ? -19.787 15.284 26.756 1.00 42.59 422 ARG A O 1
ATOM 3363 N N . GLY A 1 423 ? -18.406 16.873 25.981 1.00 41.75 423 GLY A N 1
ATOM 3364 C CA . GLY A 1 423 ? -18.884 17.962 26.843 1.00 41.75 423 GLY A CA 1
ATOM 3365 C C . GLY A 1 423 ? -18.199 18.174 28.193 1.00 41.75 423 GLY A C 1
ATOM 3366 O O . GLY A 1 423 ? -18.337 19.268 28.724 1.00 41.75 423 GLY A O 1
ATOM 3367 N N . GLU A 1 424 ? -17.406 17.238 28.711 1.00 39.72 424 GLU A N 1
ATOM 3368 C CA . GLU A 1 424 ? -16.586 17.482 29.910 1.00 39.72 424 GLU A CA 1
ATOM 3369 C C . GLU A 1 424 ? -15.095 17.536 29.588 1.00 39.72 424 GLU A C 1
ATOM 3371 O O . GLU A 1 424 ? -14.666 17.140 28.499 1.00 39.72 424 GLU A O 1
ATOM 3376 N N . GLU A 1 425 ? -14.306 18.079 30.526 1.00 37.44 425 GLU A N 1
ATOM 3377 C CA . GLU A 1 425 ? -12.850 18.003 30.508 1.00 37.44 425 GLU A CA 1
ATOM 3378 C C . GLU A 1 425 ? -12.438 16.577 30.183 1.00 37.44 425 GLU A C 1
ATOM 3380 O O . GLU A 1 425 ? -12.468 15.676 31.013 1.00 37.44 425 GLU A O 1
ATOM 3385 N N . ALA A 1 426 ? -12.072 16.389 28.924 1.00 32.53 426 ALA A N 1
ATOM 3386 C CA . ALA A 1 426 ? -11.413 15.217 28.431 1.00 32.53 426 ALA A CA 1
ATOM 3387 C C . ALA A 1 426 ? -10.434 14.700 29.477 1.00 32.53 426 ALA A C 1
ATOM 3389 O O . ALA A 1 426 ? -9.387 15.324 29.680 1.00 32.53 426 ALA A O 1
ATOM 3390 N N . VAL A 1 427 ? -10.778 13.583 30.122 1.00 36.38 427 VAL A N 1
ATOM 3391 C CA . VAL A 1 427 ? -9.880 12.886 31.034 1.00 36.38 427 VAL A CA 1
ATOM 3392 C C . VAL A 1 427 ? -8.580 12.695 30.269 1.00 36.38 427 VAL A C 1
ATOM 3394 O O . VAL A 1 427 ? -8.492 11.937 29.297 1.00 36.38 427 VAL A O 1
ATOM 3397 N N . ARG A 1 428 ? -7.578 13.493 30.643 1.00 32.47 428 ARG A N 1
ATOM 3398 C CA . ARG A 1 428 ? -6.247 13.422 30.065 1.00 32.47 428 ARG A CA 1
ATOM 3399 C C . ARG A 1 428 ? -5.716 12.062 30.467 1.00 32.47 428 ARG A C 1
ATOM 3401 O O . ARG A 1 428 ? -5.401 11.835 31.628 1.00 32.47 428 ARG A O 1
ATOM 3408 N N . LEU A 1 429 ? -5.608 11.162 29.497 1.00 33.19 429 LEU A N 1
ATOM 3409 C CA . LEU A 1 429 ? -4.898 9.900 29.649 1.00 33.19 429 LEU A CA 1
ATOM 3410 C C . LEU A 1 429 ? -3.401 10.201 29.799 1.00 33.19 429 LEU A C 1
ATOM 3412 O O . LEU A 1 429 ? -2.628 10.109 28.845 1.00 33.19 429 LEU A O 1
ATOM 3416 N N . GLN A 1 430 ? -3.013 10.605 31.009 1.00 29.22 430 GLN A N 1
ATOM 3417 C CA . GLN A 1 430 ? -1.637 10.773 31.443 1.00 29.22 430 GLN A CA 1
ATOM 3418 C C . GLN A 1 430 ? -1.272 9.550 32.289 1.00 29.22 430 GLN A C 1
ATOM 3420 O O . GLN A 1 430 ? -1.492 9.499 33.493 1.00 29.22 430 GLN A O 1
ATOM 3425 N N . LEU A 1 431 ? -0.755 8.514 31.628 1.00 31.67 431 LEU A N 1
ATOM 3426 C CA . LEU A 1 431 ? -0.348 7.278 32.292 1.00 31.67 431 LEU A CA 1
ATOM 3427 C C . LEU A 1 431 ? 1.062 7.450 32.876 1.00 31.67 431 LEU A C 1
ATOM 3429 O O . LEU A 1 431 ? 2.062 7.279 32.172 1.00 31.67 431 LEU A O 1
ATOM 3433 N N . VAL A 1 432 ? 1.138 7.790 34.164 1.00 23.73 432 VAL A N 1
ATOM 3434 C CA . VAL A 1 432 ? 2.360 7.700 34.978 1.00 23.73 432 VAL A CA 1
ATOM 3435 C C . VAL A 1 432 ? 2.225 6.475 35.878 1.00 23.73 432 VAL A C 1
ATOM 3437 O O . VAL A 1 432 ? 1.235 6.328 36.588 1.00 23.73 432 VAL A O 1
ATOM 3440 N N . ALA A 1 433 ? 3.197 5.565 35.816 1.00 25.84 433 ALA A N 1
ATOM 3441 C CA . ALA A 1 433 ? 3.318 4.514 36.816 1.00 25.84 433 ALA A CA 1
ATOM 3442 C C . ALA A 1 433 ? 3.833 5.160 38.105 1.00 25.84 433 ALA A C 1
ATOM 3444 O O . ALA A 1 433 ? 4.886 5.799 38.085 1.00 25.84 433 ALA A O 1
ATOM 3445 N N . GLY A 1 434 ? 3.078 5.012 39.192 1.00 22.80 434 GLY A N 1
ATOM 3446 C CA . GLY A 1 434 ? 3.559 5.338 40.524 1.00 22.80 434 GLY A CA 1
ATOM 3447 C C . GLY A 1 434 ? 4.782 4.489 40.856 1.00 22.80 434 GLY A C 1
ATOM 3448 O O . GLY A 1 434 ? 4.754 3.267 40.727 1.00 22.80 434 GLY A O 1
ATOM 3449 N N . ALA A 1 435 ? 5.844 5.156 41.282 1.00 26.50 435 ALA A N 1
ATOM 3450 C CA . ALA A 1 435 ? 6.869 4.575 42.126 1.00 26.50 435 ALA A CA 1
ATOM 3451 C C . ALA A 1 435 ? 6.955 5.493 43.347 1.00 26.50 435 ALA A C 1
ATOM 3453 O O . ALA A 1 435 ? 7.431 6.620 43.241 1.00 26.50 435 ALA A O 1
ATOM 3454 N N . GLY A 1 436 ? 6.398 5.045 44.471 1.00 22.95 436 GLY A N 1
ATOM 3455 C CA . GLY A 1 436 ? 6.653 5.651 45.772 1.00 22.95 436 GLY A CA 1
ATOM 3456 C C . GLY A 1 436 ? 7.853 4.956 46.403 1.00 22.95 436 GLY A C 1
ATOM 3457 O O . GLY A 1 436 ? 7.853 3.731 46.483 1.00 22.95 436 GLY A O 1
ATOM 3458 N N . PHE A 1 437 ? 8.894 5.719 46.733 1.00 24.09 437 PHE A N 1
ATOM 3459 C CA . PHE A 1 437 ? 9.369 5.986 48.100 1.00 24.09 437 PHE A CA 1
ATOM 3460 C C . PHE A 1 437 ? 10.533 7.009 48.001 1.00 24.09 437 PHE A C 1
ATOM 3462 O O . PHE A 1 437 ? 11.513 6.786 47.296 1.00 24.09 437 PHE A O 1
ATOM 3469 N N . GLU A 1 438 ? 10.317 8.173 48.623 1.00 26.14 438 GLU A N 1
ATOM 3470 C CA . GLU A 1 438 ? 11.029 9.479 48.580 1.00 26.14 438 GLU A CA 1
ATOM 3471 C C . GLU A 1 438 ? 12.197 9.598 49.606 1.00 26.14 438 GLU A C 1
ATOM 3473 O O . GLU A 1 438 ? 12.394 8.607 50.315 1.00 26.14 438 GLU A O 1
ATOM 3478 N N . PRO A 1 439 ? 12.945 10.740 49.779 1.00 37.56 439 PRO A N 1
ATOM 3479 C CA . PRO A 1 439 ? 12.722 12.152 49.339 1.00 37.56 439 PRO A CA 1
ATOM 3480 C C . PRO A 1 439 ? 13.938 12.828 48.622 1.00 37.56 439 PRO A C 1
ATOM 3482 O O . PRO A 1 439 ? 15.029 12.274 48.616 1.00 37.56 439 PRO A O 1
ATOM 3485 N N . ALA A 1 440 ? 13.876 13.993 47.947 1.00 23.28 440 ALA A N 1
ATOM 3486 C CA . ALA A 1 440 ? 13.081 15.214 48.147 1.00 23.28 440 ALA A CA 1
ATOM 3487 C C . ALA A 1 440 ? 12.827 16.019 46.827 1.00 23.28 440 ALA A C 1
ATOM 3489 O O . ALA A 1 440 ? 13.767 16.298 46.088 1.00 23.28 440 ALA A O 1
ATOM 3490 N N . THR A 1 441 ? 11.544 16.329 46.547 1.00 21.73 441 THR A N 1
ATOM 3491 C CA . THR A 1 441 ? 10.916 17.620 46.112 1.00 21.73 441 THR A CA 1
ATOM 3492 C C . THR A 1 441 ? 11.648 18.612 45.168 1.00 21.73 441 THR A C 1
ATOM 3494 O O . THR A 1 441 ? 12.825 18.881 45.325 1.00 21.73 441 THR A O 1
ATOM 3497 N N . PHE A 1 442 ? 11.055 19.333 44.195 1.00 21.28 442 PHE A N 1
ATOM 3498 C CA . PHE A 1 442 ? 9.691 19.606 43.698 1.00 21.28 442 PHE A CA 1
ATOM 3499 C C . PHE A 1 442 ? 9.802 20.116 42.238 1.00 21.28 442 PHE A C 1
ATOM 3501 O O . PHE A 1 442 ? 10.752 20.819 41.898 1.00 21.28 442 PHE A O 1
ATOM 3508 N N . GLY A 1 443 ? 8.798 19.858 41.388 1.00 20.84 443 GLY A N 1
ATOM 3509 C CA . GLY A 1 443 ? 8.731 20.471 40.055 1.00 20.84 443 GLY A CA 1
ATOM 3510 C C . GLY A 1 443 ? 7.574 20.008 39.171 1.00 20.84 443 GLY A C 1
ATOM 3511 O O . GLY A 1 443 ? 7.792 19.526 38.062 1.00 20.84 443 GLY A O 1
ATOM 3512 N N . LEU A 1 444 ? 6.336 20.166 39.649 1.00 21.91 444 LEU A N 1
ATOM 3513 C CA . LEU A 1 444 ? 5.133 20.165 38.811 1.00 21.91 444 LEU A CA 1
ATOM 3514 C C . LEU A 1 444 ? 5.308 21.165 37.658 1.00 21.91 444 LEU A C 1
ATOM 3516 O O . LEU A 1 444 ? 5.406 22.369 37.888 1.00 21.91 444 LEU A O 1
ATOM 3520 N N . ARG A 1 445 ? 5.277 20.694 36.407 1.00 20.61 445 ARG A N 1
ATOM 3521 C CA . ARG A 1 445 ? 5.012 21.579 35.267 1.00 20.61 445 ARG A CA 1
ATOM 3522 C C . ARG A 1 445 ? 3.943 20.994 34.356 1.00 20.61 445 ARG A C 1
ATOM 3524 O O . ARG A 1 445 ? 4.198 20.184 33.468 1.00 20.61 445 ARG A O 1
ATOM 3531 N N . LEU A 1 446 ? 2.725 21.476 34.595 1.00 20.69 446 LEU A N 1
ATOM 3532 C CA . LEU A 1 446 ? 1.684 21.629 33.590 1.00 20.69 446 LEU A CA 1
ATOM 3533 C C . LEU A 1 446 ? 2.281 22.335 32.367 1.00 20.69 446 LEU A C 1
ATOM 3535 O O . LEU A 1 446 ? 2.676 23.495 32.450 1.00 20.69 446 LEU A O 1
ATOM 3539 N N . VAL A 1 447 ? 2.284 21.668 31.214 1.00 21.56 447 VAL A N 1
ATOM 3540 C CA . VAL A 1 447 ? 2.284 22.381 29.935 1.00 21.56 447 VAL A CA 1
ATOM 3541 C C . VAL A 1 447 ? 0.873 22.291 29.380 1.00 21.56 447 VAL A C 1
ATOM 3543 O O . VAL A 1 447 ? 0.470 21.311 28.754 1.00 21.56 447 VAL A O 1
ATOM 3546 N N . LEU A 1 448 ? 0.096 23.334 29.664 1.00 22.77 448 LEU A N 1
ATOM 3547 C CA . LEU A 1 448 ? -1.118 23.642 28.927 1.00 22.77 448 LEU A CA 1
ATOM 3548 C C . LEU A 1 448 ? -0.717 24.028 27.504 1.00 22.77 448 LEU A C 1
ATOM 3550 O O . LEU A 1 448 ? -0.137 25.084 27.277 1.00 22.77 448 LEU A O 1
ATOM 3554 N N . ALA A 1 449 ? -1.074 23.196 26.533 1.00 24.33 449 ALA A N 1
ATOM 3555 C CA . ALA A 1 449 ? -1.196 23.642 25.155 1.00 24.33 449 ALA A CA 1
ATOM 3556 C C . ALA A 1 449 ? -2.571 23.232 24.623 1.00 24.33 449 ALA A C 1
ATOM 3558 O O . ALA A 1 449 ? -2.727 22.212 23.954 1.00 24.33 449 ALA A O 1
ATOM 3559 N N . ARG A 1 450 ? -3.588 24.065 24.895 1.00 27.70 450 ARG A N 1
ATOM 3560 C CA . ARG A 1 450 ? -4.755 24.166 24.008 1.00 27.70 450 ARG A CA 1
ATOM 3561 C C . ARG A 1 450 ? -4.255 24.758 22.690 1.00 27.70 450 ARG A C 1
ATOM 3563 O O . ARG A 1 450 ? -4.266 25.966 22.495 1.00 27.70 450 ARG A O 1
ATOM 3570 N N . ARG A 1 451 ? -3.806 23.911 21.770 1.00 27.84 451 ARG A N 1
ATOM 3571 C CA . ARG A 1 451 ? -3.814 24.253 20.346 1.00 27.84 451 ARG A CA 1
ATOM 3572 C C . ARG A 1 451 ? -4.791 23.304 19.674 1.00 27.84 451 ARG A C 1
ATOM 3574 O O . ARG A 1 451 ? -4.420 22.202 19.302 1.00 27.84 451 ARG A O 1
ATOM 3581 N N . HIS A 1 452 ? -6.035 23.773 19.569 1.00 30.72 452 HIS A N 1
ATOM 3582 C CA . HIS A 1 452 ? -7.162 23.142 18.874 1.00 30.72 452 HIS A CA 1
ATOM 3583 C C . HIS A 1 452 ? -7.689 21.849 19.516 1.00 30.72 452 HIS A C 1
ATOM 3585 O O . HIS A 1 452 ? -7.070 20.803 19.380 1.00 30.72 452 HIS A O 1
ATOM 3591 N N . SER A 1 453 ? -8.837 21.934 20.201 1.00 31.84 453 SER A N 1
ATOM 3592 C CA . SER A 1 453 ? -9.894 20.898 20.256 1.00 31.84 453 SER A CA 1
ATOM 3593 C C . SER A 1 453 ? -9.477 19.408 20.192 1.00 31.84 453 SER A C 1
ATOM 3595 O O . SER A 1 453 ? -10.137 18.630 19.525 1.00 31.84 453 SER A O 1
ATOM 3597 N N . THR A 1 454 ? -8.400 18.958 20.851 1.00 33.56 454 THR A N 1
ATOM 3598 C CA . THR A 1 454 ? -7.895 17.578 20.684 1.00 33.56 454 THR A CA 1
ATOM 3599 C C . THR A 1 454 ? -7.383 16.988 21.997 1.00 33.56 454 THR A C 1
ATOM 3601 O O . THR A 1 454 ? -6.588 17.616 22.694 1.00 33.56 454 THR A O 1
ATOM 3604 N N . ILE A 1 455 ? -7.805 15.759 22.308 1.00 46.84 455 ILE A N 1
ATOM 3605 C CA . ILE A 1 455 ? -7.430 15.000 23.510 1.00 46.84 455 ILE A CA 1
ATOM 3606 C C . ILE A 1 455 ? -6.293 14.042 23.153 1.00 46.84 455 ILE A C 1
ATOM 3608 O O . ILE A 1 455 ? -6.448 13.220 22.249 1.00 46.84 455 ILE A O 1
ATOM 3612 N N . LEU A 1 456 ? -5.159 14.120 23.851 1.00 38.09 456 LEU A N 1
ATOM 3613 C CA . LEU A 1 456 ? -4.015 13.222 23.654 1.00 38.09 456 LEU A CA 1
ATOM 3614 C C . LEU A 1 456 ? -4.078 12.045 24.637 1.00 38.09 456 LEU A C 1
ATOM 3616 O O . LEU A 1 456 ? -4.229 12.238 25.839 1.00 38.09 456 LEU A O 1
ATOM 3620 N N . ILE A 1 457 ? -3.933 10.830 24.111 1.00 50.88 457 ILE A N 1
ATOM 3621 C CA . ILE A 1 457 ? -3.806 9.578 24.858 1.00 50.88 457 ILE A CA 1
ATOM 3622 C C . ILE A 1 457 ? -2.335 9.175 24.837 1.00 50.88 457 ILE A C 1
ATOM 3624 O O . ILE A 1 457 ? -1.769 8.992 23.758 1.00 50.88 457 ILE A O 1
ATOM 3628 N N . GLN A 1 458 ? -1.716 8.987 26.000 1.00 47.38 458 GLN A N 1
ATOM 3629 C CA . GLN A 1 458 ? -0.349 8.477 26.087 1.00 47.38 458 GLN A CA 1
ATOM 3630 C C . GLN A 1 458 ? -0.272 7.334 27.096 1.00 47.38 458 GLN A C 1
ATOM 3632 O O . GLN A 1 458 ? -0.520 7.530 28.280 1.00 47.38 458 GLN A O 1
ATOM 3637 N N . ALA A 1 459 ? 0.105 6.146 26.618 1.00 52.22 459 ALA A N 1
ATOM 3638 C CA . ALA A 1 459 ? 0.249 4.926 27.399 1.00 52.22 459 ALA A CA 1
ATOM 3639 C C . ALA A 1 459 ? 1.653 4.330 27.287 1.00 52.22 459 ALA A C 1
ATOM 3641 O O . ALA A 1 459 ? 2.262 4.302 26.217 1.00 52.22 459 ALA A O 1
ATOM 3642 N N . ARG A 1 460 ? 2.154 3.804 28.406 1.00 52.34 460 ARG A N 1
ATOM 3643 C CA . ARG A 1 460 ? 3.407 3.044 28.474 1.00 52.34 460 ARG A CA 1
ATOM 3644 C C . ARG A 1 460 ? 3.067 1.576 28.679 1.00 52.34 460 ARG A C 1
ATOM 3646 O O . ARG A 1 460 ? 2.325 1.251 29.604 1.00 52.34 460 ARG A O 1
ATOM 3653 N N . LEU A 1 461 ? 3.587 0.704 27.818 1.00 51.12 461 LEU A N 1
ATOM 3654 C CA . LEU A 1 461 ? 3.412 -0.739 27.955 1.00 51.12 461 LEU A CA 1
ATOM 3655 C C . LEU A 1 461 ? 4.790 -1.392 28.105 1.00 51.12 461 LEU A C 1
ATOM 3657 O O . LEU A 1 461 ? 5.607 -1.359 27.183 1.00 51.12 461 LEU A O 1
ATOM 3661 N N . VAL A 1 462 ? 5.038 -1.999 29.264 1.00 55.16 462 VAL A N 1
ATOM 3662 C CA . VAL A 1 462 ? 6.155 -2.936 29.457 1.00 55.16 462 VAL A CA 1
ATOM 3663 C C . VAL A 1 462 ? 5.731 -4.261 28.835 1.00 55.16 462 VAL A C 1
ATOM 3665 O O . VAL A 1 462 ? 4.613 -4.704 29.088 1.00 55.16 462 VAL A O 1
ATOM 3668 N N . LEU A 1 463 ? 6.550 -4.884 27.988 1.00 51.00 463 LEU A N 1
ATOM 3669 C CA . LEU A 1 463 ? 6.229 -6.166 27.347 1.00 51.00 463 LEU A CA 1
ATOM 3670 C C . LEU A 1 463 ? 6.951 -7.315 28.059 1.00 51.00 463 LEU A C 1
ATOM 3672 O O . LEU A 1 463 ? 8.167 -7.268 28.217 1.00 51.00 463 LEU A O 1
ATOM 3676 N N . ASP A 1 464 ? 6.218 -8.373 28.419 1.00 40.19 464 ASP A N 1
ATOM 3677 C CA . ASP A 1 464 ? 6.809 -9.572 29.017 1.00 40.19 464 ASP A CA 1
ATOM 3678 C C . ASP A 1 464 ? 7.291 -10.477 27.890 1.00 40.19 464 ASP A C 1
ATOM 3680 O O . ASP A 1 464 ? 6.496 -11.002 27.111 1.00 40.19 464 ASP A O 1
ATOM 3684 N N . ALA A 1 465 ? 8.600 -10.662 27.768 1.00 33.09 465 ALA A N 1
ATOM 3685 C CA . ALA A 1 465 ? 9.150 -11.620 26.825 1.00 33.09 465 ALA A CA 1
ATOM 3686 C C . ALA A 1 465 ? 9.733 -12.809 27.586 1.00 33.09 465 ALA A C 1
ATOM 3688 O O . ALA A 1 465 ? 10.824 -12.720 28.140 1.00 33.09 465 ALA A O 1
ATOM 3689 N N . ARG A 1 466 ? 9.063 -13.962 27.500 1.00 27.36 466 ARG A N 1
ATOM 3690 C CA . ARG A 1 466 ? 9.810 -15.215 27.335 1.00 27.36 466 ARG A CA 1
ATOM 3691 C C . ARG A 1 466 ? 10.162 -15.330 25.856 1.00 27.36 466 ARG A C 1
ATOM 3693 O O . ARG A 1 466 ? 9.242 -15.342 25.035 1.00 27.36 466 ARG A O 1
ATOM 3700 N N . LEU A 1 467 ? 11.457 -15.316 25.539 1.00 32.12 467 LEU A N 1
ATOM 3701 C CA . LEU A 1 467 ? 12.008 -15.584 24.204 1.00 32.12 467 LEU A CA 1
ATOM 3702 C C . LEU A 1 467 ? 11.484 -16.913 23.646 1.00 32.12 467 LEU A C 1
ATOM 3704 O O . LEU A 1 467 ? 11.363 -17.872 24.437 1.00 32.12 467 LEU A O 1
#

Secondary structure (DSSP, 8-state):
-HHHHHHHHHHHHHHHHHHHHHHHHHHHHHHHHHTT---S---TTEEEEEETTEEEEEE-HHHHHHHHHHHHHHHTT--HHHHHHHHHHTT------EETTEES-SS--HHHHHHHHT-GGGGTEEEE--EEEEEPTTT--EEEEEPPGGG-EEEE-GGG--S-HHHHHHHHHHHHHHHHHHHSS----PPTTS-TTTT-SSTTTTT-EETTT-PBEEEEEEEEEETTEEEEEEEEEEHHHHHH-TTT-----EEEHHHHHHHHHHHHHHHS-HHHHHHHHHHHHHHHHHHTTTSHHHHHHHHHHHHHHHHHHHHHHHHHHTT----HHHHHHHHHHHHHHHHHHHHHHHHHHT-----SS--HHHHHHHHHTHHHHHHH-HHHHHHHHHHHEEEEEEEE-GGG-TTEEEEEEEE-TTSS--SS----EE-PPP-----------------SS-EEEEEEEE-----